Protein AF-0000000068952836 (afdb_homodimer)

pLDDT: mean 89.37, std 21.43, range [21.45, 98.94]

InterPro domains:
  IPR002220 DapA-like [PF00701] (30-304)
  IPR002220 DapA-like [PIRSF001365] (30-307)
  IPR002220 DapA-like [PR00146] (60-81)
  IPR002220 DapA-like [PR00146] (96-114)
  IPR002220 DapA-like [PR00146] (128-144)
  IPR002220 DapA-like [PR00146] (153-170)
  IPR002220 DapA-like [PTHR12128] (29-306)
  IPR002220 DapA-like [SM01130] (27-310)
  IPR005263 4-hydroxy-tetrahydrodipicolinate synthase, DapA [MF_00418] (30-308)
  IPR005263 4-hydroxy-tetrahydrodipicolinate synthase, DapA [TIGR00674] (33-306)
  IPR005263 4-hydroxy-tetrahydrodipicolinate synthase, DapA [cd00950] (30-306)
  IPR013785 Aldolase-type TIM barrel [G3DSA:3.20.20.70] (18-309)
  IPR020624 Schiff base-forming aldolase, conserved site [PS00665] (63-80)
  IPR020625 Schiff base-forming aldolase, active site [PS00666] (158-188)

Sequence (644 aa):
MWRTEEESFSGAAVHACTGIAAASRQTPWGIWVPMVTPMRAGSLDLPGAARLAESYLEAGVNGLIILGTTGEGSLLSTHERQVFTAAVLEAVHGELPVMAGVGAIDTRAVCAQVAELDGFDLAGYLVPPPCYLRPSDAGIVWHFNEVARATERPLMLYNVPKRTGCAMSPALIRSLLAQPQISAVKECGAGNLGVLVNDPHVTVLCGEDAALLDHLLAGGAGVIAASSHIRPDLFVRLLHLAQTGRFRAARALFAKLAPLISLMFAEPNPAPVKAALALSGVISPETRLPLQPASPALVQRLEEAMALLPPHTVARDEHLAAMWRTEEESFSGAAVHACTGIAAASRQTPWGIWVPMVTPMRAGSLDLPGAARLAESYLEAGVNGLIILGTTGEGSLLSTHERQVFTAAVLEAVHGELPVMAGVGAIDTRAVCAQVAELDGFDLAGYLVPPPCYLRPSDAGIVWHFNEVARATERPLMLYNVPKRTGCAMSPALIRSLLAQPQISAVKECGAGNLGVLVNDPHVTVLCGEDAALLDHLLAGGAGVIAASSHIRPDLFVRLLHLAQTGRFRAARALFAKLAPLISLMFAEPNPAPVKAALALSGVISPETRLPLQPASPALVQRLEEAMALLPPHTVARDEHLAA

Solvent-accessible surface area (backbone atoms only — not comparable to full-atom values): 34424 Å² total; per-residue (Å²): 138,80,80,75,78,75,77,76,80,75,74,67,77,68,55,66,79,62,58,76,59,88,59,69,95,71,78,56,63,36,46,25,32,43,38,62,58,37,24,50,96,90,34,77,26,57,70,42,35,22,52,50,40,35,50,43,56,73,42,57,50,53,29,37,32,31,35,28,72,46,17,46,30,72,69,46,50,73,66,53,51,48,54,50,50,50,40,36,52,59,44,35,69,78,74,48,53,35,28,35,32,41,62,42,62,29,61,68,57,28,38,49,49,44,59,69,50,63,84,50,94,56,61,24,33,39,34,48,64,47,28,50,60,32,52,47,72,70,16,46,52,50,40,53,52,53,46,52,71,60,45,90,55,37,33,25,39,36,42,45,33,70,27,19,37,40,76,74,50,67,69,56,49,52,59,52,48,68,37,85,52,30,63,34,31,38,36,49,42,71,74,49,47,67,60,41,44,74,33,92,88,49,48,40,24,34,43,34,64,93,47,37,63,62,40,43,66,64,61,30,35,24,34,40,24,66,54,40,71,62,63,37,46,58,50,44,49,39,50,50,27,36,76,69,66,38,50,70,61,27,52,53,53,44,61,53,45,44,62,46,49,57,50,38,64,70,49,47,58,40,15,34,50,30,36,50,40,27,76,70,69,64,40,52,36,54,55,69,78,50,41,51,53,54,50,73,70,54,48,52,51,45,54,56,36,59,69,61,42,82,74,82,77,71,83,69,74,69,69,59,91,112,134,81,81,80,78,76,76,76,79,76,74,64,77,70,55,62,80,60,61,73,62,85,62,71,100,66,84,57,58,37,44,24,30,43,38,65,58,38,24,51,96,92,35,77,26,58,68,44,34,23,52,51,40,35,50,41,59,73,42,57,50,51,28,36,32,33,35,28,74,45,17,45,30,72,69,47,52,73,66,53,51,48,55,51,49,50,38,37,52,58,45,35,68,77,75,47,50,34,28,35,32,41,62,43,61,30,61,69,55,27,37,48,49,44,60,69,50,63,85,49,94,56,62,24,34,40,33,48,64,47,27,50,60,33,52,46,72,70,17,46,52,50,43,53,51,54,47,53,70,59,47,90,56,38,32,26,40,35,43,45,34,69,28,19,37,40,77,72,50,67,68,55,49,54,59,54,47,68,38,84,51,31,64,35,31,37,36,49,44,70,73,49,46,66,60,42,46,73,34,91,88,50,48,41,24,35,45,33,64,92,46,36,63,64,39,42,66,64,60,31,36,26,33,40,24,67,53,41,71,62,63,38,45,59,51,43,49,39,52,50,27,36,75,70,65,37,52,69,60,26,52,54,53,45,61,53,43,44,62,46,47,55,49,38,64,70,48,46,58,41,14,34,50,31,36,50,39,27,76,70,68,64,41,52,37,54,54,68,77,50,42,51,55,53,50,72,71,54,48,52,52,45,54,57,36,59,68,63,42,80,74,81,78,70,81,67,76,71,69,63,92,113

Foldseek 3Di:
DPCPCPPPPDPPPVPPVVPVDPPDVPAFLAEEEADAFFDDPQGGPLVLLLVLLLVLLVLPGQAYEALPQLNVVVLDDLVRVAVNLVSNCVSNVPVHAYEYEFAEQDLVRSLVSCVSHQPDPHQYYEYEFRAPPQDDLVNRLVSVVSNCVSHVHAYEYEADCVGRVYGDALVSLLVSCVDVRHPAYADADPVNLVVQLPPPSHQYEYAQLLCRLVSLLSVHRYYHANLCSQSVNLSSVLNVCSVVVVSVVSVVSVVLSVQLRVLCVVDDHPQLSLLLCVVVVSGHSDDRPPDDHDDPVSSVSNVVSSVSHDDDPDPPCVVPPD/DPCPPPPPPDPPVVPPVVPPPPDDPDAQLAEEEADAFFDDPQGGPLVLLLVLLLVLLVLPHQAYEALPQLNVVVLDDLVRVAVSLVSNCVSNVPVHAYEYEFAEQDLVRSLVSCVSHQPDPHQYYEYEFRAPPQDDLVNRLVSVVSNCVSHVHAYEYEADCVGRVYGDALVSQLVSCVDVRHPAYADADPVNLVVQLPPPSHQYEYAQLLCRLVSLLSVHRYYHANLCSQSVNLSSVLSVCSVVVVSVVSVVSVVLSVQLRVLCVVDDHPQLSLLLCVVVVSGHSDDRPPDDHDDPVSSVSSVVSSVSHDDDPDPPCVVPPD

Radius of gyration: 28.43 Å; Cα contacts (8 Å, |Δi|>4): 1166; chains: 2; bounding box: 90×107×75 Å

Nearest PDB structures (foldseek):
  3daq-assembly2_D  TM=9.416E-01  e=9.509E-23  Staphylococcus aureus subsp. aureus MRSA252
  3di1-assembly1_A  TM=9.416E-01  e=1.245E-21  Staphylococcus aureus subsp. aureus COL
  3n2x-assembly1_C  TM=9.409E-01  e=1.053E-21  Escherichia coli K-12
  5lky-assembly1_B  TM=9.197E-01  e=7.725E-19  Staphylococcus aureus subsp. aureus NCTC 8325
  4xky-assembly1_B  TM=9.039E-01  e=2.475E-17  Bacteroides thetaiotaomicron VPI-5482

Secondary structure (DSSP, 8-state):
----------SGGGSSTT-----TT----EEEEE----EETTEE-HHHHHHHHHHHHHHT-SEEEESSTTTTGGGS-HHHHHHHHHHHHHHHTTSS-EEEE---SSHHHHHHHHHHHTTS--SEEEEPPPTTT---HHHHHHHHHHHHHT-SS-EEEEE-HHHHS-PPPHHHHHHHHTSTTEEEEEE--HHHHHHHHT-TT--EEE--GGGHHHHHHTT-SEEE-GGGGSSHHHHHHHHHHHHTT-HHHHHHHHHHHHHHHHHTTSSSTTHHHHHHHHHTTSS-----TTSPPPPHHHHHHHHHHHHTSPP------TTTT-/----------SGGGSSTT-----SS----EEEEE----EETTEE-HHHHHHHHHHHHHHT-SEEEESSTTTTGGGS-HHHHHHHHHHHHHHHTTSS-EEEE---SSHHHHHHHHHHHTTS--SEEEEPPPTTT---HHHHHHHHHHHHHT-SS-EEEEE-HHHHS-PPPHHHHHHHHTSTTEEEEEE--HHHHHHHHT-TT--EEE--GGGHHHHHHTT-SEEE-GGGGSSHHHHHHHHHHHHTT-HHHHHHHHHHHHHHHHHTTSSSTTHHHHHHHHHTTSS-----TTS-PPPHHHHHHHHHHHHTSPP------TTS--

Organism: Cupriavidus necator (strain ATCC 17699 / DSM 428 / KCTC 22496 / NCIMB 10442 / H16 / Stanier 337) (NCBI:txid381666)

Structure (mmCIF, N/CA/C/O backbone):
data_AF-0000000068952836-model_v1
#
loop_
_entity.id
_entity.type
_entity.pdbx_description
1 polymer '4-hydroxy-tetrahydrodipicolinate synthase'
#
loop_
_atom_site.group_PDB
_atom_site.id
_atom_site.type_symbol
_atom_site.label_atom_id
_atom_site.label_alt_id
_atom_site.label_comp_id
_atom_site.label_asym_id
_atom_site.label_entity_id
_atom_site.label_seq_id
_atom_site.pdbx_PDB_ins_code
_atom_site.Cartn_x
_atom_site.Cartn_y
_atom_site.Cartn_z
_atom_site.occupancy
_atom_site.B_iso_or_equiv
_atom_site.auth_seq_id
_atom_site.auth_comp_id
_atom_site.auth_asym_id
_atom_site.auth_atom_id
_atom_site.pdbx_PDB_model_num
ATOM 1 N N . MET A 1 1 ? 30.672 40.281 -44.312 1 22.52 1 MET A N 1
ATOM 2 C CA . MET A 1 1 ? 31.094 40.688 -42.969 1 22.52 1 MET A CA 1
ATOM 3 C C . MET A 1 1 ? 29.938 40.625 -41.969 1 22.52 1 MET A C 1
ATOM 5 O O . MET A 1 1 ? 29.141 41.531 -41.875 1 22.52 1 MET A O 1
ATOM 9 N N . TRP A 1 2 ? 29.219 39.531 -41.938 1 22.95 2 TRP A N 1
ATOM 10 C CA . TRP A 1 2 ? 27.969 39.094 -41.312 1 22.95 2 TRP A CA 1
ATOM 11 C C . TRP A 1 2 ? 28.062 39.219 -39.812 1 22.95 2 TRP A C 1
ATOM 13 O O . TRP A 1 2 ? 28.984 38.688 -39.188 1 22.95 2 TRP A O 1
ATOM 23 N N . ARG A 1 3 ? 27.641 40.344 -39.219 1 21.45 3 ARG A N 1
ATOM 24 C CA . ARG A 1 3 ? 27.688 40.812 -37.844 1 21.45 3 ARG A CA 1
ATOM 25 C C . ARG A 1 3 ? 26.906 39.875 -36.938 1 21.45 3 ARG A C 1
ATOM 27 O O . ARG A 1 3 ? 25.688 39.781 -37.062 1 21.45 3 ARG A O 1
ATOM 34 N N . THR A 1 4 ? 27.391 38.688 -36.594 1 24.25 4 THR A N 1
ATOM 35 C CA . THR A 1 4 ? 26.797 37.625 -35.781 1 24.25 4 THR A CA 1
ATOM 36 C C . THR A 1 4 ? 26.547 38.094 -34.375 1 24.25 4 THR A C 1
ATOM 38 O O . THR A 1 4 ? 27.5 38.375 -33.625 1 24.25 4 THR A O 1
ATOM 41 N N . GLU A 1 5 ? 25.594 39.062 -34.219 1 24.97 5 GLU A N 1
ATOM 42 C CA . GLU A 1 5 ? 25.344 39.656 -32.875 1 24.97 5 GLU A CA 1
ATOM 43 C C . GLU A 1 5 ? 25 38.562 -31.875 1 24.97 5 GLU A C 1
ATOM 45 O O . GLU A 1 5 ? 24 37.844 -32.031 1 24.97 5 GLU A O 1
ATOM 50 N N . GLU A 1 6 ? 25.984 37.875 -31.281 1 25.86 6 GLU A N 1
ATOM 51 C CA . GLU A 1 6 ? 25.953 36.906 -30.172 1 25.86 6 GLU A CA 1
ATOM 52 C C . GLU A 1 6 ? 25.328 37.531 -28.938 1 25.86 6 GLU A C 1
ATOM 54 O O . GLU A 1 6 ? 25.938 38.375 -28.266 1 25.86 6 GLU A O 1
ATOM 59 N N . GLU A 1 7 ? 24.062 38.031 -29.047 1 26.3 7 GLU A N 1
ATOM 60 C CA . GLU A 1 7 ? 23.516 38.625 -27.828 1 26.3 7 GLU A CA 1
ATOM 61 C C . GLU A 1 7 ? 23.641 37.688 -26.641 1 26.3 7 GLU A C 1
ATOM 63 O O . GLU A 1 7 ? 23.297 36.5 -26.734 1 26.3 7 GLU A O 1
ATOM 68 N N . SER A 1 8 ? 24.578 37.969 -25.703 1 25.03 8 SER A N 1
ATOM 69 C CA . SER A 1 8 ? 25 37.469 -24.406 1 25.03 8 SER A CA 1
ATOM 70 C C . SER A 1 8 ? 23.797 37.281 -23.469 1 25.03 8 SER A C 1
ATOM 72 O O . SER A 1 8 ? 23.109 38.25 -23.156 1 25.03 8 SER A O 1
ATOM 74 N N . PHE A 1 9 ? 22.938 36.312 -23.75 1 26.08 9 PHE A N 1
ATOM 75 C CA . PHE A 1 9 ? 21.828 36 -22.859 1 26.08 9 PHE A CA 1
ATOM 76 C C . PHE A 1 9 ? 22.297 35.969 -21.406 1 26.08 9 PHE A C 1
ATOM 78 O O . PHE A 1 9 ? 23.203 35.219 -21.047 1 26.08 9 PHE A O 1
ATOM 85 N N . SER A 1 10 ? 22.281 37.125 -20.734 1 23.59 10 SER A N 1
ATOM 86 C CA . SER A 1 10 ? 22.656 37.5 -19.375 1 23.59 10 SER A CA 1
ATOM 87 C C . SER A 1 10 ? 22.109 36.5 -18.359 1 23.59 10 SER A C 1
ATOM 89 O O . SER A 1 10 ? 21.047 35.906 -18.578 1 23.59 10 SER A O 1
ATOM 91 N N . GLY A 1 11 ? 22.938 36 -17.422 1 21.81 11 GLY A N 1
ATOM 92 C CA . GLY A 1 11 ? 23.141 35.094 -16.312 1 21.81 11 GLY A CA 1
ATOM 93 C C . GLY A 1 11 ? 22.156 35.312 -15.172 1 21.81 11 GLY A C 1
ATOM 94 O O . GLY A 1 11 ? 22.375 34.812 -14.062 1 21.81 11 GLY A O 1
ATOM 95 N N . ALA A 1 12 ? 21.172 36.156 -15.234 1 23.58 12 ALA A N 1
ATOM 96 C CA . ALA A 1 12 ? 20.438 36.531 -14.039 1 23.58 12 ALA A CA 1
ATOM 97 C C . ALA A 1 12 ? 19.531 35.375 -13.57 1 23.58 12 ALA A C 1
ATOM 99 O O . ALA A 1 12 ? 18.922 35.469 -12.5 1 23.58 12 ALA A O 1
ATOM 100 N N . ALA A 1 13 ? 19.172 34.594 -14.508 1 26.12 13 ALA A N 1
ATOM 101 C CA . ALA A 1 13 ? 18.062 33.719 -14.07 1 26.12 13 ALA A CA 1
ATOM 102 C C . ALA A 1 13 ? 18.516 32.75 -13.008 1 26.12 13 ALA A C 1
ATOM 104 O O . ALA A 1 13 ? 17.688 32.062 -12.375 1 26.12 13 ALA A O 1
ATOM 105 N N . VAL A 1 14 ? 19.828 32.406 -13.109 1 26.36 14 VAL A N 1
ATOM 106 C CA . VAL A 1 14 ? 20.203 31.297 -12.25 1 26.36 14 VAL A CA 1
ATOM 107 C C . VAL A 1 14 ? 20.188 31.75 -10.789 1 26.36 14 VAL A C 1
ATOM 109 O O . VAL A 1 14 ? 20.328 30.922 -9.875 1 26.36 14 VAL A O 1
ATOM 112 N N . HIS A 1 15 ? 20.312 33.031 -10.57 1 23.16 15 HIS A N 1
ATOM 113 C CA . HIS A 1 15 ? 20.703 33.438 -9.227 1 23.16 15 HIS A CA 1
ATOM 114 C C . HIS A 1 15 ? 19.562 33.25 -8.242 1 23.16 15 HIS A C 1
ATOM 116 O O . HIS A 1 15 ? 19.734 33.438 -7.031 1 23.16 15 HIS A O 1
ATOM 122 N N . ALA A 1 16 ? 18.297 33.344 -8.688 1 25.69 16 ALA A N 1
ATOM 123 C CA . ALA A 1 16 ? 17.312 33.531 -7.625 1 25.69 16 ALA A CA 1
ATOM 124 C C . ALA A 1 16 ? 17.203 32.281 -6.75 1 25.69 16 ALA A C 1
ATOM 126 O O . ALA A 1 16 ? 16.844 32.375 -5.574 1 25.69 16 ALA A O 1
ATOM 127 N N . CYS A 1 17 ? 17.25 31.094 -7.324 1 28.23 17 CYS A N 1
ATOM 128 C CA . CYS A 1 17 ? 16.938 29.922 -6.504 1 28.23 17 CYS A CA 1
ATOM 129 C C . CYS A 1 17 ? 18.078 29.609 -5.547 1 28.23 17 CYS A C 1
ATOM 131 O O . CYS A 1 17 ? 18 28.656 -4.77 1 28.23 17 CYS A O 1
ATOM 133 N N . THR A 1 18 ? 19.297 30.031 -5.93 1 29.86 18 THR A N 1
ATOM 134 C CA . THR A 1 18 ? 20.406 29.781 -5.016 1 29.86 18 THR A CA 1
ATOM 135 C C . THR A 1 18 ? 20.219 30.547 -3.711 1 29.86 18 THR A C 1
ATOM 137 O O . THR A 1 18 ? 21.078 30.484 -2.822 1 29.86 18 THR A O 1
ATOM 140 N N . GLY A 1 19 ? 19.453 31.594 -3.773 1 27.98 19 GLY A N 1
ATOM 141 C CA . GLY A 1 19 ? 19.422 32.438 -2.596 1 27.98 19 GLY A CA 1
ATOM 142 C C . GLY A 1 19 ? 18.922 31.734 -1.355 1 27.98 19 GLY A C 1
ATOM 143 O O . GLY A 1 19 ? 18.391 32.375 -0.442 1 27.98 19 GLY A O 1
ATOM 144 N N . ILE A 1 20 ? 18.609 30.438 -1.412 1 31.16 20 ILE A N 1
ATOM 145 C CA . ILE A 1 20 ? 18.531 29.859 -0.072 1 31.16 20 ILE A CA 1
ATOM 146 C C . ILE A 1 20 ? 19.844 30.109 0.67 1 31.16 20 ILE A C 1
ATOM 148 O O . ILE A 1 20 ? 20.844 29.438 0.413 1 31.16 20 ILE A O 1
ATOM 152 N N . ALA A 1 21 ? 20.422 31.281 0.742 1 29.17 21 ALA A N 1
ATOM 153 C CA . ALA A 1 21 ? 21.578 31.828 1.449 1 29.17 21 ALA A CA 1
ATOM 154 C C . ALA A 1 21 ? 21.797 31.109 2.777 1 29.17 21 ALA A C 1
ATOM 156 O O . ALA A 1 21 ? 20.844 30.562 3.357 1 29.17 21 ALA A O 1
ATOM 157 N N . ALA A 1 22 ? 23.078 30.891 3.195 1 30.38 22 ALA A N 1
ATOM 158 C CA . ALA A 1 22 ? 23.656 30.578 4.496 1 30.38 22 ALA A CA 1
ATOM 159 C C . ALA A 1 22 ? 23.047 31.453 5.594 1 30.38 22 ALA A C 1
ATOM 161 O O . ALA A 1 22 ? 23.719 32.281 6.188 1 30.38 22 ALA A O 1
ATOM 162 N N . ALA A 1 23 ? 22.031 32.312 5.344 1 30.53 23 ALA A N 1
ATOM 163 C CA . ALA A 1 23 ? 21.688 33.156 6.484 1 30.53 23 ALA A CA 1
ATOM 164 C C . ALA A 1 23 ? 21.859 32.406 7.801 1 30.53 23 ALA A C 1
ATOM 166 O O . ALA A 1 23 ? 21.906 31.172 7.812 1 30.53 23 ALA A O 1
ATOM 167 N N . SER A 1 24 ? 21.875 33.125 8.977 1 31.28 24 SER A N 1
ATOM 168 C CA . SER A 1 24 ? 21.734 32.625 10.344 1 31.28 24 SER A CA 1
ATOM 169 C C . SER A 1 24 ? 20.891 31.344 10.383 1 31.28 24 SER A C 1
ATOM 171 O O . SER A 1 24 ? 20.172 31.047 9.438 1 31.28 24 SER A O 1
ATOM 173 N N . ARG A 1 25 ? 21.141 30.281 11.297 1 35.94 25 ARG A N 1
ATOM 174 C CA . ARG A 1 25 ? 20.328 29.094 11.539 1 35.94 25 ARG A CA 1
ATOM 175 C C . ARG A 1 25 ? 18.875 29.344 11.148 1 35.94 25 ARG A C 1
ATOM 177 O O . ARG A 1 25 ? 18.109 29.922 11.922 1 35.94 25 ARG A O 1
ATOM 184 N N . GLN A 1 26 ? 18.453 29.875 10.047 1 37.53 26 GLN A N 1
ATOM 185 C CA . GLN A 1 26 ? 17.125 29.922 9.445 1 37.53 26 GLN A CA 1
ATOM 186 C C . GLN A 1 26 ? 16.281 28.719 9.898 1 37.53 26 GLN A C 1
ATOM 188 O O . GLN A 1 26 ? 16.812 27.656 10.188 1 37.53 26 GLN A O 1
ATOM 193 N N . THR A 1 27 ? 14.93 29.031 10.328 1 47.78 27 THR A N 1
ATOM 194 C CA . THR A 1 27 ? 13.891 28.453 11.172 1 47.78 27 THR A CA 1
ATOM 195 C C . THR A 1 27 ? 13.648 26.984 10.805 1 47.78 27 THR A C 1
ATOM 197 O O . THR A 1 27 ? 13.547 26.641 9.625 1 47.78 27 THR A O 1
ATOM 200 N N . PRO A 1 28 ? 13.734 26.062 11.852 1 63.88 28 PRO A N 1
ATOM 201 C CA . PRO A 1 28 ? 13.195 24.703 11.977 1 63.88 28 PRO A CA 1
ATOM 202 C C . PRO A 1 28 ? 11.922 24.5 11.164 1 63.88 28 PRO A C 1
ATOM 204 O O . PRO A 1 28 ? 11.242 25.469 10.82 1 63.88 28 PRO A O 1
ATOM 207 N N . TRP A 1 29 ? 11.922 23.656 10.227 1 88.81 29 TRP A N 1
ATOM 208 C CA . TRP A 1 29 ? 10.711 23.203 9.547 1 88.81 29 TRP A CA 1
ATOM 209 C C . TRP A 1 29 ? 9.477 23.438 10.422 1 88.81 29 TRP A C 1
ATOM 211 O O . TRP A 1 29 ? 8.406 23.781 9.914 1 88.81 29 TRP A O 1
ATOM 221 N N . GLY A 1 30 ? 9.656 23.531 11.695 1 96.5 30 GLY A N 1
ATOM 222 C CA . GLY A 1 30 ? 8.594 23.844 12.648 1 96.5 30 GLY A CA 1
ATOM 223 C C . GLY A 1 30 ? 7.395 22.938 12.508 1 96.5 30 GLY A C 1
ATOM 224 O O . GLY A 1 30 ? 7.535 21.703 12.492 1 96.5 30 GLY A O 1
ATOM 225 N N . ILE A 1 31 ? 6.152 23.594 12.516 1 98.12 31 ILE A N 1
ATOM 226 C CA . ILE A 1 31 ? 4.906 22.828 12.484 1 98.12 31 ILE A CA 1
ATOM 227 C C . ILE A 1 31 ? 4.332 22.828 11.07 1 98.12 31 ILE A C 1
ATOM 229 O O . ILE A 1 31 ? 3.969 23.875 10.547 1 98.12 31 ILE A O 1
ATOM 233 N N . TRP A 1 32 ? 4.246 21.703 10.492 1 98.5 32 TRP A N 1
ATOM 234 C CA . TRP A 1 32 ? 3.557 21.5 9.219 1 98.5 32 TRP A CA 1
ATOM 235 C C . TRP A 1 32 ? 2.26 20.719 9.422 1 98.5 32 TRP A C 1
ATOM 237 O O . TRP A 1 32 ? 2.24 19.703 10.117 1 98.5 32 TRP A O 1
ATOM 247 N N . VAL A 1 33 ? 1.168 21.188 8.836 1 98.81 33 VAL A N 1
ATOM 248 C CA . VAL A 1 33 ? -0.126 20.531 8.961 1 98.81 33 VAL A CA 1
ATOM 249 C C . VAL A 1 33 ? -0.405 19.703 7.711 1 98.81 33 VAL A C 1
ATOM 251 O O . VAL A 1 33 ? -0.436 20.234 6.598 1 98.81 33 VAL A O 1
ATOM 254 N N . PRO A 1 34 ? -0.509 18.375 7.859 1 98.81 34 PRO A N 1
ATOM 255 C CA . PRO A 1 34 ? -0.992 17.578 6.73 1 98.81 34 PRO A CA 1
ATOM 256 C C . PRO A 1 34 ? -2.492 17.75 6.492 1 98.81 34 PRO A C 1
ATOM 258 O O . PRO A 1 34 ? -3.285 16.922 6.945 1 98.81 34 PRO A O 1
ATOM 261 N N . MET A 1 35 ? -2.824 18.688 5.77 1 98.88 35 MET A N 1
ATOM 262 C CA . MET A 1 35 ? -4.176 19.234 5.68 1 98.88 35 MET A CA 1
ATOM 263 C C . MET A 1 35 ? -5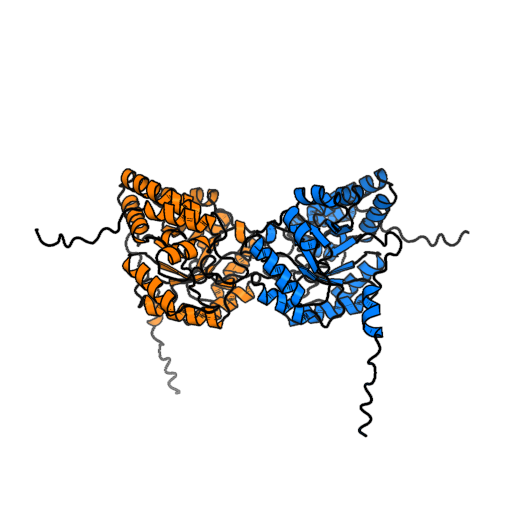.133 18.219 5.066 1 98.88 35 MET A C 1
ATOM 265 O O . MET A 1 35 ? -4.828 17.609 4.039 1 98.88 35 MET A O 1
ATOM 269 N N . VAL A 1 36 ? -6.262 18.062 5.719 1 98.88 36 VAL A N 1
ATOM 270 C CA . VAL A 1 36 ? -7.336 17.219 5.191 1 98.88 36 VAL A CA 1
ATOM 271 C C . VAL A 1 36 ? -7.934 17.875 3.947 1 98.88 36 VAL A C 1
ATOM 273 O O . VAL A 1 36 ? -7.707 19.047 3.684 1 98.88 36 VAL A O 1
ATOM 276 N N . THR A 1 37 ? -8.68 17.125 3.199 1 98.88 37 THR A N 1
ATOM 277 C CA . THR A 1 37 ? -9.453 17.609 2.061 1 98.88 37 THR A CA 1
ATOM 278 C C . THR A 1 37 ? -10.938 17.672 2.406 1 98.88 37 THR A C 1
ATOM 280 O O . THR A 1 37 ? -11.633 16.641 2.377 1 98.88 37 THR A O 1
ATOM 283 N N . PRO A 1 38 ? -11.398 18.812 2.66 1 98.81 38 PRO A N 1
ATOM 284 C CA . PRO A 1 38 ? -12.82 18.938 2.98 1 98.81 38 PRO A CA 1
ATOM 285 C C . PRO A 1 38 ? -13.719 18.484 1.839 1 98.81 38 PRO A C 1
ATOM 287 O O . PRO A 1 38 ? -13.469 18.797 0.676 1 98.81 38 PRO A O 1
ATOM 290 N N . MET A 1 39 ? -14.703 17.703 2.234 1 98.19 39 MET A N 1
ATOM 291 C CA . MET A 1 39 ? -15.68 17.188 1.289 1 98.19 39 MET A CA 1
ATOM 292 C C . MET A 1 39 ? -17.109 17.438 1.781 1 98.19 39 MET A C 1
ATOM 294 O O . MET A 1 39 ? -17.344 17.531 2.986 1 98.19 39 MET A O 1
ATOM 298 N N . ARG A 1 40 ? -17.969 17.547 0.821 1 96.5 40 ARG A N 1
ATOM 299 C CA . ARG A 1 40 ? -19.391 17.703 1.096 1 96.5 40 ARG A CA 1
ATOM 300 C C . ARG A 1 40 ? -20.25 17.109 -0.021 1 96.5 40 ARG A C 1
ATOM 302 O O . ARG A 1 40 ? -20.062 17.438 -1.192 1 96.5 40 ARG A O 1
ATOM 309 N N . ALA A 1 41 ? -21.141 16.219 0.369 1 95.62 41 ALA A N 1
ATOM 310 C CA . ALA A 1 41 ? -22.062 15.578 -0.556 1 95.62 41 ALA A CA 1
ATOM 311 C C . ALA A 1 41 ? -21.312 14.914 -1.709 1 95.62 41 ALA A C 1
ATOM 313 O O . ALA A 1 41 ? -21.703 15.062 -2.871 1 95.62 41 ALA A O 1
ATOM 314 N N . GLY A 1 42 ? -20.172 14.367 -1.396 1 93.88 42 GLY A N 1
ATOM 315 C CA . GLY A 1 42 ? -19.438 13.562 -2.357 1 93.88 42 GLY A CA 1
ATOM 316 C C . GLY A 1 42 ? -18.484 14.383 -3.201 1 93.88 42 GLY A C 1
ATOM 317 O O . GLY A 1 42 ? -17.75 13.836 -4.027 1 93.88 42 GLY A O 1
ATOM 318 N N . SER A 1 43 ? -18.469 15.664 -2.932 1 97.12 43 SER A N 1
ATOM 319 C CA . SER A 1 43 ? -17.609 16.547 -3.721 1 97.12 43 SER A CA 1
ATOM 320 C C . SER A 1 43 ? -16.656 17.328 -2.83 1 97.12 43 SER A C 1
ATOM 322 O O . SER A 1 43 ? -16.812 17.359 -1.609 1 97.12 43 SER A O 1
ATOM 324 N N . LEU A 1 44 ? -15.711 17.938 -3.514 1 98.44 44 LEU A N 1
ATOM 325 C CA . LEU A 1 44 ? -14.789 18.797 -2.768 1 98.44 44 LEU A CA 1
ATOM 326 C C . LEU A 1 44 ? -15.516 20 -2.182 1 98.44 44 LEU A C 1
ATOM 328 O O . LEU A 1 44 ? -16.375 20.594 -2.842 1 98.44 44 LEU A O 1
ATOM 332 N N . ASP A 1 45 ? -15.266 20.312 -0.981 1 98.69 45 ASP A N 1
ATOM 333 C CA . ASP A 1 45 ? -15.688 21.562 -0.348 1 98.69 45 ASP A CA 1
ATOM 334 C C . ASP A 1 45 ? -14.586 22.609 -0.417 1 98.69 45 ASP A C 1
ATOM 336 O O . ASP A 1 45 ? -13.883 22.859 0.57 1 98.69 45 ASP A O 1
ATOM 340 N N . LEU A 1 46 ? -14.516 23.312 -1.55 1 98.56 46 LEU A N 1
ATOM 341 C CA . LEU A 1 46 ? -13.406 24.219 -1.821 1 98.56 46 LEU A CA 1
ATOM 342 C C . LEU A 1 46 ? -13.453 25.422 -0.893 1 98.56 46 LEU A C 1
ATOM 344 O O . LEU A 1 46 ? -12.422 25.859 -0.381 1 98.56 46 LEU A O 1
ATOM 348 N N . PRO A 1 47 ? -14.625 25.969 -0.613 1 98 47 PRO A N 1
ATOM 349 C CA . PRO A 1 47 ? -14.664 27.047 0.38 1 98 47 PRO A CA 1
ATOM 350 C C . PRO A 1 47 ? -14.172 26.594 1.753 1 98 47 PRO A C 1
ATOM 352 O O . PRO A 1 47 ? -13.461 27.344 2.43 1 98 47 PRO A O 1
ATOM 355 N N . GLY A 1 48 ? -14.578 25.391 2.131 1 98.06 48 GLY A N 1
ATOM 356 C CA . GLY A 1 48 ? -14.07 24.828 3.377 1 98.06 48 GLY A CA 1
ATOM 357 C C . GLY A 1 48 ? -12.562 24.672 3.387 1 98.06 48 GLY A C 1
ATOM 358 O O . GLY A 1 48 ? -11.914 24.938 4.398 1 98.06 48 GLY A O 1
ATOM 359 N N . ALA A 1 49 ? -12.047 24.266 2.289 1 98.62 49 ALA A N 1
ATOM 360 C CA . ALA A 1 49 ? -10.602 24.109 2.158 1 98.62 49 ALA A CA 1
ATOM 361 C C . ALA A 1 49 ? -9.898 25.469 2.314 1 98.62 49 ALA A C 1
ATOM 363 O O . ALA A 1 49 ? -8.875 25.562 3.004 1 98.62 49 ALA A O 1
ATOM 364 N N . ALA A 1 50 ? -10.43 26.453 1.682 1 98.44 50 ALA A N 1
ATOM 365 C CA . ALA A 1 50 ? -9.852 27.797 1.76 1 98.44 50 ALA A CA 1
ATOM 366 C C . ALA A 1 50 ? -9.875 28.312 3.191 1 98.44 50 ALA A C 1
ATOM 368 O O . ALA A 1 50 ? -8.875 28.859 3.68 1 98.44 50 ALA A O 1
ATOM 369 N N . ARG A 1 51 ? -10.961 28.156 3.846 1 97.75 51 ARG A N 1
ATOM 370 C CA . ARG A 1 51 ? -11.094 28.609 5.223 1 97.75 51 ARG A CA 1
ATOM 371 C C . ARG A 1 51 ? -10.102 27.906 6.141 1 97.75 51 ARG A C 1
ATOM 373 O O . ARG A 1 51 ? -9.492 28.531 7.012 1 97.75 51 ARG A O 1
ATOM 380 N N . LEU A 1 52 ? -10 26.641 5.934 1 98.25 52 LEU A N 1
ATOM 381 C CA . LEU A 1 52 ? -9.062 25.859 6.738 1 98.25 52 LEU A CA 1
ATOM 382 C C . LEU A 1 52 ? -7.633 26.328 6.523 1 98.25 52 LEU A C 1
ATOM 384 O O . LEU A 1 52 ? -6.891 26.531 7.488 1 98.25 52 LEU A O 1
ATOM 388 N N . ALA A 1 53 ? -7.238 26.484 5.285 1 98.69 53 ALA A N 1
ATOM 389 C CA . ALA A 1 53 ? -5.891 26.938 4.961 1 98.69 53 ALA A CA 1
ATOM 390 C C . ALA A 1 53 ? -5.605 28.297 5.586 1 98.69 53 ALA A C 1
ATOM 392 O O . ALA A 1 53 ? -4.539 28.516 6.168 1 98.69 53 ALA A O 1
ATOM 393 N N . GLU A 1 54 ? -6.547 29.188 5.508 1 98.25 54 GLU A N 1
ATOM 394 C CA . GLU A 1 54 ? -6.406 30.516 6.09 1 98.25 54 GLU A CA 1
ATOM 395 C C . GLU A 1 54 ? -6.25 30.438 7.605 1 98.25 54 GLU A C 1
ATOM 397 O O . GLU A 1 54 ? -5.457 31.188 8.188 1 98.25 54 GLU A O 1
ATOM 402 N N . SER A 1 55 ? -7.023 29.609 8.141 1 97.88 55 SER A N 1
ATOM 403 C CA . SER A 1 55 ? -6.961 29.469 9.594 1 97.88 55 SER A CA 1
ATOM 404 C C . SER A 1 55 ? -5.594 28.984 10.047 1 97.88 55 SER A C 1
ATOM 406 O O . SER A 1 55 ? -5.102 29.375 11.102 1 97.88 55 SER A O 1
ATOM 408 N N . TYR A 1 56 ? -4.992 28.078 9.312 1 98.44 56 TYR A N 1
ATOM 409 C CA . TYR A 1 56 ? -3.67 27.562 9.656 1 98.44 56 TYR A CA 1
ATOM 410 C C . TYR A 1 56 ? -2.605 28.641 9.469 1 98.44 56 TYR A C 1
ATOM 412 O O . TYR A 1 56 ? -1.682 28.766 10.281 1 98.44 56 TYR A O 1
ATOM 420 N N . LEU A 1 57 ? -2.764 29.391 8.422 1 97.75 57 LEU A N 1
ATOM 421 C CA . LEU A 1 57 ? -1.891 30.547 8.219 1 97.75 57 LEU A CA 1
ATOM 422 C C . LEU A 1 57 ? -1.963 31.5 9.398 1 97.75 57 LEU A C 1
ATOM 424 O O . LEU A 1 57 ? -0.93 31.922 9.93 1 97.75 57 LEU A O 1
ATOM 428 N N . GLU A 1 58 ? -3.158 31.797 9.852 1 97 58 GLU A N 1
ATOM 429 C CA . GLU A 1 58 ? -3.385 32.75 10.945 1 97 58 GLU A CA 1
ATOM 430 C C . GLU A 1 58 ? -2.822 32.188 12.258 1 97 58 GLU A C 1
ATOM 432 O O . GLU A 1 58 ? -2.355 32.969 13.102 1 97 58 GLU A O 1
ATOM 437 N N . ALA A 1 59 ? -2.838 30.906 12.398 1 97.19 59 ALA A N 1
ATOM 438 C CA . ALA A 1 59 ? -2.371 30.266 13.625 1 97.19 59 ALA A CA 1
ATOM 439 C C . ALA A 1 59 ? -0.847 30.281 13.703 1 97.19 59 ALA A C 1
ATOM 441 O O . ALA A 1 59 ? -0.272 30.031 14.766 1 97.19 59 ALA A O 1
ATOM 442 N N . GLY A 1 60 ? -0.17 30.5 12.555 1 97 60 GLY A N 1
ATOM 443 C CA . GLY A 1 60 ? 1.276 30.656 12.555 1 97 60 GLY A CA 1
ATOM 444 C C . GLY A 1 60 ? 2.01 29.344 12.297 1 97 60 GLY A C 1
ATOM 445 O O . GLY A 1 60 ? 3.16 29.188 12.711 1 97 60 GLY A O 1
ATOM 446 N N . VAL A 1 61 ? 1.329 28.406 11.664 1 97.75 61 VAL A N 1
ATOM 447 C CA . VAL A 1 61 ? 2.045 27.188 11.305 1 97.75 61 VAL A CA 1
ATOM 448 C C . VAL A 1 61 ? 3.08 27.484 10.227 1 97.75 61 VAL A C 1
ATOM 450 O O . VAL A 1 61 ? 3.064 28.562 9.633 1 97.75 61 VAL A O 1
ATOM 453 N N . ASN A 1 62 ? 4.008 26.578 10.008 1 97.75 62 ASN A N 1
ATOM 454 C CA . ASN A 1 62 ? 5.16 26.859 9.156 1 97.75 62 ASN A CA 1
ATOM 455 C C . ASN A 1 62 ? 4.941 26.344 7.738 1 97.75 62 ASN A C 1
ATOM 457 O O . ASN A 1 62 ? 5.668 26.719 6.816 1 97.75 62 ASN A O 1
ATOM 461 N N . GLY A 1 63 ? 3.951 25.484 7.523 1 98.06 63 GLY A N 1
ATOM 462 C CA . GLY A 1 63 ? 3.666 24.969 6.195 1 98.06 63 GLY A CA 1
ATOM 463 C C . GLY A 1 63 ? 2.482 24.016 6.168 1 98.06 63 GLY A C 1
ATOM 464 O O . GLY A 1 63 ? 1.954 23.641 7.219 1 98.06 63 GLY A O 1
ATOM 465 N N . LEU A 1 64 ? 2.061 23.672 4.98 1 98.69 64 LEU A N 1
ATOM 466 C CA . LEU A 1 64 ? 1 22.703 4.758 1 98.69 64 LEU A CA 1
ATOM 467 C C . LEU A 1 64 ? 1.484 21.562 3.863 1 98.69 64 LEU A C 1
ATOM 469 O O . LEU A 1 64 ? 2.299 21.781 2.965 1 98.69 64 LEU A O 1
ATOM 473 N N . ILE A 1 65 ? 1.068 20.406 4.148 1 98.75 65 ILE A N 1
ATOM 474 C CA . ILE A 1 65 ? 1.149 19.281 3.217 1 98.75 65 ILE A CA 1
ATOM 475 C C . ILE A 1 65 ? -0.253 18.891 2.76 1 98.75 65 ILE A C 1
ATOM 477 O O . ILE A 1 65 ? -1.073 18.453 3.566 1 98.75 65 ILE A O 1
ATOM 481 N N . ILE A 1 66 ? -0.489 19.031 1.513 1 98.88 66 ILE A N 1
ATOM 482 C CA . ILE A 1 66 ? -1.787 18.641 0.972 1 98.88 66 ILE A CA 1
ATOM 483 C C . ILE A 1 66 ? -1.647 17.359 0.169 1 98.88 66 ILE A C 1
ATOM 485 O O . ILE A 1 66 ? -0.535 16.953 -0.179 1 98.88 66 ILE A O 1
ATOM 489 N N . LEU A 1 67 ? -2.746 16.672 -0.05 1 98.75 67 LEU A N 1
ATOM 490 C CA . LEU A 1 67 ? -2.846 15.508 -0.921 1 98.75 67 LEU A CA 1
ATOM 491 C C . LEU A 1 67 ? -1.994 14.359 -0.393 1 98.75 67 LEU A C 1
ATOM 493 O O . LEU A 1 67 ? -1.662 13.438 -1.137 1 98.75 67 LEU A O 1
ATOM 497 N N . GLY A 1 68 ? -1.578 14.43 0.848 1 97.75 68 GLY A N 1
ATOM 498 C CA . GLY A 1 68 ? -0.947 13.281 1.485 1 97.75 68 GLY A CA 1
ATOM 499 C C . GLY A 1 68 ? -1.939 12.227 1.936 1 97.75 68 GLY A C 1
ATOM 500 O O . GLY A 1 68 ? -3.068 12.18 1.441 1 97.75 68 GLY A O 1
ATOM 501 N N . THR A 1 69 ? -1.503 11.391 2.816 1 94.12 69 THR A N 1
ATOM 502 C CA . THR A 1 69 ? -2.359 10.352 3.373 1 94.12 69 THR A CA 1
ATOM 503 C C . THR A 1 69 ? -3.564 10.969 4.082 1 94.12 69 THR A C 1
ATOM 505 O O . THR A 1 69 ? -4.711 10.625 3.781 1 94.12 69 THR A O 1
ATOM 508 N N . THR A 1 70 ? -3.297 11.891 4.965 1 96.75 70 THR A N 1
ATOM 509 C CA . THR A 1 70 ? -4.348 12.586 5.703 1 96.75 70 THR A CA 1
ATOM 510 C C . THR A 1 70 ? -5.211 13.422 4.754 1 96.75 70 THR A C 1
ATOM 512 O O . THR A 1 70 ? -6.395 13.641 5.02 1 96.75 70 THR A O 1
ATOM 515 N N . GLY A 1 71 ? -4.672 13.859 3.688 1 98.5 71 GLY A N 1
ATOM 516 C CA . GLY A 1 71 ? -5.371 14.656 2.689 1 98.5 71 GLY A CA 1
ATOM 517 C C . GLY A 1 71 ? -6.145 13.812 1.69 1 98.5 71 GLY A C 1
ATOM 518 O O . GLY A 1 71 ? -6.77 14.352 0.774 1 98.5 71 GLY A O 1
ATOM 519 N N . GLU A 1 72 ? -6.055 12.516 1.776 1 98.25 72 GLU A N 1
ATOM 520 C CA . GLU A 1 72 ? -6.809 11.578 0.947 1 98.25 72 GLU A CA 1
ATOM 521 C C . GLU A 1 72 ? -6.441 11.734 -0.527 1 98.25 72 GLU A C 1
ATOM 523 O O . GLU A 1 72 ? -7.277 11.508 -1.404 1 98.25 72 GLU A O 1
ATOM 528 N N . GLY A 1 73 ? -5.23 12.156 -0.818 1 98.25 73 GLY A N 1
ATOM 529 C CA . GLY A 1 73 ? -4.801 12.453 -2.174 1 98.25 73 GLY A CA 1
ATOM 530 C C . GLY A 1 73 ? -4.945 11.273 -3.117 1 98.25 73 GLY A C 1
ATOM 531 O O . GLY A 1 73 ? -5.285 11.445 -4.289 1 98.25 73 GLY A O 1
ATOM 532 N N . SER A 1 74 ? -4.73 10.086 -2.676 1 97.5 74 SER A N 1
ATOM 533 C CA . SER A 1 74 ? -4.738 8.875 -3.498 1 97.5 74 SER A CA 1
ATOM 534 C C . SER A 1 74 ? -6.152 8.508 -3.93 1 97.5 74 SER A C 1
ATOM 536 O O . SER A 1 74 ? -6.344 7.652 -4.793 1 97.5 74 SER A O 1
ATOM 538 N N . LEU A 1 75 ? -7.129 9.195 -3.367 1 98.12 75 LEU A N 1
ATOM 539 C CA . LEU A 1 75 ? -8.523 8.883 -3.664 1 98.12 75 LEU A CA 1
ATOM 540 C C . LEU A 1 75 ? -9.156 9.977 -4.516 1 98.12 75 LEU A C 1
ATOM 542 O O . LEU A 1 75 ? -10.359 9.93 -4.797 1 98.12 75 LEU A O 1
ATOM 546 N N . LEU A 1 76 ? -8.367 10.922 -4.867 1 98.12 76 LEU A N 1
ATOM 547 C CA . LEU A 1 76 ? -8.875 12.039 -5.66 1 98.12 76 LEU A CA 1
ATOM 548 C C . LEU A 1 76 ? -8.508 11.867 -7.129 1 98.12 76 LEU A C 1
ATOM 550 O O . LEU A 1 76 ? -7.438 11.352 -7.453 1 98.12 76 LEU A O 1
ATOM 554 N N . SER A 1 77 ? -9.367 12.328 -7.988 1 96.94 77 SER A N 1
ATOM 555 C CA . SER A 1 77 ? -9.07 12.375 -9.414 1 96.94 77 SER A CA 1
ATOM 556 C C . SER A 1 77 ? -8.047 13.469 -9.727 1 96.94 77 SER A C 1
ATOM 558 O O . SER A 1 77 ? -7.773 14.328 -8.891 1 96.94 77 SER A O 1
ATOM 560 N N . THR A 1 78 ? -7.512 13.359 -10.938 1 97.44 78 THR A N 1
ATOM 561 C CA . THR A 1 78 ? -6.586 14.383 -11.406 1 97.44 78 THR A CA 1
ATOM 562 C C . THR A 1 78 ? -7.207 15.773 -11.289 1 97.44 78 THR A C 1
ATOM 564 O O . THR A 1 78 ? -6.594 16.688 -10.742 1 97.44 78 THR A O 1
ATOM 567 N N . HIS A 1 79 ? -8.414 15.891 -11.727 1 98 79 HIS A N 1
ATOM 568 C CA . HIS A 1 79 ? -9.109 17.172 -11.68 1 98 79 HIS A CA 1
ATOM 569 C C . HIS A 1 79 ? -9.289 17.656 -10.242 1 98 79 HIS A C 1
ATOM 571 O O . HIS A 1 79 ? -9.039 18.812 -9.945 1 98 79 HIS A O 1
ATOM 577 N N . GLU A 1 80 ? -9.688 16.797 -9.406 1 98.5 80 GLU A N 1
ATOM 578 C CA . GLU A 1 80 ? -9.891 17.156 -8.008 1 98.5 80 GLU A CA 1
ATOM 579 C C . GLU A 1 80 ? -8.586 17.609 -7.359 1 98.5 80 GLU A C 1
ATOM 581 O O . GLU A 1 80 ? -8.57 18.594 -6.609 1 98.5 80 GLU A O 1
ATOM 586 N N . ARG A 1 81 ? -7.5 16.891 -7.633 1 98.75 81 ARG A N 1
ATOM 587 C CA . ARG A 1 81 ? -6.203 17.281 -7.086 1 98.75 81 ARG A CA 1
ATOM 588 C C . ARG A 1 81 ? -5.809 18.688 -7.535 1 98.75 81 ARG A C 1
ATOM 590 O O . ARG A 1 81 ? -5.32 19.484 -6.734 1 98.75 81 ARG A O 1
ATOM 597 N N . GLN A 1 82 ? -6.082 18.984 -8.758 1 98.75 82 GLN A N 1
ATOM 598 C CA . GLN A 1 82 ? -5.688 20.266 -9.328 1 98.75 82 GLN A CA 1
ATOM 599 C C . GLN A 1 82 ? -6.516 21.406 -8.742 1 98.75 82 GLN A C 1
ATOM 601 O O . GLN A 1 82 ? -5.965 22.422 -8.32 1 98.75 82 GLN A O 1
ATOM 606 N N . VAL A 1 83 ? -7.812 21.234 -8.703 1 98.69 83 VAL A N 1
ATOM 607 C CA . VAL A 1 83 ? -8.672 22.312 -8.25 1 98.69 83 VAL A CA 1
ATOM 608 C C . VAL A 1 83 ? -8.484 22.531 -6.746 1 98.69 83 VAL A C 1
ATOM 610 O O . VAL A 1 83 ? -8.539 23.656 -6.262 1 98.69 83 VAL A O 1
ATOM 613 N N . PHE A 1 84 ? -8.297 21.438 -6.023 1 98.88 84 PHE A N 1
ATOM 614 C CA . PHE A 1 84 ? -8.016 21.547 -4.598 1 98.88 84 PHE A CA 1
ATOM 615 C C . PHE A 1 84 ? -6.715 22.312 -4.363 1 98.88 84 PHE A C 1
ATOM 617 O O . PHE A 1 84 ? -6.664 23.203 -3.518 1 98.88 84 PHE A O 1
ATOM 624 N N . THR A 1 85 ? -5.652 21.938 -5.059 1 98.88 85 THR A N 1
ATOM 625 C CA . THR A 1 85 ? -4.352 22.594 -4.945 1 98.88 85 THR A CA 1
ATOM 626 C C . THR A 1 85 ? -4.469 24.094 -5.23 1 98.88 85 THR A C 1
ATOM 628 O O . THR A 1 85 ? -3.955 24.906 -4.469 1 98.88 85 THR A O 1
ATOM 631 N N . ALA A 1 86 ? -5.156 24.406 -6.262 1 98.81 86 ALA A N 1
ATOM 632 C CA . ALA A 1 86 ? -5.355 25.797 -6.625 1 98.81 86 ALA A CA 1
ATOM 633 C C . ALA A 1 86 ? -6.043 26.562 -5.496 1 98.81 86 ALA A C 1
ATOM 635 O O . ALA A 1 86 ? -5.629 27.672 -5.148 1 98.81 86 ALA A O 1
ATOM 636 N N . ALA A 1 87 ? -7.062 26 -4.934 1 98.75 87 ALA A N 1
ATOM 637 C CA . ALA A 1 87 ? -7.844 26.641 -3.883 1 98.75 87 ALA A CA 1
ATOM 638 C C . ALA A 1 87 ? -6.988 26.906 -2.648 1 98.75 87 ALA A C 1
ATOM 640 O O . ALA A 1 87 ? -7.07 27.984 -2.045 1 98.75 87 ALA A O 1
ATOM 641 N N . VAL A 1 88 ? -6.188 25.969 -2.271 1 98.88 88 VAL A N 1
ATOM 642 C CA . VAL A 1 88 ? -5.363 26.094 -1.075 1 98.88 88 VAL A CA 1
ATOM 643 C C . VAL A 1 88 ? -4.281 27.156 -1.304 1 98.88 88 VAL A C 1
ATOM 645 O O . VAL A 1 88 ? -4.062 28.016 -0.453 1 98.88 88 VAL A O 1
ATOM 648 N N . LEU A 1 89 ? -3.598 27.078 -2.438 1 98.75 89 LEU A N 1
ATOM 649 C CA . LEU A 1 89 ? -2.531 28.031 -2.738 1 98.75 89 LEU A CA 1
ATOM 650 C C . LEU A 1 89 ? -3.07 29.453 -2.789 1 98.75 89 LEU A C 1
ATOM 652 O O . LEU A 1 89 ? -2.412 30.391 -2.322 1 98.75 89 LEU A O 1
ATOM 656 N N . GLU A 1 90 ? -4.246 29.578 -3.373 1 98.62 90 GLU A N 1
ATOM 657 C CA . GLU A 1 90 ? -4.875 30.906 -3.4 1 98.62 90 GLU A CA 1
ATOM 658 C C . GLU A 1 90 ? -5.16 31.406 -1.988 1 98.62 90 GLU A C 1
ATOM 660 O O . GLU A 1 90 ? -4.922 32.562 -1.682 1 98.62 90 GLU A O 1
ATOM 665 N N . ALA A 1 91 ? -5.602 30.578 -1.137 1 98.69 91 ALA A N 1
ATOM 666 C CA . ALA A 1 91 ? -6.043 30.938 0.209 1 98.69 91 ALA A CA 1
ATOM 667 C C . ALA A 1 91 ? -4.867 31.375 1.071 1 98.69 91 ALA A C 1
ATOM 669 O O . ALA A 1 91 ? -5.02 32.25 1.946 1 98.69 91 ALA A O 1
ATOM 670 N N . VAL A 1 92 ? -3.668 30.812 0.83 1 97.88 92 VAL A N 1
ATOM 671 C CA . VAL A 1 92 ? -2.541 31.125 1.699 1 97.88 92 VAL A CA 1
ATOM 672 C C . VAL A 1 92 ? -1.75 32.312 1.113 1 97.88 92 VAL A C 1
ATOM 674 O O . VAL A 1 92 ? -0.773 32.75 1.711 1 97.88 92 VAL A O 1
ATOM 677 N N . HIS A 1 93 ? -2.027 32.812 -0.069 1 94.06 93 HIS A N 1
ATOM 678 C CA . HIS A 1 93 ? -1.526 34.031 -0.689 1 94.06 93 HIS A CA 1
ATOM 679 C C . HIS A 1 93 ? -0.003 34.031 -0.754 1 94.06 93 HIS A C 1
ATOM 681 O O . HIS A 1 93 ? 0.633 35.062 -0.51 1 94.06 93 HIS A O 1
ATOM 687 N N . GLY A 1 94 ? 0.542 32.844 -0.92 1 94.81 94 GLY A N 1
ATOM 688 C CA . GLY A 1 94 ? 1.99 32.75 -1.018 1 94.81 94 GLY A CA 1
ATOM 689 C C . GLY A 1 94 ? 2.691 32.969 0.311 1 94.81 94 GLY A C 1
ATOM 690 O O . GLY A 1 94 ? 3.922 33.031 0.369 1 94.81 94 GLY A O 1
ATOM 691 N N . GLU A 1 95 ? 2.021 33.031 1.384 1 96.44 95 GLU A N 1
ATOM 692 C CA . GLU A 1 95 ? 2.584 33.375 2.691 1 96.44 95 GLU A CA 1
ATOM 693 C C . GLU A 1 95 ? 2.967 32.094 3.457 1 96.44 95 GLU A C 1
ATOM 695 O O . GLU A 1 95 ? 3.668 32.188 4.469 1 96.44 95 GLU A O 1
ATOM 700 N N . LEU A 1 96 ? 2.506 31.016 3.035 1 96.5 96 LEU A N 1
ATOM 701 C CA . LEU A 1 96 ? 2.752 29.719 3.658 1 96.5 96 LEU A CA 1
ATOM 702 C C . LEU A 1 96 ? 3.182 28.688 2.621 1 96.5 96 LEU A C 1
ATOM 704 O O . LEU A 1 96 ? 2.477 28.469 1.636 1 96.5 96 LEU A O 1
ATOM 708 N N . PRO A 1 97 ? 4.406 28.141 2.758 1 97.81 97 PRO A N 1
ATOM 709 C CA . PRO A 1 97 ? 4.766 27.078 1.812 1 97.81 97 PRO A CA 1
ATOM 710 C C . PRO A 1 97 ? 3.807 25.891 1.858 1 97.81 97 PRO A C 1
ATOM 712 O O . PRO A 1 97 ? 3.35 25.5 2.936 1 97.81 97 PRO A O 1
ATOM 715 N N . VAL A 1 98 ? 3.484 25.359 0.674 1 98.69 98 VAL A N 1
ATOM 716 C CA . VAL A 1 98 ? 2.594 24.219 0.523 1 98.69 98 VAL A CA 1
ATOM 717 C C . VAL A 1 98 ? 3.297 23.109 -0.268 1 98.69 98 VAL A C 1
ATOM 719 O O . VAL A 1 98 ? 3.797 23.359 -1.37 1 98.69 98 VAL A O 1
ATOM 722 N N . MET A 1 99 ? 3.428 21.953 0.301 1 98.69 99 MET A N 1
ATOM 723 C CA . MET A 1 99 ? 3.881 20.766 -0.417 1 98.69 99 MET A CA 1
ATOM 724 C C . MET A 1 99 ? 2.707 19.844 -0.739 1 98.69 99 MET A C 1
ATOM 726 O O . MET A 1 99 ? 1.655 19.938 -0.104 1 98.69 99 MET A O 1
ATOM 730 N N . ALA A 1 100 ? 2.893 19.016 -1.698 1 98.94 100 ALA A N 1
ATOM 731 C CA . ALA A 1 100 ? 1.849 18.078 -2.07 1 98.94 100 ALA A CA 1
ATOM 732 C C . ALA A 1 100 ? 2.352 16.641 -1.962 1 98.94 100 ALA A C 1
ATOM 734 O O . ALA A 1 100 ? 3.492 16.344 -2.33 1 98.94 100 ALA A O 1
ATOM 735 N N . GLY A 1 101 ? 1.487 15.812 -1.45 1 98.81 101 GLY A N 1
ATOM 736 C CA . GLY A 1 101 ? 1.783 14.391 -1.485 1 98.81 101 GLY A CA 1
ATOM 737 C C . GLY A 1 101 ? 1.561 13.766 -2.85 1 98.81 101 GLY A C 1
ATOM 738 O O . GLY A 1 101 ? 0.574 14.07 -3.523 1 98.81 101 GLY A O 1
ATOM 739 N N . VAL A 1 102 ? 2.488 12.953 -3.244 1 98.75 102 VAL A N 1
ATOM 740 C CA . VAL A 1 102 ? 2.357 12.133 -4.441 1 98.75 102 VAL A CA 1
ATOM 741 C C . VAL A 1 102 ? 2.807 10.703 -4.137 1 98.75 102 VAL A C 1
ATOM 743 O O . VAL A 1 102 ? 3.871 10.492 -3.547 1 98.75 102 VAL A O 1
ATOM 746 N N . GLY A 1 103 ? 1.964 9.773 -4.438 1 98.06 103 GLY A N 1
ATOM 747 C CA . GLY A 1 103 ? 2.258 8.383 -4.137 1 98.06 103 GLY A CA 1
ATOM 748 C C . GLY A 1 103 ? 1.412 7.406 -4.938 1 98.06 103 GLY A C 1
ATOM 749 O O . GLY A 1 103 ? 0.253 7.691 -5.246 1 98.06 103 GLY A O 1
ATOM 750 N N . ALA A 1 104 ? 1.96 6.316 -5.234 1 97.69 104 ALA A N 1
ATOM 751 C CA . ALA A 1 104 ? 1.313 5.234 -5.977 1 97.69 104 ALA A CA 1
ATOM 752 C C . ALA A 1 104 ? 2.141 3.953 -5.91 1 97.69 104 ALA A C 1
ATOM 754 O O . ALA A 1 104 ? 3.252 3.951 -5.371 1 97.69 104 ALA A O 1
ATOM 755 N N . ILE A 1 105 ? 1.512 2.877 -6.449 1 97.88 105 ILE A N 1
ATOM 756 C CA . ILE A 1 105 ? 2.232 1.613 -6.555 1 97.88 105 ILE A CA 1
ATOM 757 C C . ILE A 1 105 ? 3.305 1.721 -7.637 1 97.88 105 ILE A C 1
ATOM 759 O O . ILE A 1 105 ? 4.453 1.325 -7.422 1 97.88 105 ILE A O 1
ATOM 763 N N . ASP A 1 106 ? 2.963 2.244 -8.727 1 98 106 ASP A N 1
ATOM 764 C CA . ASP A 1 106 ? 3.811 2.398 -9.906 1 98 106 ASP A CA 1
ATOM 765 C C . ASP A 1 106 ? 4.492 3.764 -9.922 1 98 106 ASP A C 1
ATOM 767 O O . ASP A 1 106 ? 3.824 4.797 -9.883 1 98 106 ASP A O 1
ATOM 771 N N . THR A 1 107 ? 5.832 3.773 -10.031 1 98.62 107 THR A N 1
ATOM 772 C CA . THR A 1 107 ? 6.609 5.008 -10.062 1 98.62 107 THR A CA 1
ATOM 773 C C . THR A 1 107 ? 6.148 5.902 -11.211 1 98.62 107 THR A C 1
ATOM 775 O O . THR A 1 107 ? 6.133 7.129 -11.086 1 98.62 107 THR A O 1
ATOM 778 N N . ARG A 1 108 ? 5.777 5.332 -12.344 1 97.69 108 ARG A N 1
ATOM 779 C CA . ARG A 1 108 ? 5.293 6.109 -13.484 1 97.69 108 ARG A CA 1
ATOM 780 C C . ARG A 1 108 ? 4.066 6.93 -13.102 1 97.69 108 ARG A C 1
ATOM 782 O O . ARG A 1 108 ? 3.9 8.062 -13.57 1 97.69 108 ARG A O 1
ATOM 789 N N . ALA A 1 109 ? 3.217 6.375 -12.297 1 97.88 109 ALA A N 1
ATOM 790 C CA . ALA A 1 109 ? 2.025 7.082 -11.836 1 97.88 109 ALA A CA 1
ATOM 791 C C . ALA A 1 109 ? 2.398 8.227 -10.898 1 97.88 109 ALA A C 1
ATOM 793 O O . ALA A 1 109 ? 1.763 9.289 -10.922 1 97.88 109 ALA A O 1
ATOM 794 N N . VAL A 1 110 ? 3.398 8.016 -10.055 1 98.69 110 VAL A N 1
ATOM 795 C CA . VAL A 1 110 ? 3.889 9.07 -9.172 1 98.69 110 VAL A CA 1
ATOM 796 C C . VAL A 1 110 ? 4.402 10.242 -10.008 1 98.69 110 VAL A C 1
ATOM 798 O O . VAL A 1 110 ? 4.059 11.398 -9.75 1 98.69 110 VAL A O 1
ATOM 801 N N . CYS A 1 111 ? 5.176 9.914 -11 1 98.75 111 CYS A N 1
ATOM 802 C CA . CYS A 1 111 ? 5.719 10.938 -11.883 1 98.75 111 CYS A CA 1
ATOM 803 C C . CYS A 1 111 ? 4.602 11.664 -12.625 1 98.75 111 CYS A C 1
ATOM 805 O O . CYS A 1 111 ? 4.684 12.867 -12.852 1 98.75 111 CYS A O 1
ATOM 807 N N . ALA A 1 112 ? 3.588 10.914 -13.008 1 98.31 112 ALA A N 1
ATOM 808 C CA . ALA A 1 112 ? 2.439 11.539 -13.664 1 98.31 112 ALA A CA 1
ATOM 809 C C . ALA A 1 112 ? 1.747 12.531 -12.734 1 98.31 112 ALA A C 1
ATOM 811 O O . ALA A 1 112 ? 1.314 13.602 -13.172 1 98.31 112 ALA A O 1
ATOM 812 N N . GLN A 1 113 ? 1.612 12.195 -11.484 1 98.62 113 GLN A N 1
ATOM 813 C CA . GLN A 1 113 ? 1.041 13.102 -10.492 1 98.62 113 GLN A CA 1
ATOM 814 C C . GLN A 1 113 ? 1.884 14.367 -10.359 1 98.62 113 GLN A C 1
ATOM 816 O O . GLN A 1 113 ? 1.344 15.477 -10.258 1 98.62 113 GLN A O 1
ATOM 821 N N . VAL A 1 114 ? 3.164 14.18 -10.32 1 98.81 114 VAL A N 1
ATOM 822 C CA . VAL A 1 114 ? 4.074 15.32 -10.266 1 98.81 114 VAL A CA 1
ATOM 823 C C . VAL A 1 114 ? 3.846 16.219 -11.469 1 98.81 114 VAL A C 1
ATOM 825 O O . VAL A 1 114 ? 3.695 17.438 -11.32 1 98.81 114 VAL A O 1
ATOM 828 N N . ALA A 1 115 ? 3.795 15.625 -12.625 1 98.44 115 ALA A N 1
ATOM 829 C CA . ALA A 1 115 ? 3.609 16.391 -13.859 1 98.44 115 ALA A CA 1
ATOM 830 C C . ALA A 1 115 ? 2.311 17.188 -13.82 1 98.44 115 ALA A C 1
ATOM 832 O O . ALA A 1 115 ? 2.258 18.328 -14.305 1 98.44 115 ALA A O 1
ATOM 833 N N . GLU A 1 116 ? 1.331 16.609 -13.273 1 97.88 116 GLU A N 1
ATOM 834 C CA . GLU A 1 116 ? 0.015 17.234 -13.164 1 97.88 116 GLU A CA 1
ATOM 835 C C . GLU A 1 116 ? 0.062 18.469 -12.266 1 97.88 116 GLU A C 1
ATOM 837 O O . GLU A 1 116 ? -0.692 19.422 -12.477 1 97.88 116 GLU A O 1
ATOM 842 N N . LEU A 1 117 ? 0.89 18.453 -11.281 1 98.69 117 LEU A N 1
ATOM 843 C CA . LEU A 1 117 ? 0.834 19.453 -10.211 1 98.69 117 LEU A CA 1
ATOM 844 C C . LEU A 1 117 ? 1.968 20.453 -10.352 1 98.69 117 LEU A C 1
ATOM 846 O O . LEU A 1 117 ? 1.935 21.531 -9.734 1 98.69 117 LEU A O 1
ATOM 850 N N . ASP A 1 118 ? 2.908 20.203 -11.188 1 98.44 118 ASP A N 1
ATOM 851 C CA . ASP A 1 118 ? 4.16 20.953 -11.211 1 98.44 118 ASP A CA 1
ATOM 852 C C . ASP A 1 118 ? 3.945 22.359 -11.742 1 98.44 118 ASP A C 1
ATOM 854 O O . ASP A 1 118 ? 4.82 23.219 -11.609 1 98.44 118 ASP A O 1
ATOM 858 N N . GLY A 1 119 ? 2.816 22.641 -12.352 1 98.12 119 GLY A N 1
ATOM 859 C CA . GLY A 1 119 ? 2.486 24 -12.797 1 98.12 119 GLY A CA 1
ATOM 860 C C . GLY A 1 119 ? 2.068 24.906 -11.664 1 98.12 119 GLY A C 1
ATOM 861 O O . GLY A 1 119 ? 2.027 26.125 -11.828 1 98.12 119 GLY A O 1
ATOM 862 N N . PHE A 1 120 ? 1.733 24.406 -10.555 1 98.5 120 PHE A N 1
ATOM 863 C CA . PHE A 1 120 ? 1.338 25.188 -9.391 1 98.5 120 PHE A CA 1
ATOM 864 C C . PHE A 1 120 ? 2.559 25.625 -8.586 1 98.5 120 PHE A C 1
ATOM 866 O O . PHE A 1 120 ? 3.621 25 -8.68 1 98.5 120 PHE A O 1
ATOM 873 N N . ASP A 1 121 ? 2.408 26.609 -7.82 1 97.94 121 ASP A N 1
ATOM 874 C CA . ASP A 1 121 ? 3.508 27.141 -7.012 1 97.94 121 ASP A CA 1
ATOM 875 C C . ASP A 1 121 ? 3.648 26.344 -5.711 1 97.94 121 ASP A C 1
ATOM 877 O O . ASP A 1 121 ? 3.523 26.906 -4.621 1 97.94 121 ASP A O 1
ATOM 881 N N . LEU A 1 122 ? 4 25.156 -5.816 1 98.5 122 LEU A N 1
ATOM 882 C CA . LEU A 1 122 ? 4.234 24.266 -4.684 1 98.5 122 LEU A CA 1
ATOM 883 C C . LEU A 1 122 ? 5.676 24.359 -4.203 1 98.5 122 LEU A C 1
ATOM 885 O O . LEU A 1 122 ? 6.594 24.547 -5.008 1 98.5 122 LEU A O 1
ATOM 889 N N . ALA A 1 123 ? 5.84 24.172 -2.934 1 98.19 123 ALA A N 1
ATOM 890 C CA . ALA A 1 123 ? 7.164 24.203 -2.322 1 98.19 123 ALA A CA 1
ATOM 891 C C . ALA A 1 123 ? 7.902 22.875 -2.531 1 98.19 123 ALA A C 1
ATOM 893 O O . ALA A 1 123 ? 9.102 22.781 -2.275 1 98.19 123 ALA A O 1
ATOM 894 N N . GLY A 1 124 ? 7.23 21.844 -2.947 1 98.56 124 GLY A N 1
ATOM 895 C CA . GLY A 1 124 ? 7.812 20.547 -3.203 1 98.56 124 GLY A CA 1
ATOM 896 C C . GLY A 1 124 ? 6.82 19.406 -3.057 1 98.56 124 GLY A C 1
ATOM 897 O O . GLY A 1 124 ? 5.609 19.625 -3.086 1 98.56 124 GLY A O 1
ATOM 898 N N . TYR A 1 125 ? 7.422 18.219 -2.947 1 98.88 125 TYR A N 1
ATOM 899 C CA . TYR A 1 125 ? 6.574 17.031 -2.912 1 98.88 125 TYR A CA 1
ATOM 900 C C . TYR A 1 125 ? 6.977 16.109 -1.768 1 98.88 125 TYR A C 1
ATOM 902 O O . TYR A 1 125 ? 8.164 15.906 -1.51 1 98.88 125 TYR A O 1
ATOM 910 N N . LEU A 1 126 ? 6.004 15.625 -1.034 1 98.88 126 LEU A N 1
ATOM 911 C CA . LEU A 1 126 ? 6.164 14.516 -0.096 1 98.88 126 LEU A CA 1
ATOM 912 C C . LEU A 1 126 ? 5.984 13.172 -0.801 1 98.88 126 LEU A C 1
ATOM 914 O O . LEU A 1 126 ? 4.914 12.891 -1.345 1 98.88 126 LEU A O 1
ATOM 918 N N . VAL A 1 127 ? 6.988 12.312 -0.735 1 98.88 127 VAL A N 1
ATOM 919 C CA . VAL A 1 127 ? 6.984 11.117 -1.58 1 98.88 127 VAL A CA 1
ATOM 920 C C . VAL A 1 127 ? 7.316 9.891 -0.74 1 98.88 127 VAL A C 1
ATOM 922 O O . VAL A 1 127 ? 8.398 9.805 -0.153 1 98.88 127 VAL A O 1
ATOM 925 N N . PRO A 1 128 ? 6.41 8.953 -0.661 1 98.62 128 PRO A N 1
ATOM 926 C CA . PRO A 1 128 ? 6.742 7.656 -0.061 1 98.62 128 PRO A CA 1
ATOM 927 C C . PRO A 1 128 ? 7.402 6.699 -1.05 1 98.62 128 PRO A C 1
ATOM 929 O O . PRO A 1 128 ? 7.391 6.949 -2.258 1 98.62 128 PRO A O 1
ATOM 932 N N . PRO A 1 129 ? 8.047 5.641 -0.519 1 98.19 129 PRO A N 1
ATOM 933 C CA . PRO A 1 129 ? 8.422 4.57 -1.446 1 98.19 129 PRO A CA 1
ATOM 934 C C . PRO A 1 129 ? 7.207 3.883 -2.07 1 98.19 129 PRO A C 1
ATOM 936 O O . PRO A 1 129 ? 6.082 4.062 -1.599 1 98.19 129 PRO A O 1
ATOM 939 N N . PRO A 1 130 ? 7.445 3.148 -3.174 1 97.62 130 PRO A N 1
ATOM 940 C CA . PRO A 1 130 ? 6.316 2.441 -3.779 1 97.62 130 PRO A CA 1
ATOM 941 C C . PRO A 1 130 ? 5.609 1.507 -2.799 1 97.62 130 PRO A C 1
ATOM 943 O O . PRO A 1 130 ? 6.238 0.615 -2.227 1 97.62 130 PRO A O 1
ATOM 946 N N . CYS A 1 131 ? 4.332 1.732 -2.65 1 97.12 131 CYS A N 1
ATOM 947 C CA . CYS A 1 131 ? 3.59 0.893 -1.717 1 97.12 131 CYS A CA 1
ATOM 948 C C . CYS A 1 131 ? 3.264 -0.46 -2.34 1 97.12 131 CYS A C 1
ATOM 950 O O . CYS A 1 131 ? 3.357 -0.626 -3.557 1 97.12 131 CYS A O 1
ATOM 952 N N . TYR A 1 132 ? 2.998 -1.458 -1.562 1 97.44 132 TYR A N 1
ATOM 953 C CA . TYR A 1 132 ? 2.51 -2.773 -1.959 1 97.44 132 TYR A CA 1
ATOM 954 C C . TYR A 1 132 ? 3.645 -3.637 -2.496 1 97.44 132 TYR A C 1
ATOM 956 O O . TYR A 1 132 ? 3.723 -4.832 -2.193 1 97.44 132 TYR A O 1
ATOM 964 N N . LEU A 1 133 ? 4.57 -3.1 -3.242 1 97.44 133 LEU A N 1
ATOM 965 C CA . LEU A 1 133 ? 5.539 -3.846 -4.035 1 97.44 133 LEU A CA 1
ATOM 966 C C . LEU A 1 133 ? 6.648 -4.406 -3.15 1 97.44 133 LEU A C 1
ATOM 968 O O . LEU A 1 133 ? 7.266 -5.418 -3.49 1 97.44 133 LEU A O 1
ATOM 972 N N . ARG A 1 134 ? 7 -3.639 -2.146 1 97 134 ARG A N 1
ATOM 973 C CA . ARG A 1 134 ? 8.102 -3.965 -1.24 1 97 134 ARG A CA 1
ATOM 974 C C . ARG A 1 134 ? 9.406 -4.121 -2.002 1 97 134 ARG A C 1
ATOM 976 O O . ARG A 1 134 ? 10.094 -5.137 -1.87 1 97 134 ARG A O 1
ATOM 983 N N . PRO A 1 135 ? 9.805 -3.141 -2.764 1 97.44 135 PRO A N 1
ATOM 984 C CA . PRO A 1 135 ? 11.047 -3.23 -3.537 1 97.44 135 PRO A CA 1
ATOM 985 C C . PRO A 1 135 ? 12.289 -3.277 -2.652 1 97.44 135 PRO A C 1
ATOM 987 O O . PRO A 1 135 ? 12.219 -2.959 -1.463 1 97.44 135 PRO A O 1
ATOM 990 N N . SER A 1 136 ? 13.422 -3.686 -3.209 1 96.88 136 SER A N 1
ATOM 991 C CA . SER A 1 136 ? 14.719 -3.621 -2.545 1 96.88 136 SER A CA 1
ATOM 992 C C . SER A 1 136 ? 15.188 -2.178 -2.381 1 96.88 136 SER A C 1
ATOM 994 O O . SER A 1 136 ? 14.594 -1.26 -2.951 1 96.88 136 SER A O 1
ATOM 996 N N . ASP A 1 137 ? 16.281 -1.986 -1.595 1 97.5 137 ASP A N 1
ATOM 997 C CA . ASP A 1 137 ? 16.875 -0.657 -1.461 1 97.5 137 ASP A CA 1
ATOM 998 C C . ASP A 1 137 ? 17.203 -0.068 -2.828 1 97.5 137 ASP A C 1
ATOM 1000 O O . ASP A 1 137 ? 16.969 1.117 -3.074 1 97.5 137 ASP A O 1
ATOM 1004 N N . ALA A 1 138 ? 17.766 -0.944 -3.709 1 97.62 138 ALA A N 1
ATOM 1005 C CA . ALA A 1 138 ? 18.094 -0.483 -5.055 1 97.62 138 ALA A CA 1
ATOM 1006 C C . ALA A 1 138 ? 16.859 -0.008 -5.797 1 97.62 138 ALA A C 1
ATOM 1008 O O . ALA A 1 138 ? 16.906 0.983 -6.527 1 97.62 138 ALA A O 1
ATOM 1009 N N . GLY A 1 139 ? 15.766 -0.734 -5.633 1 98.25 139 GLY A N 1
ATOM 1010 C CA . GLY A 1 139 ? 14.5 -0.329 -6.227 1 98.25 139 GLY A CA 1
ATOM 1011 C C . GLY A 1 139 ? 13.969 0.976 -5.664 1 98.25 139 GLY A C 1
ATOM 1012 O O . GLY A 1 139 ? 13.438 1.806 -6.402 1 98.25 139 GLY A O 1
ATOM 1013 N N . ILE A 1 140 ? 14.117 1.17 -4.414 1 98.69 140 ILE A N 1
ATOM 1014 C CA . ILE A 1 140 ? 13.68 2.395 -3.752 1 98.69 140 ILE A CA 1
ATOM 1015 C C . ILE A 1 140 ? 14.508 3.576 -4.258 1 98.69 140 ILE A C 1
ATOM 1017 O O . ILE A 1 140 ? 13.961 4.637 -4.562 1 98.69 140 ILE A O 1
ATOM 1021 N N . VAL A 1 141 ? 15.797 3.408 -4.328 1 98.56 141 VAL A N 1
ATOM 1022 C CA . VAL A 1 141 ? 16.672 4.457 -4.824 1 98.56 141 VAL A CA 1
ATOM 1023 C C . VAL A 1 141 ? 16.297 4.824 -6.258 1 98.56 141 VAL A C 1
ATOM 1025 O O . VAL A 1 141 ? 16.188 6.004 -6.598 1 98.56 141 VAL A O 1
ATOM 1028 N N . TRP A 1 142 ? 16.062 3.803 -7.094 1 98.56 142 TRP A N 1
ATOM 1029 C CA . TRP A 1 142 ? 15.633 4.055 -8.461 1 98.56 142 TRP A CA 1
ATOM 1030 C C . TRP A 1 142 ? 14.359 4.883 -8.492 1 98.56 142 TRP A C 1
ATOM 1032 O O . TRP A 1 142 ? 14.242 5.832 -9.266 1 98.56 142 TRP A O 1
ATOM 1042 N N . HIS A 1 143 ? 13.43 4.551 -7.66 1 98.81 143 HIS A N 1
ATOM 1043 C CA . HIS A 1 143 ? 12.156 5.254 -7.551 1 98.81 143 HIS A CA 1
ATOM 1044 C C . HIS A 1 143 ? 12.367 6.734 -7.258 1 98.81 143 HIS A C 1
ATOM 1046 O O . HIS A 1 143 ? 11.859 7.59 -7.988 1 98.81 143 HIS A O 1
ATOM 1052 N N . PHE A 1 144 ? 13.117 7.055 -6.277 1 98.88 144 PHE A N 1
ATOM 1053 C CA . PHE A 1 144 ? 13.312 8.445 -5.879 1 98.88 144 PHE A CA 1
ATOM 1054 C C . PHE A 1 144 ? 14.117 9.195 -6.926 1 98.88 144 PHE A C 1
ATOM 1056 O O . PHE A 1 144 ? 13.898 10.391 -7.148 1 98.88 144 PHE A O 1
ATOM 1063 N N . ASN A 1 145 ? 15.039 8.484 -7.539 1 98.62 145 ASN A N 1
ATOM 1064 C CA . ASN A 1 145 ? 15.766 9.102 -8.641 1 98.62 145 ASN A CA 1
ATOM 1065 C C . ASN A 1 145 ? 14.836 9.477 -9.781 1 98.62 145 ASN A C 1
ATOM 1067 O O . ASN A 1 145 ? 14.961 10.555 -10.367 1 98.62 145 ASN A O 1
ATOM 1071 N N . GLU A 1 146 ? 13.938 8.57 -10.109 1 98.69 146 GLU A N 1
ATOM 1072 C CA . GLU A 1 146 ? 12.984 8.836 -11.18 1 98.69 146 GLU A CA 1
ATOM 1073 C C . GLU A 1 146 ? 12.07 10.016 -10.836 1 98.69 146 GLU A C 1
ATOM 1075 O O . GLU A 1 146 ? 11.805 10.867 -11.688 1 98.69 146 GLU A O 1
ATOM 1080 N N . VAL A 1 147 ? 11.594 10.086 -9.617 1 98.81 147 VAL A N 1
ATOM 1081 C CA . VAL A 1 147 ? 10.727 11.172 -9.203 1 98.81 147 VAL A CA 1
ATOM 1082 C C . VAL A 1 147 ? 11.508 12.484 -9.203 1 98.81 147 VAL A C 1
ATOM 1084 O O . VAL A 1 147 ? 10.984 13.523 -9.617 1 98.81 147 VAL A O 1
ATOM 1087 N N . ALA A 1 148 ? 12.742 12.461 -8.75 1 98.56 148 ALA A N 1
ATOM 1088 C CA . ALA A 1 148 ? 13.586 13.648 -8.727 1 98.56 148 ALA A CA 1
ATOM 1089 C C . ALA A 1 148 ? 13.805 14.195 -10.141 1 98.56 148 ALA A C 1
ATOM 1091 O O . ALA A 1 148 ? 13.883 15.406 -10.336 1 98.56 148 ALA A O 1
ATOM 1092 N N . ARG A 1 149 ? 13.906 13.336 -11.086 1 98.12 149 ARG A N 1
ATOM 1093 C CA . ARG A 1 149 ? 14.109 13.742 -12.469 1 98.12 149 ARG A CA 1
ATOM 1094 C C . ARG A 1 149 ? 12.852 14.383 -13.047 1 98.12 149 ARG A C 1
ATOM 1096 O O . ARG A 1 149 ? 12.922 15.172 -13.984 1 98.12 149 ARG A O 1
ATOM 1103 N N . ALA A 1 150 ? 11.711 14.117 -12.477 1 98.31 150 ALA A N 1
ATOM 1104 C CA . ALA A 1 150 ? 10.43 14.539 -13.023 1 98.31 150 ALA A CA 1
ATOM 1105 C C . ALA A 1 150 ? 10.094 15.961 -12.594 1 98.31 150 ALA A C 1
ATOM 1107 O O . ALA A 1 150 ? 9.117 16.547 -13.07 1 98.31 150 ALA A O 1
ATOM 1108 N N . THR A 1 151 ? 10.844 16.594 -11.734 1 98.56 151 THR A N 1
ATOM 1109 C CA . THR A 1 151 ? 10.57 17.938 -11.234 1 98.56 151 THR A CA 1
ATOM 1110 C C . THR A 1 151 ? 11.859 18.625 -10.789 1 98.56 151 THR A C 1
ATOM 1112 O O . THR A 1 151 ? 12.859 17.953 -10.516 1 98.56 151 THR A O 1
ATOM 1115 N N . GLU A 1 152 ? 11.82 19.906 -10.758 1 97.75 152 GLU A N 1
ATOM 1116 C CA . GLU A 1 152 ? 12.93 20.688 -10.211 1 97.75 152 GLU A CA 1
ATOM 1117 C C . GLU A 1 152 ? 12.68 21.062 -8.758 1 97.75 152 GLU A C 1
ATOM 1119 O O . GLU A 1 152 ? 13.57 21.594 -8.086 1 97.75 152 GLU A O 1
ATOM 1124 N N . ARG A 1 153 ? 11.555 20.734 -8.289 1 98.06 153 ARG A N 1
ATOM 1125 C CA . ARG A 1 153 ? 11.18 21.109 -6.93 1 98.06 153 ARG A CA 1
ATOM 1126 C C . ARG A 1 153 ? 11.75 20.125 -5.914 1 98.06 153 ARG A C 1
ATOM 1128 O O . ARG A 1 153 ? 12 18.969 -6.242 1 98.06 153 ARG A O 1
ATOM 1135 N N . PRO A 1 154 ? 11.906 20.562 -4.711 1 97.94 154 PRO A N 1
ATOM 1136 C CA . PRO A 1 154 ? 12.43 19.672 -3.662 1 97.94 154 PRO A CA 1
ATOM 1137 C C . PRO A 1 154 ? 11.492 18.516 -3.348 1 97.94 154 PRO A C 1
ATOM 1139 O O . PRO A 1 154 ? 10.266 18.656 -3.471 1 97.94 154 PRO A O 1
ATOM 1142 N N . LEU A 1 155 ? 12.148 17.406 -2.941 1 98.69 155 LEU A N 1
ATOM 1143 C CA . LEU A 1 155 ? 11.414 16.25 -2.451 1 98.69 155 LEU A CA 1
ATOM 1144 C C . LEU A 1 155 ? 11.617 16.062 -0.952 1 98.69 155 LEU A C 1
ATOM 1146 O O . LEU A 1 155 ? 12.711 16.328 -0.435 1 98.69 155 LEU A O 1
ATOM 1150 N N . MET A 1 156 ? 10.602 15.688 -0.322 1 98.56 156 MET A N 1
ATOM 1151 C CA . MET A 1 156 ? 10.656 15.164 1.039 1 98.56 156 MET A CA 1
ATOM 1152 C C . MET A 1 156 ? 10.328 13.672 1.063 1 98.56 156 MET A C 1
ATOM 1154 O O . MET A 1 156 ? 9.289 13.258 0.548 1 98.56 156 MET A O 1
ATOM 1158 N N . LEU A 1 157 ? 11.227 12.891 1.662 1 98.62 157 LEU A N 1
ATOM 1159 C CA . LEU A 1 157 ? 10.961 11.469 1.84 1 98.62 157 LEU A CA 1
ATOM 1160 C C . LEU A 1 157 ? 9.852 11.25 2.863 1 98.62 157 LEU A C 1
ATOM 1162 O O . LEU A 1 157 ? 9.742 11.992 3.842 1 98.62 157 LEU A O 1
ATOM 1166 N N . TYR A 1 158 ? 9.141 10.266 2.584 1 98.62 158 TYR A N 1
ATOM 1167 C CA . TYR A 1 158 ? 8.094 9.875 3.529 1 98.62 158 TYR A CA 1
ATOM 1168 C C . TYR A 1 158 ? 8.25 8.414 3.932 1 98.62 158 TYR A C 1
ATOM 1170 O O . TYR A 1 158 ? 7.855 7.512 3.189 1 98.62 158 TYR A O 1
ATOM 1178 N N . ASN A 1 159 ? 8.766 8.188 5.129 1 98.31 159 ASN A N 1
ATOM 1179 C CA . ASN A 1 159 ? 8.938 6.828 5.621 1 98.31 159 ASN A CA 1
ATOM 1180 C C . ASN A 1 159 ? 7.789 6.418 6.539 1 98.31 159 ASN A C 1
ATOM 1182 O O . ASN A 1 159 ? 7.785 6.754 7.727 1 98.31 159 ASN A O 1
ATOM 1186 N N . VAL A 1 160 ? 6.918 5.617 6.008 1 97.12 160 VAL A N 1
ATOM 1187 C CA . VAL A 1 160 ? 5.727 5.176 6.723 1 97.12 160 VAL A CA 1
ATOM 1188 C C . VAL A 1 160 ? 5.453 3.707 6.414 1 97.12 160 VAL A C 1
ATOM 1190 O O . VAL A 1 160 ? 4.438 3.377 5.793 1 97.12 160 VAL A O 1
ATOM 1193 N N . PRO A 1 161 ? 6.199 2.822 6.965 1 95.88 161 PRO A N 1
ATOM 1194 C CA . PRO A 1 161 ? 6.152 1.411 6.574 1 95.88 161 PRO A CA 1
ATOM 1195 C C . PRO A 1 161 ? 4.801 0.763 6.871 1 95.88 161 PRO A C 1
ATOM 1197 O O . PRO A 1 161 ? 4.391 -0.165 6.168 1 95.88 161 PRO A O 1
ATOM 1200 N N . LYS A 1 162 ? 4.07 1.184 7.859 1 94.5 162 LYS A N 1
ATOM 1201 C CA . LYS A 1 162 ? 2.779 0.587 8.188 1 94.5 162 LYS A CA 1
ATOM 1202 C C . LYS A 1 162 ? 1.811 0.703 7.012 1 94.5 162 LYS A C 1
ATOM 1204 O O . LYS A 1 162 ? 0.853 -0.066 6.91 1 94.5 162 LYS A O 1
ATOM 1209 N N . ARG A 1 163 ? 2.055 1.688 6.133 1 96.69 163 ARG A N 1
ATOM 1210 C CA . ARG A 1 163 ? 1.177 1.912 4.988 1 96.69 163 ARG A CA 1
ATOM 1211 C C . ARG A 1 163 ? 1.787 1.348 3.711 1 96.69 163 ARG A C 1
ATOM 1213 O O . ARG A 1 163 ? 1.075 0.799 2.865 1 96.69 163 ARG A O 1
ATOM 1220 N N . THR A 1 164 ? 3.094 1.437 3.572 1 96.31 164 THR A N 1
ATOM 1221 C CA . THR A 1 164 ? 3.719 1.117 2.293 1 96.31 164 THR A CA 1
ATOM 1222 C C . THR A 1 164 ? 4.172 -0.34 2.26 1 96.31 164 THR A C 1
ATOM 1224 O O . THR A 1 164 ? 4.391 -0.903 1.187 1 96.31 164 THR A O 1
ATOM 1227 N N . GLY A 1 165 ? 4.41 -0.894 3.459 1 93.31 165 GLY A N 1
ATOM 1228 C CA . GLY A 1 165 ? 5.008 -2.217 3.533 1 93.31 165 GLY A CA 1
ATOM 1229 C C . GLY A 1 165 ? 6.508 -2.205 3.309 1 93.31 165 GLY A C 1
ATOM 1230 O O . GLY A 1 165 ? 7.133 -3.262 3.184 1 93.31 165 GLY A O 1
ATOM 1231 N N . CYS A 1 166 ? 7.062 -1.063 3.197 1 92.31 166 CYS A N 1
ATOM 1232 C CA . CYS A 1 166 ? 8.477 -0.866 2.889 1 92.31 166 CYS A CA 1
ATOM 1233 C C . CYS A 1 166 ? 9.117 0.092 3.883 1 92.31 166 CYS A C 1
ATOM 1235 O O . CYS A 1 166 ? 8.812 1.283 3.896 1 92.31 166 CYS A O 1
ATOM 1237 N N . ALA A 1 167 ? 10.047 -0.443 4.645 1 93.75 167 ALA A N 1
ATOM 1238 C CA . ALA A 1 167 ? 10.758 0.421 5.582 1 93.75 167 ALA A CA 1
ATOM 1239 C C . ALA A 1 167 ? 12.094 0.879 4.996 1 93.75 167 ALA A C 1
ATOM 1241 O O . ALA A 1 167 ? 12.828 0.081 4.41 1 93.75 167 ALA A O 1
ATOM 1242 N N . MET A 1 168 ? 12.344 2.102 5.105 1 97.5 168 MET A N 1
ATOM 1243 C CA . MET A 1 168 ? 13.656 2.631 4.742 1 97.5 168 MET A CA 1
ATOM 1244 C C . MET A 1 168 ? 14.562 2.732 5.965 1 97.5 168 MET A C 1
ATOM 1246 O O . MET A 1 168 ? 14.203 3.365 6.957 1 97.5 168 MET A O 1
ATOM 1250 N N . SER A 1 169 ? 15.719 2.164 5.906 1 96.81 169 SER A N 1
ATOM 1251 C CA . SER A 1 169 ? 16.688 2.215 7.004 1 96.81 169 SER A CA 1
ATOM 1252 C C . SER A 1 169 ? 17.297 3.604 7.137 1 96.81 169 SER A C 1
ATOM 1254 O O . SER A 1 169 ? 17.266 4.395 6.188 1 96.81 169 SER A O 1
ATOM 1256 N N . PRO A 1 170 ? 17.875 3.91 8.328 1 96.75 170 PRO A N 1
ATOM 1257 C CA . PRO A 1 170 ? 18.578 5.188 8.461 1 96.75 170 PRO A CA 1
ATOM 1258 C C . PRO A 1 170 ? 19.703 5.363 7.438 1 96.75 170 PRO A C 1
ATOM 1260 O O . PRO A 1 170 ? 19.891 6.461 6.91 1 96.75 170 PRO A O 1
ATOM 1263 N N . ALA A 1 171 ? 20.406 4.285 7.168 1 96.62 171 ALA A N 1
ATOM 1264 C CA . ALA A 1 171 ? 21.484 4.352 6.188 1 96.62 171 ALA A CA 1
ATOM 1265 C C . ALA A 1 171 ? 20.953 4.707 4.805 1 96.62 171 ALA A C 1
ATOM 1267 O O . ALA A 1 171 ? 21.547 5.531 4.098 1 96.62 171 ALA A O 1
ATOM 1268 N N . LEU A 1 172 ? 19.875 4.086 4.391 1 97.5 172 LEU A N 1
ATOM 1269 C CA . LEU A 1 172 ? 19.266 4.387 3.105 1 97.5 172 LEU A CA 1
ATOM 1270 C C . LEU A 1 172 ? 18.766 5.828 3.064 1 97.5 172 LEU A C 1
ATOM 1272 O O . LEU A 1 172 ? 18.969 6.535 2.076 1 97.5 172 LEU A O 1
ATOM 1276 N N . ILE A 1 173 ? 18.125 6.254 4.098 1 97.81 173 ILE A N 1
ATOM 1277 C CA . ILE A 1 173 ? 17.594 7.613 4.191 1 97.81 173 ILE A CA 1
ATOM 1278 C C . ILE A 1 173 ? 18.75 8.609 4.035 1 97.81 173 ILE A C 1
ATOM 1280 O O . ILE A 1 173 ? 18.641 9.57 3.26 1 97.81 173 ILE A O 1
ATOM 1284 N N . ARG A 1 174 ? 19.859 8.391 4.719 1 96.81 174 ARG A N 1
ATOM 1285 C CA . ARG A 1 174 ? 21.031 9.266 4.625 1 96.81 174 ARG A CA 1
ATOM 1286 C C . ARG A 1 174 ? 21.547 9.328 3.191 1 96.81 174 ARG A C 1
ATOM 1288 O O . ARG A 1 174 ? 21.875 10.414 2.695 1 96.81 174 ARG A O 1
ATOM 1295 N N . SER A 1 175 ? 21.594 8.133 2.604 1 96.94 175 SER A N 1
ATOM 1296 C CA . SER A 1 175 ? 22.078 8.078 1.23 1 96.94 175 SER A CA 1
ATOM 1297 C C . SER A 1 175 ? 21.188 8.875 0.288 1 96.94 175 SER A C 1
ATOM 1299 O O . SER A 1 175 ? 21.672 9.562 -0.608 1 96.94 175 SER A O 1
ATOM 1301 N N . LEU A 1 176 ? 19.922 8.797 0.458 1 98 176 LEU A N 1
ATOM 1302 C CA . LEU A 1 176 ? 18.969 9.516 -0.376 1 98 176 LEU A CA 1
ATOM 1303 C C . LEU A 1 176 ? 19.031 11.016 -0.105 1 98 176 LEU A C 1
ATOM 1305 O O . LEU A 1 176 ? 18.984 11.82 -1.037 1 98 176 LEU A O 1
ATOM 1309 N N . LEU A 1 177 ? 19.219 11.406 1.106 1 96.56 177 LEU A N 1
ATOM 1310 C CA . LEU A 1 177 ? 19.25 12.812 1.5 1 96.56 177 LEU A CA 1
ATOM 1311 C C . LEU A 1 177 ? 20.547 13.484 1.036 1 96.56 177 LEU A C 1
ATOM 1313 O O . LEU A 1 177 ? 20.656 14.711 1.044 1 96.56 177 LEU A O 1
ATOM 1317 N N . ALA A 1 178 ? 21.516 12.719 0.676 1 95.19 178 ALA A N 1
ATOM 1318 C CA . ALA A 1 178 ? 22.75 13.273 0.124 1 95.19 178 ALA A CA 1
ATOM 1319 C C . ALA A 1 178 ? 22.5 13.898 -1.245 1 95.19 178 ALA A C 1
ATOM 1321 O O . ALA A 1 178 ? 23.312 14.688 -1.725 1 95.19 178 ALA A O 1
ATOM 1322 N N . GLN A 1 179 ? 21.422 13.508 -1.848 1 94.88 179 GLN A N 1
ATOM 1323 C CA . GLN A 1 179 ? 21.016 14.164 -3.088 1 94.88 179 GLN A CA 1
ATOM 1324 C C . GLN A 1 179 ? 20.484 15.57 -2.818 1 94.88 179 GLN A C 1
ATOM 1326 O O . GLN A 1 179 ? 19.594 15.75 -1.989 1 94.88 179 GLN A O 1
ATOM 1331 N N . PRO A 1 180 ? 20.922 16.578 -3.531 1 94.19 180 PRO A N 1
ATOM 1332 C CA . PRO A 1 180 ? 20.562 17.969 -3.232 1 94.19 180 PRO A CA 1
ATOM 1333 C C . PRO A 1 180 ? 19.062 18.234 -3.383 1 94.19 180 PRO A C 1
ATOM 1335 O O . PRO A 1 180 ? 18.516 19.109 -2.715 1 94.19 180 PRO A O 1
ATOM 1338 N N . GLN A 1 181 ? 18.469 17.469 -4.184 1 96.81 181 GLN A N 1
ATOM 1339 C CA . GLN A 1 181 ? 17.047 17.719 -4.453 1 96.81 181 GLN A CA 1
ATOM 1340 C C . GLN A 1 181 ? 16.172 17.125 -3.361 1 96.81 181 GLN A C 1
ATOM 1342 O O . GLN A 1 181 ? 14.977 17.453 -3.27 1 96.81 181 GLN A O 1
ATOM 1347 N N . ILE A 1 182 ? 16.578 16.25 -2.613 1 97.56 182 ILE A N 1
ATOM 1348 C CA . ILE A 1 182 ? 15.836 15.648 -1.503 1 97.56 182 ILE A CA 1
ATOM 1349 C C . ILE A 1 182 ? 16.219 16.359 -0.2 1 97.56 182 ILE A C 1
ATOM 1351 O O . ILE A 1 182 ? 17.344 16.234 0.276 1 97.56 182 ILE A O 1
ATOM 1355 N N . SER A 1 183 ? 15.273 16.984 0.399 1 95.19 183 SER A N 1
ATOM 1356 C CA . SER A 1 183 ? 15.617 18.031 1.366 1 95.19 183 SER A CA 1
ATOM 1357 C C . SER A 1 183 ? 15.367 17.547 2.795 1 95.19 183 SER A C 1
ATOM 1359 O O . SER A 1 183 ? 15.945 18.094 3.742 1 95.19 183 SER A O 1
ATOM 1361 N N . ALA A 1 184 ? 14.492 16.625 2.949 1 97.38 184 ALA A N 1
ATOM 1362 C CA . ALA A 1 184 ? 14.078 16.219 4.293 1 97.38 184 ALA A CA 1
ATOM 1363 C C . ALA A 1 184 ? 13.391 14.852 4.266 1 97.38 184 ALA A C 1
ATOM 1365 O O . ALA A 1 184 ? 13.148 14.289 3.193 1 97.38 184 ALA A O 1
ATOM 1366 N N . VAL A 1 185 ? 13.156 14.305 5.453 1 98.06 185 VAL A N 1
ATOM 1367 C CA . VAL A 1 185 ? 12.375 13.086 5.594 1 98.06 185 VAL A CA 1
ATOM 1368 C C . VAL A 1 185 ? 11.297 13.281 6.656 1 98.06 185 VAL A C 1
ATOM 1370 O O . VAL A 1 185 ? 11.562 13.836 7.723 1 98.06 185 VAL A O 1
ATOM 1373 N N . LYS A 1 186 ? 10.102 12.992 6.258 1 98.31 186 LYS A N 1
ATOM 1374 C CA . LYS A 1 186 ? 9.062 12.711 7.25 1 98.31 186 LYS A CA 1
ATOM 1375 C C . LYS A 1 186 ? 9.18 11.289 7.777 1 98.31 186 LYS A C 1
ATOM 1377 O O . LYS A 1 186 ? 8.938 10.328 7.047 1 98.31 186 LYS A O 1
ATOM 1382 N N . GLU A 1 187 ? 9.508 11.164 9.023 1 97.75 187 GLU A N 1
ATOM 1383 C CA . GLU A 1 187 ? 9.797 9.859 9.617 1 97.75 187 GLU A CA 1
ATOM 1384 C C . GLU A 1 187 ? 8.695 9.438 10.586 1 97.75 187 GLU A C 1
ATOM 1386 O O . GLU A 1 187 ? 8.383 10.156 11.531 1 97.75 187 GLU A O 1
ATOM 1391 N N . CYS A 1 188 ? 8.172 8.227 10.344 1 95.06 188 CYS A N 1
ATOM 1392 C CA . CYS A 1 188 ? 7.074 7.746 11.172 1 95.06 188 CYS A CA 1
ATOM 1393 C C . CYS A 1 188 ? 7.508 6.539 12 1 95.06 188 CYS A C 1
ATOM 1395 O O . CYS A 1 188 ? 6.707 5.977 12.75 1 95.06 188 CYS A O 1
ATOM 1397 N N . GLY A 1 189 ? 8.688 6.156 11.914 1 89.81 189 GLY A N 1
ATOM 1398 C CA . GLY A 1 189 ? 9.234 5.094 12.75 1 89.81 189 GLY A CA 1
ATOM 1399 C C . GLY A 1 189 ? 9.992 5.613 13.953 1 89.81 189 GLY A C 1
ATOM 1400 O O . GLY A 1 189 ? 10.953 6.379 13.812 1 89.81 189 GLY A O 1
ATOM 1401 N N . ALA A 1 190 ? 9.594 5.188 15.078 1 83.5 190 ALA A N 1
ATOM 1402 C CA . ALA A 1 190 ? 10.188 5.68 16.312 1 83.5 190 ALA A CA 1
ATOM 1403 C C . ALA A 1 190 ? 11.68 5.367 16.375 1 83.5 190 ALA A C 1
ATOM 1405 O O . ALA A 1 190 ? 12.484 6.207 16.797 1 83.5 190 ALA A O 1
ATOM 1406 N N . GLY A 1 191 ? 12.039 4.164 15.977 1 86.5 191 GLY A N 1
ATOM 1407 C CA . GLY A 1 191 ? 13.445 3.787 15.992 1 86.5 191 GLY A CA 1
ATOM 1408 C C . GLY A 1 191 ? 14.312 4.672 15.109 1 86.5 191 GLY A C 1
ATOM 1409 O O . GLY A 1 191 ? 15.375 5.129 15.531 1 86.5 191 GLY A O 1
ATOM 1410 N N . ASN A 1 192 ? 13.852 4.949 13.984 1 92.06 192 ASN A N 1
ATOM 1411 C CA . ASN A 1 192 ? 14.57 5.793 13.047 1 92.06 192 ASN A CA 1
ATOM 1412 C C . ASN A 1 192 ? 14.672 7.234 13.547 1 92.06 192 ASN A C 1
ATOM 1414 O O . ASN A 1 192 ? 15.695 7.895 13.359 1 92.06 192 ASN A O 1
ATOM 1418 N N . LEU A 1 193 ? 13.617 7.746 14.164 1 92.5 193 LEU A N 1
ATOM 1419 C CA . LEU A 1 193 ? 13.578 9.125 14.625 1 92.5 193 LEU A CA 1
ATOM 1420 C C . LEU A 1 193 ? 14.727 9.398 15.602 1 92.5 193 LEU A C 1
ATOM 1422 O O . LEU A 1 193 ? 15.422 10.414 15.477 1 92.5 193 LEU A O 1
ATOM 1426 N N . GLY A 1 194 ? 14.914 8.492 16.516 1 91.12 194 GLY A N 1
ATOM 1427 C CA . GLY A 1 194 ? 15.977 8.656 17.5 1 91.12 194 GLY A CA 1
ATOM 1428 C C . GLY A 1 194 ? 17.359 8.703 16.875 1 91.12 194 GLY A C 1
ATOM 1429 O O . GLY A 1 194 ? 18.219 9.484 17.312 1 91.12 194 GLY A O 1
ATOM 1430 N N . VAL A 1 195 ? 17.531 7.941 15.859 1 93 195 VAL A N 1
ATOM 1431 C CA . VAL A 1 195 ? 18.828 7.832 15.195 1 93 195 VAL A CA 1
ATOM 1432 C C . VAL A 1 195 ? 19.078 9.062 14.328 1 93 195 VAL A C 1
ATOM 1434 O O . VAL A 1 195 ? 20.172 9.625 14.328 1 93 195 VAL A O 1
ATOM 1437 N N . LEU A 1 196 ? 18.109 9.531 13.688 1 94.06 196 LEU A N 1
ATOM 1438 C CA . LEU A 1 196 ? 18.266 10.547 12.656 1 94.06 196 LEU A CA 1
ATOM 1439 C C . LEU A 1 196 ? 18.266 11.945 13.258 1 94.06 196 LEU A C 1
ATOM 1441 O O . LEU A 1 196 ? 18.859 12.867 12.703 1 94.06 196 LEU A O 1
ATOM 1445 N N . VAL A 1 197 ? 17.594 12.086 14.375 1 91.75 197 VAL A N 1
ATOM 1446 C CA . VAL A 1 197 ? 17.469 13.414 14.977 1 91.75 197 VAL A CA 1
ATOM 1447 C C . VAL A 1 197 ? 18.844 13.922 15.414 1 91.75 197 VAL A C 1
ATOM 1449 O O . VAL A 1 197 ? 19.078 15.125 15.438 1 91.75 197 VAL A O 1
ATOM 1452 N N . ASN A 1 198 ? 19.734 13.07 15.656 1 89.56 198 ASN A N 1
ATOM 1453 C CA . ASN A 1 198 ? 21.062 13.422 16.156 1 89.56 198 ASN A CA 1
ATOM 1454 C C . ASN A 1 198 ? 22.047 13.586 15.008 1 89.56 198 ASN A C 1
ATOM 1456 O O . ASN A 1 198 ? 23.219 13.898 15.234 1 89.56 198 ASN A O 1
ATOM 1460 N N . ASP A 1 199 ? 21.625 13.383 13.852 1 90.88 199 ASP A N 1
ATOM 1461 C CA . ASP A 1 199 ? 22.5 13.523 12.68 1 90.88 199 ASP A CA 1
ATOM 1462 C C . ASP A 1 199 ? 22.422 14.938 12.109 1 90.88 199 ASP A C 1
ATOM 1464 O O . ASP A 1 199 ? 21.391 15.336 11.555 1 90.88 199 ASP A O 1
ATOM 1468 N N . PRO A 1 200 ? 23.469 15.656 12.133 1 87.44 200 PRO A N 1
ATOM 1469 C CA . PRO A 1 200 ? 23.438 17.062 11.711 1 87.44 200 PRO A CA 1
ATOM 1470 C C . PRO A 1 200 ? 23.312 17.219 10.195 1 87.44 200 PRO A C 1
ATOM 1472 O O . PRO A 1 200 ? 23.047 18.312 9.703 1 87.44 200 PRO A O 1
ATOM 1475 N N . HIS A 1 201 ? 23.438 16.125 9.508 1 87.56 201 HIS A N 1
ATOM 1476 C CA . HIS A 1 201 ? 23.375 16.203 8.055 1 87.56 201 HIS A CA 1
ATOM 1477 C C . HIS A 1 201 ? 22 15.82 7.527 1 87.56 201 HIS A C 1
ATOM 1479 O O . HIS A 1 201 ? 21.781 15.812 6.316 1 87.56 201 HIS A O 1
ATOM 1485 N N . VAL A 1 202 ? 21.109 15.539 8.445 1 91.56 202 VAL A N 1
ATOM 1486 C CA . VAL A 1 202 ? 19.797 15.047 8.047 1 91.56 202 VAL A CA 1
ATOM 1487 C C . VAL A 1 202 ? 18.719 15.961 8.602 1 91.56 202 VAL A C 1
ATOM 1489 O O . VAL A 1 202 ? 18.719 16.297 9.789 1 91.56 202 VAL A O 1
ATOM 1492 N N . THR A 1 203 ? 17.891 16.438 7.727 1 94.94 203 THR A N 1
ATOM 1493 C CA . THR A 1 203 ? 16.688 17.125 8.164 1 94.94 203 THR A CA 1
ATOM 1494 C C . THR A 1 203 ? 15.531 16.141 8.336 1 94.94 203 THR A C 1
ATOM 1496 O O . THR A 1 203 ? 14.984 15.641 7.355 1 94.94 203 THR A O 1
ATOM 1499 N N . VAL A 1 204 ? 15.164 15.875 9.602 1 96.38 204 VAL A N 1
ATOM 1500 C CA . VAL A 1 204 ? 14.125 14.891 9.898 1 96.38 204 VAL A CA 1
ATOM 1501 C C . VAL A 1 204 ? 12.953 15.57 10.594 1 96.38 204 VAL A C 1
ATOM 1503 O O . VAL A 1 204 ? 13.133 16.281 11.586 1 96.38 204 VAL A O 1
ATOM 1506 N N . LEU A 1 205 ? 11.836 15.445 10.016 1 97.62 205 LEU A N 1
ATOM 1507 C CA . LEU A 1 205 ? 10.578 15.852 10.633 1 97.62 205 LEU A CA 1
ATOM 1508 C C . LEU A 1 205 ? 9.844 14.648 11.211 1 97.62 205 LEU A C 1
ATOM 1510 O O . LEU A 1 205 ? 9.797 13.586 10.586 1 97.62 205 LEU A O 1
ATOM 1514 N N . CYS A 1 206 ? 9.273 14.844 12.352 1 97.62 206 CYS A N 1
ATOM 1515 C CA . CYS A 1 206 ? 8.539 13.773 13.023 1 97.62 206 CYS A CA 1
ATOM 1516 C C . CYS A 1 206 ? 7.137 13.641 12.453 1 97.62 206 CYS A C 1
ATOM 1518 O O . CYS A 1 206 ? 6.367 14.602 12.453 1 97.62 206 CYS A O 1
ATOM 1520 N N . GLY A 1 207 ? 6.836 12.453 12.008 1 97.5 207 GLY A N 1
ATOM 1521 C CA . GLY A 1 207 ? 5.508 12.188 11.477 1 97.5 207 GLY A CA 1
ATOM 1522 C C . GLY A 1 207 ? 4.641 11.375 12.422 1 97.5 207 GLY A C 1
ATOM 1523 O O . GLY A 1 207 ? 3.512 11.016 12.086 1 97.5 207 GLY A O 1
ATOM 1524 N N . GLU A 1 208 ? 5.121 11.117 13.578 1 96.25 208 GLU A N 1
ATOM 1525 C CA . GLU A 1 208 ? 4.398 10.406 14.633 1 96.25 208 GLU A CA 1
ATOM 1526 C C . GLU A 1 208 ? 3.986 11.359 15.758 1 96.25 208 GLU A C 1
ATOM 1528 O O . GLU A 1 208 ? 4.82 11.773 16.562 1 96.25 208 GLU A O 1
ATOM 1533 N N . ASP A 1 209 ? 2.738 11.523 15.859 1 97.5 209 ASP A N 1
ATOM 1534 C CA . ASP A 1 209 ? 2.252 12.57 16.75 1 97.5 209 ASP A CA 1
ATOM 1535 C C . ASP A 1 209 ? 2.633 12.273 18.203 1 97.5 209 ASP A C 1
ATOM 1537 O O . ASP A 1 209 ? 2.955 13.188 18.969 1 97.5 209 ASP A O 1
ATOM 1541 N N . ALA A 1 210 ? 2.592 11.008 18.578 1 96.31 210 ALA A N 1
ATOM 1542 C CA . ALA A 1 210 ? 2.887 10.625 19.953 1 96.31 210 ALA A CA 1
ATOM 1543 C C . ALA A 1 210 ? 4.336 10.945 20.312 1 96.31 210 ALA A C 1
ATOM 1545 O O . ALA A 1 210 ? 4.664 11.117 21.484 1 96.31 210 ALA A O 1
ATOM 1546 N N . ALA A 1 211 ? 5.176 11.117 19.297 1 96.69 211 ALA A N 1
ATOM 1547 C CA . ALA A 1 211 ? 6.605 11.32 19.531 1 96.69 211 ALA A CA 1
ATOM 1548 C C . ALA A 1 211 ? 7.004 12.773 19.281 1 96.69 211 ALA A C 1
ATOM 1550 O O . ALA A 1 211 ? 8.188 13.117 19.391 1 96.69 211 ALA A O 1
ATOM 1551 N N . LEU A 1 212 ? 6.031 13.609 19.016 1 96.81 212 LEU A N 1
ATOM 1552 C CA . LEU A 1 212 ? 6.375 14.93 18.5 1 96.81 212 LEU A CA 1
ATOM 1553 C C . LEU A 1 212 ? 7.109 15.742 19.547 1 96.81 212 LEU A C 1
ATOM 1555 O O . LEU A 1 212 ? 8.062 16.469 19.234 1 96.81 212 LEU A O 1
ATOM 1559 N N . LEU A 1 213 ? 6.723 15.656 20.859 1 96.69 213 LEU A N 1
ATOM 1560 C CA . LEU A 1 213 ? 7.395 16.453 21.875 1 96.69 213 LEU A CA 1
ATOM 1561 C C . LEU A 1 213 ? 8.836 15.992 22.047 1 96.69 213 LEU A C 1
ATOM 1563 O O . LEU A 1 213 ? 9.758 16.812 22.062 1 96.69 213 LEU A O 1
ATOM 1567 N N . ASP A 1 214 ? 9 14.695 22.188 1 95.69 214 ASP A N 1
ATOM 1568 C CA . ASP A 1 214 ? 10.344 14.156 22.344 1 95.69 214 ASP A CA 1
ATOM 1569 C C . ASP A 1 214 ? 11.242 14.562 21.188 1 95.69 214 ASP A C 1
ATOM 1571 O O . ASP A 1 214 ? 12.414 14.898 21.391 1 95.69 214 ASP A O 1
ATOM 1575 N N . HIS A 1 215 ? 10.719 14.539 20.031 1 96 215 HIS A N 1
ATOM 1576 C CA . HIS A 1 215 ? 11.461 14.922 18.844 1 96 215 HIS A CA 1
ATOM 1577 C C . HIS A 1 215 ? 11.883 16.391 18.906 1 96 215 HIS A C 1
ATOM 1579 O O . HIS A 1 215 ? 13.047 16.719 18.641 1 96 215 HIS A O 1
ATOM 1585 N N . LEU A 1 216 ? 10.969 17.25 19.281 1 95.25 216 LEU A N 1
ATOM 1586 C CA . LEU A 1 216 ? 11.266 18.672 19.359 1 95.25 216 LEU A CA 1
ATOM 1587 C C . LEU A 1 216 ? 12.281 18.953 20.453 1 95.25 216 LEU A C 1
ATOM 1589 O O . LEU A 1 216 ? 13.203 19.75 20.266 1 95.25 216 LEU A O 1
ATOM 1593 N N . LEU A 1 217 ? 12.117 18.297 21.562 1 94.81 217 LEU A N 1
ATOM 1594 C CA . LEU A 1 217 ? 13.023 18.516 22.688 1 94.81 217 LEU A CA 1
ATOM 1595 C C . LEU A 1 217 ? 14.43 18.031 22.359 1 94.81 217 LEU A C 1
ATOM 1597 O O . LEU A 1 217 ? 15.406 18.531 22.922 1 94.81 217 LEU A O 1
ATOM 1601 N N . ALA A 1 218 ? 14.531 17.094 21.453 1 93.06 218 ALA A N 1
ATOM 1602 C CA . ALA A 1 218 ? 15.828 16.562 21.031 1 93.06 218 ALA A CA 1
ATOM 1603 C C . ALA A 1 218 ? 16.453 17.438 19.953 1 93.06 218 ALA A C 1
ATOM 1605 O O . ALA A 1 218 ? 17.547 17.141 19.453 1 93.06 218 ALA A O 1
ATOM 1606 N N . GLY A 1 219 ? 15.773 18.469 19.578 1 90.88 219 GLY A N 1
ATOM 1607 C CA . GLY A 1 219 ? 16.312 19.391 18.594 1 90.88 219 GLY A CA 1
ATOM 1608 C C . GLY A 1 219 ? 15.875 19.078 17.172 1 90.88 219 GLY A C 1
ATOM 1609 O O . GLY A 1 219 ? 16.5 19.516 16.203 1 90.88 219 GLY A O 1
ATOM 1610 N N . GLY A 1 220 ? 14.883 18.266 17.047 1 93.31 220 GLY A N 1
ATOM 1611 C CA . GLY A 1 220 ? 14.375 17.922 15.727 1 93.31 220 GLY A CA 1
ATOM 1612 C C . GLY A 1 220 ? 13.969 19.141 14.922 1 93.31 220 GLY A C 1
ATOM 1613 O O . GLY A 1 220 ? 13.602 20.172 15.492 1 93.31 220 GLY A O 1
ATOM 1614 N N . ALA A 1 221 ? 13.977 19 13.625 1 93.69 221 ALA A N 1
ATOM 1615 C CA . ALA A 1 221 ? 13.805 20.141 12.719 1 93.69 221 ALA A CA 1
ATOM 1616 C C . ALA A 1 221 ? 12.352 20.609 12.695 1 93.69 221 ALA A C 1
ATOM 1618 O O . ALA A 1 221 ? 12.078 21.781 12.453 1 93.69 221 ALA A O 1
ATOM 1619 N N . GLY A 1 222 ? 11.422 19.703 12.906 1 96.38 222 GLY A N 1
ATOM 1620 C CA . GLY A 1 222 ? 10.008 20.016 12.828 1 96.38 222 GLY A CA 1
ATOM 1621 C C . GLY A 1 222 ? 9.117 18.781 12.906 1 96.38 222 GLY A C 1
ATOM 1622 O O . GLY A 1 222 ? 9.609 17.672 13.133 1 96.38 222 GLY A O 1
ATOM 1623 N N . VAL A 1 223 ? 7.84 19.078 12.852 1 97.69 223 VAL A N 1
ATOM 1624 C CA . VAL A 1 223 ? 6.859 18 12.969 1 97.69 223 VAL A CA 1
ATOM 1625 C C . VAL A 1 223 ? 5.789 18.156 11.891 1 97.69 223 VAL A C 1
ATOM 1627 O O . VAL A 1 223 ? 5.461 19.281 11.492 1 97.69 223 VAL A O 1
ATOM 1630 N N . ILE A 1 224 ? 5.367 17.094 11.344 1 98.31 224 ILE A N 1
ATOM 1631 C CA . ILE A 1 224 ? 4.168 16.984 10.523 1 98.31 224 ILE A CA 1
ATOM 1632 C C . ILE A 1 224 ? 3.107 16.172 11.258 1 98.31 224 ILE A C 1
ATOM 1634 O O . ILE A 1 224 ? 3.137 14.938 11.227 1 98.31 224 ILE A O 1
ATOM 1638 N N . ALA A 1 225 ? 2.182 16.812 11.859 1 97.88 225 ALA A N 1
ATOM 1639 C CA . ALA A 1 225 ? 1.288 16.156 12.812 1 97.88 225 ALA A CA 1
ATOM 1640 C C . ALA A 1 225 ? -0.168 16.281 12.375 1 97.88 225 ALA A C 1
ATOM 1642 O O . ALA A 1 225 ? -0.664 17.391 12.164 1 97.88 225 ALA A O 1
ATOM 1643 N N . ALA A 1 226 ? -0.82 15.172 12.305 1 98.25 226 ALA A N 1
ATOM 1644 C CA . ALA A 1 226 ? -2.248 15.172 12 1 98.25 226 ALA A CA 1
ATOM 1645 C C . ALA A 1 226 ? -3.041 15.914 13.07 1 98.25 226 ALA A C 1
ATOM 1647 O O . ALA A 1 226 ? -3.994 16.625 12.758 1 98.25 226 ALA A O 1
ATOM 1648 N N . SER A 1 227 ? -2.656 15.805 14.281 1 98.31 227 SER A N 1
ATOM 1649 C CA . SER A 1 227 ? -3.377 16.391 15.406 1 98.31 227 SER A CA 1
ATOM 1650 C C . SER A 1 227 ? -3.299 17.906 15.391 1 98.31 227 SER A C 1
ATOM 1652 O O . SER A 1 227 ? -4.113 18.594 16.016 1 98.31 227 SER A O 1
ATOM 1654 N N . SER A 1 228 ? -2.32 18.438 14.703 1 98.44 228 SER A N 1
ATOM 1655 C CA . SER A 1 228 ? -2.139 19.891 14.672 1 98.44 228 SER A CA 1
ATOM 1656 C C . SER A 1 228 ? -3.25 20.562 13.883 1 98.44 228 SER A C 1
ATOM 1658 O O . SER A 1 228 ? -3.338 21.797 13.852 1 98.44 228 SER A O 1
ATOM 1660 N N . HIS A 1 229 ? -4.133 19.766 13.305 1 98.69 229 HIS A N 1
ATOM 1661 C CA . HIS A 1 229 ? -5.32 20.312 12.664 1 98.69 229 HIS A CA 1
ATOM 1662 C C . HIS A 1 229 ? -6.207 21.047 13.672 1 98.69 229 HIS A C 1
ATOM 1664 O O . HIS A 1 229 ? -6.879 22.016 13.328 1 98.69 229 HIS A O 1
ATOM 1670 N N . ILE A 1 230 ? -6.277 20.5 14.859 1 98.31 230 ILE A N 1
ATOM 1671 C CA . ILE A 1 230 ? -7.152 21 15.914 1 98.31 230 ILE A CA 1
ATOM 1672 C C . ILE A 1 230 ? -6.359 21.906 16.859 1 98.31 230 ILE A C 1
ATOM 1674 O O . ILE A 1 230 ? -5.434 21.438 17.531 1 98.31 230 ILE A O 1
ATOM 1678 N N . ARG A 1 231 ? -6.742 23.125 16.938 1 97.06 231 ARG A N 1
ATOM 1679 C CA . ARG A 1 231 ? -6.059 24.125 17.766 1 97.06 231 ARG A CA 1
ATOM 1680 C C . ARG A 1 231 ? -4.574 24.188 17.422 1 97.06 231 ARG A C 1
ATOM 1682 O O . ARG A 1 231 ? -3.723 24.016 18.297 1 97.06 231 ARG A O 1
ATOM 1689 N N . PRO A 1 232 ? -4.348 24.516 16.141 1 98.12 232 PRO A N 1
ATOM 1690 C CA . PRO A 1 232 ? -2.951 24.609 15.711 1 98.12 232 PRO A CA 1
ATOM 1691 C C . PRO A 1 232 ? -2.143 25.609 16.531 1 98.12 232 PRO A C 1
ATOM 1693 O O . PRO A 1 232 ? -0.923 25.469 16.656 1 98.12 232 PRO A O 1
ATOM 1696 N N . ASP A 1 233 ? -2.727 26.547 17.141 1 97.44 233 ASP A N 1
ATOM 1697 C CA . ASP A 1 233 ? -2.066 27.562 17.969 1 97.44 233 ASP A CA 1
ATOM 1698 C C . ASP A 1 233 ? -1.336 26.906 19.141 1 97.44 233 ASP A C 1
ATOM 1700 O O . ASP A 1 233 ? -0.256 27.359 19.531 1 97.44 233 ASP A O 1
ATOM 1704 N N . LEU A 1 234 ? -1.93 25.875 19.656 1 98.12 234 LEU A N 1
ATOM 1705 C CA . LEU A 1 234 ? -1.322 25.188 20.797 1 98.12 234 LEU A CA 1
ATOM 1706 C C . LEU A 1 234 ? -0.064 24.438 20.375 1 98.12 234 LEU A C 1
ATOM 1708 O O . LEU A 1 234 ? 0.89 24.328 21.141 1 98.12 234 LEU A O 1
ATOM 1712 N N . PHE A 1 235 ? -0.034 23.906 19.172 1 98.19 235 PHE A N 1
ATOM 1713 C CA . PHE A 1 235 ? 1.149 23.234 18.656 1 98.19 235 PHE A CA 1
ATOM 1714 C C . PHE A 1 235 ? 2.252 24.234 18.328 1 98.19 235 PHE A C 1
ATOM 1716 O O . PHE A 1 235 ? 3.432 23.953 18.562 1 98.19 235 PHE A O 1
ATOM 1723 N N . VAL A 1 236 ? 1.884 25.359 17.812 1 97.38 236 VAL A N 1
ATOM 1724 C CA . VAL A 1 236 ? 2.842 26.438 17.594 1 97.38 236 VAL A CA 1
ATOM 1725 C C . VAL A 1 236 ? 3.441 26.875 18.922 1 97.38 236 VAL A C 1
ATOM 1727 O O . VAL A 1 236 ? 4.652 27.078 19.031 1 97.38 236 VAL A O 1
ATOM 1730 N N . ARG A 1 237 ? 2.605 27 19.922 1 97 237 ARG A N 1
ATOM 1731 C CA . ARG A 1 237 ? 3.08 27.344 21.25 1 97 237 ARG A CA 1
ATOM 1732 C C . ARG A 1 237 ? 4.027 26.266 21.781 1 97 237 ARG A C 1
ATOM 1734 O O . ARG A 1 237 ? 5.062 26.594 22.375 1 97 237 ARG A O 1
ATOM 1741 N N . LEU A 1 238 ? 3.666 25.062 21.562 1 97.38 238 LEU A N 1
ATOM 1742 C CA . LEU A 1 238 ? 4.5 23.953 21.984 1 97.38 238 LEU A CA 1
ATOM 1743 C C . LEU A 1 238 ? 5.883 24.031 21.359 1 97.38 238 LEU A C 1
ATOM 1745 O O . LEU A 1 238 ? 6.895 23.812 22.031 1 97.38 238 LEU A O 1
ATOM 1749 N N . LEU A 1 239 ? 5.914 24.297 20.094 1 96.75 239 LEU A N 1
ATOM 1750 C CA . LEU A 1 239 ? 7.168 24.484 19.375 1 96.75 239 LEU A CA 1
ATOM 1751 C C . LEU A 1 239 ? 8 25.578 20 1 96.75 239 LEU A C 1
ATOM 1753 O O . LEU A 1 239 ? 9.195 25.406 20.25 1 96.75 239 LEU A O 1
ATOM 1757 N N . HIS A 1 240 ? 7.406 26.672 20.266 1 95.62 240 HIS A N 1
ATOM 1758 C CA . HIS A 1 240 ? 8.094 27.812 20.859 1 95.62 240 HIS A CA 1
ATOM 1759 C C . HIS A 1 240 ? 8.68 27.453 22.219 1 95.62 240 HIS A C 1
ATOM 1761 O O . HIS A 1 240 ? 9.828 27.781 22.5 1 95.62 240 HIS A O 1
ATOM 1767 N N . LEU A 1 241 ? 7.848 26.828 23.031 1 96.81 241 LEU A N 1
ATOM 1768 C CA . LEU A 1 241 ? 8.305 26.422 24.359 1 96.81 241 LEU A CA 1
ATOM 1769 C C . LEU A 1 241 ? 9.516 25.5 24.266 1 96.81 241 LEU A C 1
ATOM 1771 O O . LEU A 1 241 ? 10.492 25.672 24.984 1 96.81 241 LEU A O 1
ATOM 1775 N N . ALA A 1 242 ? 9.469 24.562 23.359 1 95.94 242 ALA A N 1
ATOM 1776 C CA . ALA A 1 242 ? 10.578 23.625 23.172 1 95.94 242 ALA A CA 1
ATOM 1777 C C . ALA A 1 242 ? 11.836 24.359 22.703 1 95.94 242 ALA A C 1
ATOM 1779 O O . ALA A 1 242 ? 12.93 24.109 23.219 1 95.94 242 ALA A O 1
ATOM 1780 N N . GLN A 1 243 ? 11.695 25.25 21.781 1 93 243 GLN A N 1
ATOM 1781 C CA . GLN A 1 243 ? 12.82 25.938 21.156 1 93 243 GLN A CA 1
ATOM 1782 C C . GLN A 1 243 ? 13.461 26.922 22.125 1 93 243 GLN A C 1
ATOM 1784 O O . GLN A 1 243 ? 14.641 27.266 22 1 93 243 GLN A O 1
ATOM 1789 N N . THR A 1 244 ? 12.727 27.375 23.078 1 94.88 244 THR A N 1
ATOM 1790 C CA . THR A 1 244 ? 13.242 28.391 24 1 94.88 244 THR A CA 1
ATOM 1791 C C . THR A 1 244 ? 13.641 27.75 25.328 1 94.88 244 THR A C 1
ATOM 1793 O O . THR A 1 244 ? 13.867 28.438 26.312 1 94.88 244 THR A O 1
ATOM 1796 N N . GLY A 1 245 ? 13.578 26.438 25.391 1 94.94 245 GLY A N 1
ATOM 1797 C CA . GLY A 1 245 ? 14.109 25.719 26.531 1 94.94 245 GLY A CA 1
ATOM 1798 C C . GLY A 1 245 ? 13.148 25.656 27.703 1 94.94 245 GLY A C 1
ATOM 1799 O O . GLY A 1 245 ? 13.539 25.328 28.828 1 94.94 245 GLY A O 1
ATOM 1800 N N . ARG A 1 246 ? 11.977 26.047 27.5 1 97 246 ARG A N 1
ATOM 1801 C CA . ARG A 1 246 ? 10.953 25.969 28.547 1 97 246 ARG A CA 1
ATOM 1802 C C . ARG A 1 246 ? 10.328 24.578 28.594 1 97 246 ARG A C 1
ATOM 1804 O O . ARG A 1 246 ? 9.117 24.438 28.391 1 97 246 ARG A O 1
ATOM 1811 N N . PHE A 1 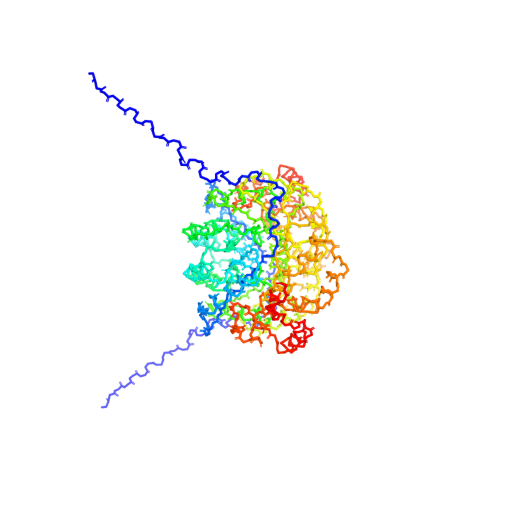247 ? 11.07 23.625 28.984 1 97.31 247 PHE A N 1
ATOM 1812 C CA . PHE A 1 247 ? 10.766 22.203 28.828 1 97.31 247 PHE A CA 1
ATOM 1813 C C . PHE A 1 247 ? 9.617 21.797 29.75 1 97.31 247 PHE A C 1
ATOM 1815 O O . PHE A 1 247 ? 8.75 21.016 29.359 1 97.31 247 PHE A O 1
ATOM 1822 N N . ARG A 1 248 ? 9.594 22.281 30.938 1 97.94 248 ARG A N 1
ATOM 1823 C CA . ARG A 1 248 ? 8.523 21.938 31.859 1 97.94 248 ARG A CA 1
ATOM 1824 C C . ARG A 1 248 ? 7.168 22.391 31.328 1 97.94 248 ARG A C 1
ATOM 1826 O O . ARG A 1 248 ? 6.191 21.641 31.375 1 97.94 248 ARG A O 1
ATOM 1833 N N . ALA A 1 249 ? 7.152 23.641 30.844 1 97.88 249 ALA A N 1
ATOM 1834 C CA . ALA A 1 249 ? 5.922 24.188 30.266 1 97.88 249 ALA A CA 1
ATOM 1835 C C . ALA A 1 249 ? 5.504 23.406 29.016 1 97.88 249 ALA A C 1
ATOM 1837 O O . ALA A 1 249 ? 4.312 23.172 28.797 1 97.88 249 ALA A O 1
ATOM 1838 N N . ALA A 1 250 ? 6.461 23.078 28.234 1 98.06 250 ALA A N 1
ATOM 1839 C CA . ALA A 1 250 ? 6.188 22.281 27.047 1 98.06 250 ALA A CA 1
ATOM 1840 C C . ALA A 1 250 ? 5.555 20.938 27.406 1 98.06 250 ALA A C 1
ATOM 1842 O O . ALA A 1 250 ? 4.559 20.531 26.797 1 98.06 250 ALA A O 1
ATOM 1843 N N . ARG A 1 251 ? 6.121 20.281 28.375 1 98.38 251 ARG A N 1
ATOM 1844 C CA . ARG A 1 251 ? 5.605 18.984 28.812 1 98.38 251 ARG A CA 1
ATOM 1845 C C . ARG A 1 251 ? 4.195 19.125 29.375 1 98.38 251 ARG A C 1
ATOM 1847 O O . ARG A 1 251 ? 3.346 18.25 29.156 1 98.38 251 ARG A O 1
ATOM 1854 N N . ALA A 1 252 ? 3.973 20.172 30.094 1 98.06 252 ALA A N 1
ATOM 1855 C CA . ALA A 1 252 ? 2.648 20.422 30.656 1 98.06 252 ALA A CA 1
ATOM 1856 C C . ALA A 1 252 ? 1.616 20.641 29.547 1 98.06 252 ALA A C 1
ATOM 1858 O O . ALA A 1 252 ? 0.508 20.094 29.625 1 98.06 252 ALA A O 1
ATOM 1859 N N . LEU A 1 253 ? 1.96 21.422 28.594 1 98 253 LEU A N 1
ATOM 1860 C CA . LEU A 1 253 ? 1.06 21.656 27.469 1 98 253 LEU A CA 1
ATOM 1861 C C . LEU A 1 253 ? 0.809 20.359 26.688 1 98 253 LEU A C 1
ATOM 1863 O O . LEU A 1 253 ? -0.331 20.047 26.344 1 98 253 LEU A O 1
ATOM 1867 N N . PHE A 1 254 ? 1.844 19.578 26.469 1 98.44 254 PHE A N 1
ATOM 1868 C CA . PHE A 1 254 ? 1.71 18.328 25.75 1 98.44 254 PHE A CA 1
ATOM 1869 C C . PHE A 1 254 ? 0.796 17.359 26.5 1 98.44 254 PHE A C 1
ATOM 1871 O O . PHE A 1 254 ? 0.022 16.625 25.875 1 98.44 254 PHE A O 1
ATOM 1878 N N . ALA A 1 255 ? 0.918 17.344 27.781 1 98 255 ALA A N 1
ATOM 1879 C CA . ALA A 1 255 ? 0.066 16.484 28.594 1 98 255 ALA A CA 1
ATOM 1880 C C . ALA A 1 255 ? -1.41 16.797 28.359 1 98 255 ALA A C 1
ATOM 1882 O O . ALA A 1 255 ? -2.254 15.898 28.391 1 98 255 ALA A O 1
ATOM 1883 N N . LYS A 1 256 ? -1.744 18.016 28.125 1 97.44 256 LYS A N 1
ATOM 1884 C CA . LYS A 1 256 ? -3.117 18.422 27.844 1 97.44 256 LYS A CA 1
ATOM 1885 C C . LYS A 1 256 ? -3.529 18.031 26.422 1 97.44 256 LYS A C 1
ATOM 1887 O O . LYS A 1 256 ? -4.707 17.781 26.172 1 97.44 256 LYS A O 1
ATOM 1892 N N . LEU A 1 257 ? -2.57 17.969 25.531 1 98.25 257 LEU A N 1
ATOM 1893 C CA . LEU A 1 257 ? -2.832 17.656 24.125 1 98.25 257 LEU A CA 1
ATOM 1894 C C . LEU A 1 257 ? -2.889 16.156 23.906 1 98.25 257 LEU A C 1
ATOM 1896 O O . LEU A 1 257 ? -3.52 15.68 22.969 1 98.25 257 LEU A O 1
ATOM 1900 N N . ALA A 1 258 ? -2.262 15.383 24.797 1 97.94 258 ALA A N 1
ATOM 1901 C CA . ALA A 1 258 ? -1.979 13.961 24.625 1 97.94 258 ALA A CA 1
ATOM 1902 C C . ALA A 1 258 ? -3.266 13.164 24.406 1 97.94 258 ALA A C 1
ATOM 1904 O O . ALA A 1 258 ? -3.332 12.305 23.531 1 97.94 258 ALA A O 1
ATOM 1905 N N . PRO A 1 259 ? -4.367 13.453 25.172 1 97.94 259 PRO A N 1
ATOM 1906 C CA . PRO A 1 259 ? -5.605 12.711 24.922 1 97.94 259 PRO A CA 1
ATOM 1907 C C . PRO A 1 259 ? -6.148 12.914 23.516 1 97.94 259 PRO A C 1
ATOM 1909 O O . PRO A 1 259 ? -6.582 11.953 22.875 1 97.94 259 PRO A O 1
ATOM 1912 N N . LEU A 1 260 ? -6.117 14.125 23.062 1 98.12 260 LEU A N 1
ATOM 1913 C CA . LEU A 1 260 ? -6.559 14.414 21.703 1 98.12 260 LEU A CA 1
ATOM 1914 C C . LEU A 1 260 ? -5.672 13.711 20.672 1 98.12 260 LEU A C 1
ATOM 1916 O O . LEU A 1 260 ? -6.176 13.109 19.719 1 98.12 260 LEU A O 1
ATOM 1920 N N . ILE A 1 261 ? -4.383 13.766 20.875 1 98.38 261 ILE A N 1
ATOM 1921 C CA . ILE A 1 261 ? -3.404 13.164 19.984 1 98.38 261 ILE A CA 1
ATOM 1922 C C . ILE A 1 261 ? -3.67 11.664 19.859 1 98.38 261 ILE A C 1
ATOM 1924 O O . ILE A 1 261 ? -3.693 11.117 18.75 1 98.38 261 ILE A O 1
ATOM 1928 N N . SER A 1 262 ? -3.906 11.023 20.922 1 97.69 262 SER A N 1
ATOM 1929 C CA . SER A 1 262 ? -4.168 9.586 20.922 1 97.69 262 SER A CA 1
ATOM 1930 C C . SER A 1 262 ? -5.422 9.25 20.125 1 97.69 262 SER A C 1
ATOM 1932 O O . SER A 1 262 ? -5.441 8.266 19.375 1 97.69 262 SER A O 1
ATOM 1934 N N . LEU A 1 263 ? -6.406 10.039 20.219 1 98.31 263 LEU A N 1
ATOM 1935 C CA . LEU A 1 263 ? -7.691 9.766 19.594 1 98.31 263 LEU A CA 1
ATOM 1936 C C . LEU A 1 263 ? -7.609 9.977 18.078 1 98.31 263 LEU A C 1
ATOM 1938 O O . LEU A 1 263 ? -8.406 9.406 17.328 1 98.31 263 LEU A O 1
ATOM 1942 N N . MET A 1 264 ? -6.641 10.773 17.625 1 97.31 264 MET A N 1
ATOM 1943 C CA . MET A 1 264 ? -6.477 11.039 16.203 1 97.31 264 MET A CA 1
ATOM 1944 C C . MET A 1 264 ? -6.121 9.758 15.453 1 97.31 264 MET A C 1
ATOM 1946 O O . MET A 1 264 ? -6.277 9.688 14.234 1 97.31 264 MET A O 1
ATOM 1950 N N . PHE A 1 265 ? -5.703 8.742 16.156 1 95.75 265 PHE A N 1
ATOM 1951 C CA . PHE A 1 265 ? -5.227 7.523 15.516 1 95.75 265 PHE A CA 1
ATOM 1952 C C . PHE A 1 265 ? -6.004 6.309 16.016 1 95.75 265 PHE A C 1
ATOM 1954 O O . PHE A 1 265 ? -5.578 5.168 15.812 1 95.75 265 PHE A O 1
ATOM 1961 N N . ALA A 1 266 ? -7.09 6.582 16.688 1 97.19 266 ALA A N 1
ATOM 1962 C CA . ALA A 1 266 ? -7.918 5.504 17.219 1 97.19 266 ALA A CA 1
ATOM 1963 C C . ALA A 1 266 ? -8.68 4.789 16.109 1 97.19 266 ALA A C 1
ATOM 1965 O O . ALA A 1 266 ? -9.07 3.631 16.266 1 97.19 266 ALA A O 1
ATOM 1966 N N . GLU A 1 267 ? -8.953 5.441 15.109 1 97.5 267 GLU A N 1
ATOM 1967 C CA . GLU A 1 267 ? -9.516 4.934 13.867 1 97.5 267 GLU A CA 1
ATOM 1968 C C . GLU A 1 267 ? -8.734 5.434 12.656 1 97.5 267 GLU A C 1
ATOM 1970 O O . GLU A 1 267 ? -7.832 6.262 12.797 1 97.5 267 GLU A O 1
ATOM 1975 N N . PRO A 1 268 ? -8.961 4.902 11.453 1 96 268 PRO A N 1
ATOM 1976 C CA . PRO A 1 268 ? -8.141 5.262 10.305 1 96 268 PRO A CA 1
ATOM 1977 C C . PRO A 1 268 ? -8.188 6.754 9.984 1 96 268 PRO A C 1
ATOM 1979 O O . PRO A 1 268 ? -9.266 7.332 9.867 1 96 268 PRO A O 1
ATOM 1982 N N . ASN A 1 269 ? -7.035 7.34 9.898 1 95.69 269 ASN A N 1
ATOM 1983 C CA . ASN A 1 269 ? -6.91 8.711 9.43 1 95.69 269 ASN A CA 1
ATOM 1984 C C . ASN A 1 269 ? -7.332 8.852 7.969 1 95.69 269 ASN A C 1
ATOM 1986 O O . ASN A 1 269 ? -7.051 7.973 7.152 1 95.69 269 ASN A O 1
ATOM 1990 N N . PRO A 1 270 ? -8.086 9.836 7.711 1 98 270 PRO A N 1
ATOM 1991 C CA . PRO A 1 270 ? -8.258 11.094 8.445 1 98 270 PRO A CA 1
ATOM 1992 C C . PRO A 1 270 ? -9.609 11.188 9.148 1 98 270 PRO A C 1
ATOM 1994 O O . PRO A 1 270 ? -10.055 12.281 9.5 1 98 270 PRO A O 1
ATOM 1997 N N . ALA A 1 271 ? -10.258 10.125 9.391 1 98.56 271 ALA A N 1
ATOM 1998 C CA . ALA A 1 271 ? -11.617 10.141 9.93 1 98.56 271 ALA A CA 1
ATOM 1999 C C . ALA A 1 271 ? -11.664 10.867 11.266 1 98.56 271 ALA A C 1
ATOM 2001 O O . ALA A 1 271 ? -12.477 11.773 11.461 1 98.56 271 ALA A O 1
ATOM 2002 N N . PRO A 1 272 ? -10.789 10.562 12.18 1 98.75 272 PRO A N 1
ATOM 2003 C CA . PRO A 1 272 ? -10.836 11.281 13.461 1 98.75 272 PRO A CA 1
ATOM 2004 C C . PRO A 1 272 ? -10.578 12.773 13.305 1 98.75 272 PRO A C 1
ATOM 2006 O O . PRO A 1 272 ? -11.234 13.586 13.969 1 98.75 272 PRO A O 1
ATOM 2009 N N . VAL A 1 273 ? -9.68 13.133 12.461 1 98.75 273 VAL A N 1
ATOM 2010 C CA . VAL A 1 273 ? -9.336 14.531 12.242 1 98.75 273 VAL A CA 1
ATOM 2011 C C . VAL A 1 273 ? -10.547 15.289 11.711 1 98.75 273 VAL A C 1
ATOM 2013 O O . VAL A 1 273 ? -10.898 16.359 12.227 1 98.75 273 VAL A O 1
ATOM 2016 N N . LYS A 1 274 ? -11.156 14.711 10.719 1 98.75 274 LYS A N 1
ATOM 2017 C CA . LYS A 1 274 ? -12.305 15.375 10.109 1 98.75 274 LYS A CA 1
ATOM 2018 C C . LYS A 1 274 ? -13.492 15.422 11.078 1 98.75 274 LYS A C 1
ATOM 2020 O O . LYS A 1 274 ? -14.258 16.391 11.078 1 98.75 274 LYS A O 1
ATOM 2025 N N . ALA A 1 275 ? -13.633 14.43 11.875 1 98.75 275 ALA A N 1
ATOM 2026 C CA . ALA A 1 275 ? -14.664 14.438 12.906 1 98.75 275 ALA A CA 1
ATOM 2027 C C . ALA A 1 275 ? -14.43 15.57 13.906 1 98.75 275 ALA A C 1
ATOM 2029 O O . ALA A 1 275 ? -15.367 16.281 14.273 1 98.75 275 ALA A O 1
ATOM 2030 N N . ALA A 1 276 ? -13.227 15.727 14.328 1 98.75 276 ALA A N 1
ATOM 2031 C CA . ALA A 1 276 ? -12.891 16.781 15.289 1 98.75 276 ALA A CA 1
ATOM 2032 C C . ALA A 1 276 ? -13.133 18.156 14.688 1 98.75 276 ALA A C 1
ATOM 2034 O O . ALA A 1 276 ? -13.656 19.047 15.359 1 98.75 276 ALA A O 1
ATOM 2035 N N . LEU A 1 277 ? -12.727 18.312 13.453 1 98.56 277 LEU A N 1
ATOM 2036 C CA . LEU A 1 277 ? -12.961 19.578 12.773 1 98.56 277 LEU A CA 1
ATOM 2037 C C . LEU A 1 277 ? -14.453 19.844 12.617 1 98.56 277 LEU A C 1
ATOM 2039 O O . LEU A 1 277 ? -14.898 21 12.719 1 98.56 277 LEU A O 1
ATOM 2043 N N . ALA A 1 278 ? -15.195 18.828 12.352 1 98.38 278 ALA A N 1
ATOM 2044 C CA . ALA A 1 278 ? -16.641 18.969 12.242 1 98.38 278 ALA A CA 1
ATOM 2045 C C . ALA A 1 278 ? -17.266 19.406 13.562 1 98.38 278 ALA A C 1
ATOM 2047 O O . ALA A 1 278 ? -18.156 20.25 13.586 1 98.38 278 ALA A O 1
ATOM 2048 N N . LEU A 1 279 ? -16.812 18.828 14.602 1 97.94 279 LEU A N 1
ATOM 2049 C CA . LEU A 1 279 ? -17.266 19.203 15.93 1 97.94 279 LEU A CA 1
ATOM 2050 C C . LEU A 1 279 ? -17.031 20.703 16.188 1 97.94 279 LEU A C 1
ATOM 2052 O O . LEU A 1 279 ? -17.797 21.328 16.922 1 97.94 279 LEU A O 1
ATOM 2056 N N . SER A 1 280 ? -16.031 21.203 15.562 1 95.38 280 SER A N 1
ATOM 2057 C CA . SER A 1 280 ? -15.695 22.625 15.711 1 95.38 280 SER A CA 1
ATOM 2058 C C . SER A 1 280 ? -16.484 23.484 14.727 1 95.38 280 SER A C 1
ATOM 2060 O O . SER A 1 280 ? -16.328 24.703 14.688 1 95.38 280 SER A O 1
ATOM 2062 N N . GLY A 1 281 ? -17.234 22.844 13.867 1 95.25 281 GLY A N 1
ATOM 2063 C CA . GLY A 1 281 ? -18.094 23.562 12.922 1 95.25 281 GLY A CA 1
ATOM 2064 C C . GLY A 1 281 ? -17.359 24.062 11.703 1 95.25 281 GLY A C 1
ATOM 2065 O O . GLY A 1 281 ? -17.828 24.969 11.008 1 95.25 281 GLY A O 1
ATOM 2066 N N . VAL A 1 282 ? -16.234 23.516 11.391 1 94.31 282 VAL A N 1
ATOM 2067 C CA . VAL A 1 282 ? -15.367 24.062 10.359 1 94.31 282 VAL A CA 1
ATOM 2068 C C . VAL A 1 282 ? -15.648 23.375 9.023 1 94.31 282 VAL A C 1
ATOM 2070 O O . VAL A 1 282 ? -15.742 24.047 7.984 1 94.31 282 VAL A O 1
ATOM 2073 N N . ILE A 1 283 ? -15.719 22.047 9.055 1 97.25 283 ILE A N 1
ATOM 2074 C CA . ILE A 1 283 ? -15.984 21.281 7.84 1 97.25 283 ILE A CA 1
ATOM 2075 C C . ILE A 1 283 ? -16.922 20.109 8.156 1 97.25 283 ILE A C 1
ATOM 2077 O O . ILE A 1 283 ? -17.188 19.828 9.328 1 97.25 283 ILE A O 1
ATOM 2081 N N . SER A 1 284 ? -17.438 19.484 7.059 1 97.81 284 SER A N 1
ATOM 2082 C CA . SER A 1 284 ? -18.141 18.203 7.184 1 97.81 284 SER A CA 1
ATOM 2083 C C . SER A 1 284 ? -17.188 17.078 7.523 1 97.81 284 SER A C 1
ATOM 2085 O O . SER A 1 284 ? -16.016 17.125 7.148 1 97.81 284 SER A O 1
ATOM 2087 N N . PRO A 1 285 ? -17.609 16.109 8.289 1 98.38 285 PRO A N 1
ATOM 2088 C CA . PRO A 1 285 ? -16.766 14.969 8.625 1 98.38 285 PRO A CA 1
ATOM 2089 C C . PRO A 1 285 ? -16.656 13.953 7.488 1 98.38 285 PRO A C 1
ATOM 2091 O O . PRO A 1 285 ? -16.078 12.875 7.672 1 98.38 285 PRO A O 1
ATOM 2094 N N . GLU A 1 286 ? -17.109 14.289 6.359 1 98.12 286 GLU A N 1
ATOM 2095 C CA . GLU A 1 286 ? -17.188 13.367 5.234 1 98.12 286 GLU A CA 1
ATOM 2096 C C . GLU A 1 286 ? -15.805 12.938 4.766 1 98.12 286 GLU A C 1
ATOM 2098 O O . GLU A 1 286 ? -14.898 13.766 4.652 1 98.12 286 GLU A O 1
ATOM 2103 N N . THR A 1 287 ? -15.602 11.617 4.543 1 98.19 287 THR A N 1
ATOM 2104 C CA . THR A 1 287 ? -14.398 11.031 3.967 1 98.19 287 THR A CA 1
ATOM 2105 C C . THR A 1 287 ? -14.688 10.453 2.584 1 98.19 287 THR A C 1
ATOM 2107 O O . THR A 1 287 ? -15.844 10.219 2.232 1 98.19 287 THR A O 1
ATOM 2110 N N . ARG A 1 288 ? -13.68 10.383 1.802 1 98.06 288 ARG A N 1
ATOM 2111 C CA . ARG A 1 288 ? -13.828 9.703 0.518 1 98.06 288 ARG A CA 1
ATOM 2112 C C . ARG A 1 288 ? -13.805 8.188 0.693 1 98.06 288 ARG A C 1
ATOM 2114 O O . ARG A 1 288 ? -12.875 7.645 1.293 1 98.06 288 ARG A O 1
ATOM 2121 N N . LEU A 1 289 ? -14.773 7.512 0.178 1 97 289 LEU A N 1
ATOM 2122 C CA . LEU A 1 289 ? -14.82 6.055 0.253 1 97 289 LEU A CA 1
ATOM 2123 C C . LEU A 1 289 ? -13.609 5.438 -0.437 1 97 289 LEU A C 1
ATOM 2125 O O . LEU A 1 289 ? -13.141 5.949 -1.455 1 97 289 LEU A O 1
ATOM 2129 N N . PRO A 1 290 ? -13.016 4.363 0.185 1 97.69 290 PRO A N 1
ATOM 2130 C CA . PRO A 1 290 ? -13.547 3.424 1.173 1 97.69 290 PRO A CA 1
ATOM 2131 C C . PRO A 1 290 ? -13.32 3.887 2.611 1 97.69 290 PRO A C 1
ATOM 2133 O O . PRO A 1 290 ? -13.758 3.223 3.553 1 97.69 290 PRO A O 1
ATOM 2136 N N . LEU A 1 291 ? -12.688 4.977 2.797 1 98.12 291 LEU A N 1
ATOM 2137 C CA . LEU A 1 291 ? -12.547 5.496 4.152 1 98.12 291 LEU A CA 1
ATOM 2138 C C . LEU A 1 291 ? -13.906 5.887 4.727 1 98.12 291 LEU A C 1
ATOM 2140 O O . LEU A 1 291 ? -14.727 6.496 4.039 1 98.12 291 LEU A O 1
ATOM 2144 N N . GLN A 1 292 ? -14.109 5.496 5.957 1 97.75 292 GLN A N 1
ATOM 2145 C CA . GLN A 1 292 ? -15.383 5.746 6.633 1 97.75 292 GLN A CA 1
ATOM 2146 C C . GLN A 1 292 ? -15.258 6.895 7.633 1 97.75 292 GLN A C 1
ATOM 2148 O O . GLN A 1 292 ? -14.172 7.148 8.156 1 97.75 292 GLN A O 1
ATOM 2153 N N . PRO A 1 293 ? -16.375 7.57 7.859 1 97.69 293 PRO A N 1
ATOM 2154 C CA . PRO A 1 293 ? -16.328 8.547 8.945 1 97.69 293 PRO A CA 1
ATOM 2155 C C . PRO A 1 293 ? -16.062 7.906 10.305 1 97.69 293 PRO A C 1
ATOM 2157 O O . PRO A 1 293 ? -16.234 6.695 10.461 1 97.69 293 PRO A O 1
ATOM 2160 N N . ALA A 1 294 ? -15.625 8.742 11.195 1 98.5 294 ALA A N 1
ATOM 2161 C CA . ALA A 1 294 ? -15.383 8.266 12.555 1 98.5 294 ALA A CA 1
ATOM 2162 C C . ALA A 1 294 ? -16.672 7.715 13.172 1 98.5 294 ALA A C 1
ATOM 2164 O O . ALA A 1 294 ? -17.766 8.211 12.898 1 98.5 294 ALA A O 1
ATOM 2165 N N . SER A 1 295 ? -16.562 6.734 13.984 1 98.25 295 SER A N 1
ATOM 2166 C CA . SER A 1 295 ? -17.703 6.156 14.688 1 98.25 295 SER A CA 1
ATOM 2167 C C . SER A 1 295 ? -18.297 7.152 15.672 1 98.25 295 SER A C 1
ATOM 2169 O O . SER A 1 295 ? -17.609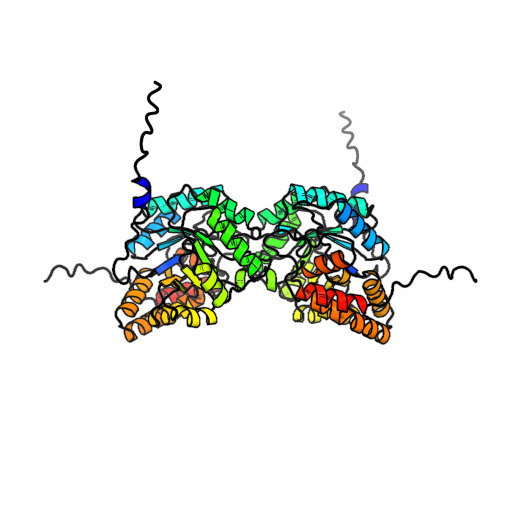 8.047 16.172 1 98.25 295 SER A O 1
ATOM 2171 N N . PRO A 1 296 ? -19.594 6.996 16.016 1 98.19 296 PRO A N 1
ATOM 2172 C CA . PRO A 1 296 ? -20.203 7.855 17.031 1 98.19 296 PRO A CA 1
ATOM 2173 C C . PRO A 1 296 ? -19.484 7.793 18.375 1 98.19 296 PRO A C 1
ATOM 2175 O O . PRO A 1 296 ? -19.359 8.812 19.062 1 98.19 296 PRO A O 1
ATOM 2178 N N . ALA A 1 297 ? -19 6.633 18.688 1 98.44 297 ALA A N 1
ATOM 2179 C CA . ALA A 1 297 ? -18.266 6.473 19.938 1 98.44 297 ALA A CA 1
ATOM 2180 C C . ALA A 1 297 ? -17 7.324 19.953 1 98.44 297 ALA A C 1
ATOM 2182 O O . ALA A 1 297 ? -16.688 7.969 20.953 1 98.44 297 ALA A O 1
ATOM 2183 N N . LEU A 1 298 ? -16.281 7.312 18.859 1 98.62 298 LEU A N 1
ATOM 2184 C CA . LEU A 1 298 ? -15.062 8.117 18.781 1 98.62 298 LEU A CA 1
ATOM 2185 C C . LEU A 1 298 ? -15.391 9.602 18.781 1 98.62 298 LEU A C 1
ATOM 2187 O O . LEU A 1 298 ? -14.672 10.406 19.375 1 98.62 298 LEU A O 1
ATOM 2191 N N . VAL A 1 299 ? -16.438 9.992 18.109 1 98.69 299 VAL A N 1
ATOM 2192 C CA . VAL A 1 299 ? -16.844 11.391 18.047 1 98.69 299 VAL A CA 1
ATOM 2193 C C . VAL A 1 299 ? -17.094 11.922 19.453 1 98.69 299 VAL A C 1
ATOM 2195 O O . VAL A 1 299 ? -16.672 13.023 19.797 1 98.69 299 VAL A O 1
ATOM 2198 N N . GLN A 1 300 ? -17.734 11.125 20.25 1 98.62 300 GLN A N 1
ATOM 2199 C CA . GLN A 1 300 ? -18 11.523 21.625 1 98.62 300 GLN A CA 1
ATOM 2200 C C . GLN A 1 300 ? -16.703 11.695 22.406 1 98.62 300 GLN A C 1
ATOM 2202 O O . GLN A 1 300 ? -16.547 12.672 23.156 1 98.62 300 GLN A O 1
ATOM 2207 N N . ARG A 1 301 ? -15.828 10.805 22.25 1 98.75 301 ARG A N 1
ATOM 2208 C CA . ARG A 1 301 ? -14.547 10.891 22.938 1 98.75 301 ARG A CA 1
ATOM 2209 C C . ARG A 1 301 ? -13.75 12.102 22.469 1 98.75 301 ARG A C 1
ATOM 2211 O O . ARG A 1 301 ? -13.062 12.742 23.281 1 98.75 301 ARG A O 1
ATOM 2218 N N . LEU A 1 302 ? -13.844 12.383 21.188 1 98.75 302 LEU A N 1
ATOM 2219 C CA . LEU A 1 302 ? -13.18 13.562 20.656 1 98.75 302 LEU A CA 1
ATOM 2220 C C . LEU A 1 302 ? -13.75 14.836 21.266 1 98.75 302 LEU A C 1
ATOM 2222 O O . LEU A 1 302 ? -13 15.75 21.625 1 98.75 302 LEU A O 1
ATOM 2226 N N . GLU A 1 303 ? -15.023 14.898 21.328 1 98.38 303 GLU A N 1
ATOM 2227 C CA . GLU A 1 303 ? -15.672 16.047 21.938 1 98.38 303 GLU A CA 1
ATOM 2228 C C . GLU A 1 303 ? -15.18 16.281 23.359 1 98.38 303 GLU A C 1
ATOM 2230 O O . GLU A 1 303 ? -14.875 17.406 23.75 1 98.38 303 GLU A O 1
ATOM 2235 N N . GLU A 1 304 ? -15.07 15.227 24.109 1 98.19 304 GLU A N 1
ATOM 2236 C CA . GLU A 1 304 ? -14.609 15.297 25.484 1 98.19 304 GLU A CA 1
ATOM 2237 C C . GLU A 1 304 ? -13.156 15.758 25.562 1 98.19 304 GLU A C 1
ATOM 2239 O O . GLU A 1 304 ? -12.812 16.609 26.391 1 98.19 304 GLU A O 1
ATOM 2244 N N . ALA A 1 305 ? -12.336 15.211 24.719 1 98.25 305 ALA A N 1
ATOM 2245 C CA . ALA A 1 305 ? -10.922 15.57 24.719 1 98.25 305 ALA A CA 1
ATOM 2246 C C . ALA A 1 305 ? -10.727 17.031 24.312 1 98.25 305 ALA A C 1
ATOM 2248 O O . ALA A 1 305 ? -9.875 17.734 24.859 1 98.25 305 ALA A O 1
ATOM 2249 N N . MET A 1 306 ? -11.477 17.5 23.359 1 97.81 306 MET A N 1
ATOM 2250 C CA . MET A 1 306 ? -11.367 18.859 22.875 1 97.81 306 MET A CA 1
ATOM 2251 C C . MET A 1 306 ? -11.812 19.859 23.938 1 97.81 306 MET A C 1
ATOM 2253 O O . MET A 1 306 ? -11.273 20.969 24.016 1 97.81 306 MET A O 1
ATOM 2257 N N . ALA A 1 307 ? -12.734 19.453 24.766 1 96.31 307 ALA A N 1
ATOM 2258 C CA . ALA A 1 307 ? -13.242 20.328 25.828 1 96.31 307 ALA A CA 1
ATOM 2259 C C . ALA A 1 307 ? -12.172 20.562 26.891 1 96.31 307 ALA A C 1
ATOM 2261 O O . ALA A 1 307 ? -12.234 21.547 27.641 1 96.31 307 ALA A O 1
ATOM 2262 N N . LEU A 1 308 ? -11.188 19.719 26.922 1 94.69 308 LEU A N 1
ATOM 2263 C CA . LEU A 1 308 ? -10.156 19.797 27.953 1 94.69 308 LEU A CA 1
ATOM 2264 C C . LEU A 1 308 ? -9 20.672 27.484 1 94.69 308 LEU A C 1
ATOM 2266 O O . LEU A 1 308 ? -8.109 21 28.281 1 94.69 308 LEU A O 1
ATOM 2270 N N . LEU A 1 309 ? -8.977 21.094 26.266 1 96.81 309 LEU A N 1
ATOM 2271 C CA . LEU A 1 309 ? -7.887 21.922 25.734 1 96.81 309 LEU A CA 1
ATOM 2272 C C . LEU A 1 309 ? -7.922 23.312 26.328 1 96.81 309 LEU A C 1
ATOM 2274 O O . LEU A 1 309 ? -8.992 23.812 26.688 1 96.81 309 LEU A O 1
ATOM 2278 N N . PRO A 1 310 ? -6.777 23.969 26.406 1 94.19 310 PRO A N 1
ATOM 2279 C CA . PRO A 1 310 ? -6.75 25.344 26.891 1 94.19 310 PRO A CA 1
ATOM 2280 C C . PRO A 1 310 ? -7.613 26.281 26.062 1 94.19 310 PRO A C 1
ATOM 2282 O O . PRO A 1 310 ? -7.699 26.125 24.844 1 94.19 310 PRO A O 1
ATOM 2285 N N . PRO A 1 311 ? -8.219 27.188 26.719 1 89.25 311 PRO A N 1
ATOM 2286 C CA . PRO A 1 311 ? -9.039 28.141 25.969 1 89.25 311 PRO A CA 1
ATOM 2287 C C . PRO A 1 311 ? -8.219 29.016 25.016 1 89.25 311 PRO A C 1
ATOM 2289 O O . PRO A 1 311 ? -6.996 29.109 25.172 1 89.25 311 PRO A O 1
ATOM 2292 N N . HIS A 1 312 ? -8.859 29.5 24.016 1 83.5 312 HIS A N 1
ATOM 2293 C CA . HIS A 1 312 ? -8.203 30.375 23.047 1 83.5 312 HIS A CA 1
ATOM 2294 C C . HIS A 1 312 ? -7.66 31.625 23.734 1 83.5 312 HIS A C 1
ATOM 2296 O O . HIS A 1 312 ? -8.297 32.188 24.625 1 83.5 312 HIS A O 1
ATOM 2302 N N . THR A 1 313 ? -6.344 31.812 23.828 1 61.91 313 THR A N 1
ATOM 2303 C CA . THR A 1 313 ? -5.812 33.031 24.406 1 61.91 313 THR A CA 1
ATOM 2304 C C . THR A 1 313 ? -6.18 34.25 23.516 1 61.91 313 THR A C 1
ATOM 2306 O O . THR A 1 313 ? -5.914 34.219 22.312 1 61.91 313 THR A O 1
ATOM 2309 N N . VAL A 1 314 ? -7.281 34.844 23.641 1 48.25 314 VAL A N 1
ATOM 2310 C CA . VAL A 1 314 ? -7.539 36.125 23.016 1 48.25 314 VAL A CA 1
ATOM 2311 C C . VAL A 1 314 ? -6.328 37.031 23.203 1 48.25 314 VAL A C 1
ATOM 2313 O O . VAL A 1 314 ? -5.742 37.094 24.281 1 48.25 314 VAL A O 1
ATOM 2316 N N . ALA A 1 315 ? -5.406 37.344 22.062 1 45.97 315 ALA A N 1
ATOM 2317 C CA . ALA A 1 315 ? -4.445 38.438 22.125 1 45.97 315 ALA A CA 1
ATOM 2318 C C . ALA A 1 315 ? -4.988 39.594 22.953 1 45.97 315 ALA A C 1
ATOM 2320 O O . ALA A 1 315 ? -5.938 40.281 22.547 1 45.97 315 ALA A O 1
ATOM 2321 N N . ARG A 1 316 ? -5.008 39.562 24.156 1 39.72 316 ARG A N 1
ATOM 2322 C CA . ARG A 1 316 ? -5.172 40.812 24.844 1 39.72 316 ARG A CA 1
ATOM 2323 C C . ARG A 1 316 ? -4.199 41.875 24.297 1 39.72 316 ARG A C 1
ATOM 2325 O O . ARG A 1 316 ? -3.039 41.562 24.016 1 39.72 316 ARG A O 1
ATOM 2332 N N . ASP A 1 317 ? -4.715 42.875 23.516 1 36.44 317 ASP A N 1
ATOM 2333 C CA . ASP A 1 317 ? -4.117 44.188 23.156 1 36.44 317 ASP A CA 1
ATOM 2334 C C . ASP A 1 317 ? -3.188 44.688 24.266 1 36.44 317 ASP A C 1
ATOM 2336 O O . ASP A 1 317 ? -3.611 45.438 25.141 1 36.44 317 ASP A O 1
ATOM 2340 N N . GLU A 1 318 ? -2.648 43.844 24.984 1 35.34 318 GLU A N 1
ATOM 2341 C CA . GLU A 1 318 ? -1.857 44.562 25.984 1 35.34 318 GLU A CA 1
ATOM 2342 C C . GLU A 1 318 ? -0.752 45.375 25.344 1 35.34 318 GLU A C 1
ATOM 2344 O O . GLU A 1 318 ? 0.429 45.062 25.453 1 35.34 318 GLU A O 1
ATOM 2349 N N . HIS A 1 319 ? -0.758 45.656 23.984 1 35.56 319 HIS A N 1
ATOM 2350 C CA . HIS A 1 319 ? 0.086 46.781 23.594 1 35.56 319 HIS A CA 1
ATOM 2351 C C . HIS A 1 319 ? -0.264 48.031 24.375 1 35.56 319 HIS A C 1
ATOM 2353 O O . HIS A 1 319 ? 0.328 49.094 24.172 1 35.56 319 HIS A O 1
ATOM 2359 N N . LEU A 1 320 ? -1.527 48.188 24.859 1 32.31 320 LEU A N 1
ATOM 2360 C CA . LEU A 1 320 ? -1.851 49.562 25.266 1 32.31 320 LEU A CA 1
ATOM 2361 C C . LEU A 1 320 ? -0.914 50.031 26.375 1 32.31 320 LEU A C 1
ATOM 2363 O O . LEU A 1 320 ? -0.523 51.188 26.406 1 32.31 320 LEU A O 1
ATOM 2367 N N . ALA A 1 321 ? -0.929 49.375 27.594 1 35.47 321 ALA A N 1
ATOM 2368 C CA . ALA A 1 321 ? -0.51 50.25 28.688 1 35.47 321 ALA A CA 1
ATOM 2369 C C . ALA A 1 321 ? 1.01 50.375 28.734 1 35.47 321 ALA A C 1
ATOM 2371 O O . ALA A 1 321 ? 1.566 50.906 29.703 1 35.47 321 ALA A O 1
ATOM 2372 N N . ALA A 1 322 ? 1.889 50.188 27.547 1 27.75 322 ALA A N 1
ATOM 2373 C CA . ALA A 1 322 ? 3.074 51.031 27.672 1 27.75 322 ALA A CA 1
ATOM 2374 C C . ALA A 1 322 ? 2.904 52.344 26.906 1 27.75 322 ALA A C 1
ATOM 2376 O O . ALA A 1 322 ? 2.314 52.344 25.812 1 27.75 322 ALA A O 1
ATOM 2377 N N . MET B 1 1 ? -59.156 -4.578 -30.891 1 22.22 1 MET B N 1
ATOM 2378 C CA . MET B 1 1 ? -58.906 -5.938 -30.438 1 22.22 1 MET B CA 1
ATOM 2379 C C . MET B 1 1 ? -57.406 -6.281 -30.594 1 22.22 1 MET B C 1
ATOM 2381 O O . MET B 1 1 ? -57.031 -6.957 -31.547 1 22.22 1 MET B O 1
ATOM 2385 N N . TRP B 1 2 ? -56.531 -5.375 -30.344 1 23.73 2 TRP B N 1
ATOM 2386 C CA . TRP B 1 2 ? -55.094 -5.363 -30.547 1 23.73 2 TRP B CA 1
ATOM 2387 C C . TRP B 1 2 ? -54.438 -6.508 -29.781 1 23.73 2 TRP B C 1
ATOM 2389 O O . TRP B 1 2 ? -54.75 -6.758 -28.609 1 23.73 2 TRP B O 1
ATOM 2399 N N . ARG B 1 3 ? -54 -7.59 -30.469 1 21.7 3 ARG B N 1
ATOM 2400 C CA . ARG B 1 3 ? -53.438 -8.883 -30.094 1 21.7 3 ARG B CA 1
ATOM 2401 C C . ARG B 1 3 ? -52.125 -8.711 -29.359 1 21.7 3 ARG B C 1
ATOM 2403 O O . ARG B 1 3 ? -51.156 -8.188 -29.922 1 21.7 3 ARG B O 1
ATOM 2410 N N . THR B 1 4 ? -52.062 -8.375 -28.062 1 24.86 4 THR B N 1
ATOM 2411 C CA . THR B 1 4 ? -50.938 -8.125 -27.172 1 24.86 4 THR B CA 1
ATOM 2412 C C . THR B 1 4 ? -50.062 -9.375 -27.016 1 24.86 4 THR B C 1
ATOM 2414 O O . THR B 1 4 ? -50.5 -10.344 -26.375 1 24.86 4 THR B O 1
ATOM 2417 N N . GLU B 1 5 ? -49.438 -9.891 -28.156 1 25.34 5 GLU B N 1
ATOM 2418 C CA . GLU B 1 5 ? -48.688 -11.141 -28.078 1 25.34 5 GLU B CA 1
ATOM 2419 C C . GLU B 1 5 ? -47.562 -11.055 -27.062 1 25.34 5 GLU B C 1
ATOM 2421 O O . GLU B 1 5 ? -46.656 -10.219 -27.188 1 25.34 5 GLU B O 1
ATOM 2426 N N . GLU B 1 6 ? -47.844 -11.312 -25.781 1 26.06 6 GLU B N 1
ATOM 2427 C CA . GLU B 1 6 ? -46.938 -11.469 -24.625 1 26.06 6 GLU B CA 1
ATOM 2428 C C . GLU B 1 6 ? -45.938 -12.578 -24.859 1 26.06 6 GLU B C 1
ATOM 2430 O O . GLU B 1 6 ? -46.281 -13.766 -24.781 1 26.06 6 GLU B O 1
ATOM 2435 N N . GLU B 1 7 ? -45.125 -12.508 -25.969 1 26.95 7 GLU B N 1
ATOM 2436 C CA . GLU B 1 7 ? -44.188 -13.617 -26.156 1 26.95 7 GLU B CA 1
ATOM 2437 C C . GLU B 1 7 ? -43.344 -13.828 -24.906 1 26.95 7 GLU B C 1
ATOM 2439 O O . GLU B 1 7 ? -42.75 -12.883 -24.375 1 26.95 7 GLU B O 1
ATOM 2444 N N . SER B 1 8 ? -43.656 -14.883 -24.141 1 25.56 8 SER B N 1
ATOM 2445 C CA . SER B 1 8 ? -43.094 -15.516 -22.953 1 25.56 8 SER B CA 1
ATOM 2446 C C . SER B 1 8 ? -41.594 -15.805 -23.125 1 25.56 8 SER B C 1
ATOM 2448 O O . SER B 1 8 ? -41.219 -16.547 -24.047 1 25.56 8 SER B O 1
ATOM 2450 N N . PHE B 1 9 ? -40.75 -14.75 -23.109 1 26.17 9 PHE B N 1
ATOM 2451 C CA . PHE B 1 9 ? -39.312 -14.898 -23.156 1 26.17 9 PHE B CA 1
ATOM 2452 C C . PHE B 1 9 ? -38.844 -16 -22.219 1 26.17 9 PHE B C 1
ATOM 2454 O O . PHE B 1 9 ? -39.094 -15.953 -21.016 1 26.17 9 PHE B O 1
ATOM 2461 N N . SER B 1 10 ? -38.75 -17.234 -22.75 1 23.77 10 SER B N 1
ATOM 2462 C CA . SER B 1 10 ? -38.375 -18.531 -22.188 1 23.77 10 SER B CA 1
ATOM 2463 C C . SER B 1 10 ? -37.094 -18.422 -21.375 1 23.77 10 SER B C 1
ATOM 2465 O O . SER B 1 10 ? -36.188 -17.656 -21.703 1 23.77 10 SER B O 1
ATOM 2467 N N . GLY B 1 11 ? -37.062 -18.891 -20.109 1 22.55 11 GLY B N 1
ATOM 2468 C CA . GLY B 1 11 ? -36.312 -19.078 -18.875 1 22.55 11 GLY B CA 1
ATOM 2469 C C . GLY B 1 11 ? -35.031 -19.812 -19.062 1 22.55 11 GLY B C 1
ATOM 2470 O O . GLY B 1 11 ? -34.406 -20.297 -18.094 1 22.55 11 GLY B O 1
ATOM 2471 N N . ALA B 1 12 ? -34.562 -20.125 -20.25 1 24.61 12 ALA B N 1
ATOM 2472 C CA . ALA B 1 12 ? -33.438 -21.062 -20.406 1 24.61 12 ALA B CA 1
ATOM 2473 C C . ALA B 1 12 ? -32.125 -20.438 -19.953 1 24.61 12 ALA B C 1
ATOM 2475 O O . ALA B 1 12 ? -31.125 -21.125 -19.828 1 24.61 12 ALA B O 1
ATOM 2476 N N . ALA B 1 13 ? -32.094 -19.188 -20.156 1 24.95 13 ALA B N 1
ATOM 2477 C CA . ALA B 1 13 ? -30.734 -18.656 -20.031 1 24.95 13 ALA B CA 1
ATOM 2478 C C . ALA B 1 13 ? -30.219 -18.828 -18.594 1 24.95 13 ALA B C 1
ATOM 2480 O O . ALA B 1 13 ? -29.047 -18.562 -18.328 1 24.95 13 ALA B O 1
ATOM 2481 N N . VAL B 1 14 ? -31.234 -18.844 -17.641 1 25.17 14 VAL B N 1
ATOM 2482 C CA . VAL B 1 14 ? -30.766 -18.797 -16.266 1 25.17 14 VAL B CA 1
ATOM 2483 C C . VAL B 1 14 ? -30.078 -20.109 -15.906 1 25.17 14 VAL B C 1
ATOM 2485 O O . VAL B 1 14 ? -29.5 -20.234 -14.828 1 25.17 14 VAL B O 1
ATOM 2488 N N . HIS B 1 15 ? -30.406 -21.172 -16.672 1 22.61 15 HIS B N 1
ATOM 2489 C CA . HIS B 1 15 ? -30.031 -22.453 -16.094 1 22.61 15 HIS B CA 1
ATOM 2490 C C . HIS B 1 15 ? -28.516 -22.672 -16.203 1 22.61 15 HIS B C 1
ATOM 2492 O O . HIS B 1 15 ? -28 -23.703 -15.758 1 22.61 15 HIS B O 1
ATOM 2498 N N . ALA B 1 16 ? -27.906 -22.031 -17.266 1 26.2 16 ALA B N 1
ATOM 2499 C CA . ALA B 1 16 ? -26.578 -22.562 -17.562 1 26.2 16 ALA B CA 1
ATOM 2500 C C . ALA B 1 16 ? -25.641 -22.375 -16.359 1 26.2 16 ALA B C 1
ATOM 2502 O O . ALA B 1 16 ? -24.75 -23.203 -16.141 1 26.2 16 ALA B O 1
ATOM 2503 N N . CYS B 1 17 ? -25.516 -21.219 -15.812 1 25.94 17 CYS B N 1
ATOM 2504 C CA . CYS B 1 17 ? -24.406 -20.984 -14.891 1 25.94 17 CYS B CA 1
ATOM 2505 C C . CYS B 1 17 ? -24.656 -21.672 -13.555 1 25.94 17 CYS B C 1
ATOM 2507 O O . CYS B 1 17 ? -23.875 -21.531 -12.617 1 25.94 17 CYS B O 1
ATOM 2509 N N . THR B 1 18 ? -25.938 -22 -13.258 1 30.11 18 THR B N 1
ATOM 2510 C CA . THR B 1 18 ? -26.219 -22.688 -12 1 30.11 18 THR B CA 1
ATOM 2511 C C . THR B 1 18 ? -25.547 -24.062 -11.977 1 30.11 18 THR B C 1
ATOM 2513 O O . THR B 1 18 ? -25.688 -24.797 -11 1 30.11 18 THR B O 1
ATOM 2516 N N . GLY B 1 19 ? -25.281 -24.578 -13.133 1 28.33 19 GLY B N 1
ATOM 2517 C CA . GLY B 1 19 ? -24.906 -25.969 -13.078 1 28.33 19 GLY B CA 1
ATOM 2518 C C . GLY B 1 19 ? -23.609 -26.203 -12.312 1 28.33 19 GLY B C 1
ATOM 2519 O O . GLY B 1 19 ? -22.797 -27.047 -12.695 1 28.33 19 GLY B O 1
ATOM 2520 N N . ILE B 1 20 ? -23.031 -25.203 -11.664 1 31.44 20 ILE B N 1
ATOM 2521 C CA . ILE B 1 20 ? -22.078 -25.672 -10.68 1 31.44 20 ILE B CA 1
ATOM 2522 C C . ILE B 1 20 ? -22.734 -26.688 -9.75 1 31.44 20 ILE B C 1
ATOM 2524 O O . ILE B 1 20 ? -23.562 -26.312 -8.914 1 31.44 20 ILE B O 1
ATOM 2528 N N . ALA B 1 21 ? -23.281 -27.781 -10.234 1 29.72 21 ALA B N 1
ATOM 2529 C CA . ALA B 1 21 ? -23.875 -28.938 -9.578 1 29.72 21 ALA B CA 1
ATOM 2530 C C . ALA B 1 21 ? -23.219 -29.203 -8.227 1 29.72 21 ALA B C 1
ATOM 2532 O O . ALA B 1 21 ? -22.016 -28.984 -8.07 1 29.72 21 ALA B O 1
ATOM 2533 N N . ALA B 1 22 ? -23.984 -29.438 -7.18 1 30.94 22 ALA B N 1
ATOM 2534 C CA . ALA B 1 22 ? -23.719 -30.094 -5.898 1 30.94 22 ALA B CA 1
ATOM 2535 C C . ALA B 1 22 ? -22.906 -31.375 -6.09 1 30.94 22 ALA B C 1
ATOM 2537 O O . ALA B 1 22 ? -23.406 -32.469 -5.844 1 30.94 22 ALA B O 1
ATOM 2538 N N . ALA B 1 23 ? -22.297 -31.719 -7.203 1 31.23 23 ALA B N 1
ATOM 2539 C CA . ALA B 1 23 ? -21.656 -33.031 -7.109 1 31.23 23 ALA B CA 1
ATOM 2540 C C . ALA B 1 23 ? -21.047 -33.25 -5.727 1 31.23 23 ALA B C 1
ATOM 2542 O O . ALA B 1 23 ? -20.781 -32.281 -5.004 1 31.23 23 ALA B O 1
ATOM 2543 N N . SER B 1 24 ? -20.719 -34.531 -5.242 1 31.05 24 SER B N 1
ATOM 2544 C CA . SER B 1 24 ? -19.953 -35 -4.09 1 31.05 24 SER B CA 1
ATOM 2545 C C . SER B 1 24 ? -18.922 -33.938 -3.664 1 31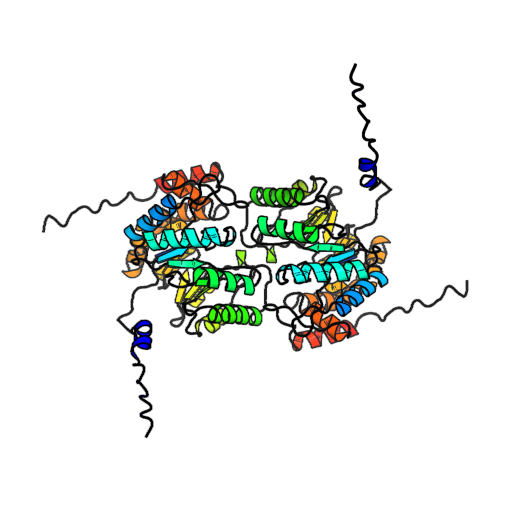.05 24 SER B C 1
ATOM 2547 O O . SER B 1 24 ? -18.625 -33.031 -4.418 1 31.05 24 SER B O 1
ATOM 2549 N N . ARG B 1 25 ? -18.109 -34.062 -2.484 1 35.31 25 ARG B N 1
ATOM 2550 C CA . ARG B 1 25 ? -16.922 -33.344 -2.055 1 35.31 25 ARG B CA 1
ATOM 2551 C C . ARG B 1 25 ? -16.125 -32.844 -3.256 1 35.31 25 ARG B C 1
ATOM 2553 O O . ARG B 1 25 ? -15.383 -33.625 -3.877 1 35.31 25 ARG B O 1
ATOM 2560 N N . GLN B 1 26 ? -16.5 -32.156 -4.25 1 37.56 26 GLN B N 1
ATOM 2561 C CA . GLN B 1 26 ? -16.031 -31.344 -5.367 1 37.56 26 GLN B CA 1
ATOM 2562 C C . GLN B 1 26 ? -14.57 -30.953 -5.195 1 37.56 26 GLN B C 1
ATOM 2564 O O . GLN B 1 26 ? -14.039 -30.969 -4.078 1 37.56 26 GLN B O 1
ATOM 2569 N N . THR B 1 27 ? -13.672 -30.781 -6.297 1 47.22 27 THR B N 1
ATOM 2570 C CA . THR B 1 27 ? -12.281 -30.641 -6.727 1 47.22 27 THR B CA 1
ATOM 2571 C C . THR B 1 27 ? -11.586 -29.547 -5.922 1 47.22 27 THR B C 1
ATOM 2573 O O . THR B 1 27 ? -11.969 -28.375 -5.984 1 47.22 27 THR B O 1
ATOM 2576 N N . PRO B 1 28 ? -10.758 -29.922 -4.832 1 64.69 28 PRO B N 1
ATOM 2577 C CA . PRO B 1 28 ? -9.773 -29.094 -4.129 1 64.69 28 PRO B CA 1
ATOM 2578 C C . PRO B 1 28 ? -9.07 -28.094 -5.051 1 64.69 28 PRO B C 1
ATOM 2580 O O . PRO B 1 28 ? -8.953 -28.344 -6.254 1 64.69 28 PRO B O 1
ATOM 2583 N N . TRP B 1 29 ? -9.305 -26.891 -4.875 1 88.94 29 TRP B N 1
ATOM 2584 C CA . TRP B 1 29 ? -8.586 -25.828 -5.559 1 88.94 29 TRP B CA 1
ATOM 2585 C C . TRP B 1 29 ? -7.184 -26.281 -5.945 1 88.94 29 TRP B C 1
ATOM 2587 O O . TRP B 1 29 ? -6.68 -25.922 -7.012 1 88.94 29 TRP B O 1
ATOM 2597 N N . GLY B 1 30 ? -6.637 -27.25 -5.23 1 96.69 30 GLY B N 1
ATOM 2598 C CA . GLY B 1 30 ? -5.344 -27.859 -5.543 1 96.69 30 GLY B CA 1
ATOM 2599 C C . GLY B 1 30 ? -4.23 -26.828 -5.652 1 96.69 30 GLY B C 1
ATOM 2600 O O . GLY B 1 30 ? -4.051 -26 -4.762 1 96.69 30 GLY B O 1
ATOM 2601 N N . ILE B 1 31 ? -3.404 -26.984 -6.754 1 98.12 31 ILE B N 1
ATOM 2602 C CA . ILE B 1 31 ? -2.234 -26.125 -6.93 1 98.12 31 ILE B CA 1
ATOM 2603 C C . ILE B 1 31 ? -2.543 -25.031 -7.945 1 98.12 31 ILE B C 1
ATOM 2605 O O . ILE B 1 31 ? -2.799 -25.328 -9.117 1 98.12 31 ILE B O 1
ATOM 2609 N N . TRP B 1 32 ? -2.51 -23.828 -7.52 1 98.5 32 TRP B N 1
ATOM 2610 C CA . TRP B 1 32 ? -2.602 -22.672 -8.391 1 98.5 32 TRP B CA 1
ATOM 2611 C C . TRP B 1 32 ? -1.263 -21.938 -8.477 1 98.5 32 TRP B C 1
ATOM 2613 O O . TRP B 1 32 ? -0.609 -21.719 -7.457 1 98.5 32 TRP B O 1
ATOM 2623 N N . VAL B 1 33 ? -0.824 -21.609 -9.68 1 98.81 33 VAL B N 1
ATOM 2624 C CA . VAL B 1 33 ? 0.443 -20.906 -9.875 1 98.81 33 VAL B CA 1
ATOM 2625 C C . VAL B 1 33 ? 0.185 -19.422 -10.094 1 98.81 33 VAL B C 1
ATOM 2627 O O . VAL B 1 33 ? -0.527 -19.031 -11.023 1 98.81 33 VAL B O 1
ATOM 2630 N N . PRO B 1 34 ? 0.67 -18.578 -9.18 1 98.81 34 PRO B N 1
ATOM 2631 C CA . PRO B 1 34 ? 0.637 -17.141 -9.477 1 98.81 34 PRO B CA 1
ATOM 2632 C C . PRO B 1 34 ? 1.668 -16.734 -10.523 1 98.81 34 PRO B C 1
ATOM 2634 O O . PRO B 1 34 ? 2.758 -16.266 -10.172 1 98.81 34 PRO B O 1
ATOM 2637 N N . MET B 1 35 ? 1.306 -16.812 -11.688 1 98.88 35 MET B N 1
ATOM 2638 C CA . MET B 1 35 ? 2.203 -16.797 -12.844 1 98.88 35 MET B CA 1
ATOM 2639 C C . MET B 1 35 ? 2.887 -15.445 -12.984 1 98.88 35 MET B C 1
ATOM 2641 O O . MET B 1 35 ? 2.229 -14.406 -12.922 1 98.88 35 MET B O 1
ATOM 2645 N N . VAL B 1 36 ? 4.188 -15.5 -13.18 1 98.88 36 VAL B N 1
ATOM 2646 C CA . VAL B 1 36 ? 4.965 -14.297 -13.461 1 98.88 36 VAL B CA 1
ATOM 2647 C C . VAL B 1 36 ? 4.605 -13.766 -14.844 1 98.88 36 VAL B C 1
ATOM 2649 O O . VAL B 1 36 ? 3.994 -14.469 -15.648 1 98.88 36 VAL B O 1
ATOM 2652 N N . THR B 1 37 ? 4.969 -12.562 -15.125 1 98.88 37 THR B N 1
ATOM 2653 C CA . THR B 1 37 ? 4.855 -11.938 -16.438 1 98.88 37 THR B CA 1
ATOM 2654 C C . THR B 1 37 ? 6.223 -11.852 -17.109 1 98.88 37 THR B C 1
ATOM 2656 O O . THR B 1 37 ? 7.012 -10.953 -16.812 1 98.88 37 THR B O 1
ATOM 2659 N N . PRO B 1 38 ? 6.438 -12.711 -18 1 98.81 38 PRO B N 1
ATOM 2660 C CA . PRO B 1 38 ? 7.723 -12.664 -18.703 1 98.81 38 PRO B CA 1
ATOM 2661 C C . PRO B 1 38 ? 7.938 -11.352 -19.453 1 98.81 38 PRO B C 1
ATOM 2663 O O . PRO B 1 38 ? 7.016 -10.859 -20.125 1 98.81 38 PRO B O 1
ATOM 2666 N N . MET B 1 39 ? 9.125 -10.836 -19.281 1 98.19 39 MET B N 1
ATOM 2667 C CA . MET B 1 39 ? 9.523 -9.594 -19.938 1 98.19 39 MET B CA 1
ATOM 2668 C C . MET B 1 39 ? 10.859 -9.758 -20.656 1 98.19 39 MET B C 1
ATOM 2670 O O . MET B 1 39 ? 11.688 -10.578 -20.25 1 98.19 39 MET B O 1
ATOM 2674 N N . ARG B 1 40 ? 11.008 -8.969 -21.672 1 96.62 40 ARG B N 1
ATOM 2675 C CA . ARG B 1 40 ? 12.258 -8.922 -22.422 1 96.62 40 ARG B CA 1
ATOM 2676 C C . ARG B 1 40 ? 12.469 -7.543 -23.047 1 96.62 40 ARG B C 1
ATOM 2678 O O . ARG B 1 40 ? 11.609 -7.035 -23.766 1 96.62 40 ARG B O 1
ATOM 2685 N N . ALA B 1 41 ? 13.617 -6.969 -22.75 1 95.69 41 ALA B N 1
ATOM 2686 C CA . ALA B 1 41 ? 14.008 -5.672 -23.297 1 95.69 41 ALA B CA 1
ATOM 2687 C C . ALA B 1 41 ? 12.945 -4.613 -23.016 1 95.69 41 ALA B C 1
ATOM 2689 O O . ALA B 1 41 ? 12.57 -3.854 -23.906 1 95.69 41 ALA B O 1
ATOM 2690 N N . GLY B 1 42 ? 12.344 -4.715 -21.859 1 93.94 42 GLY B N 1
ATOM 2691 C CA . GLY B 1 42 ? 11.422 -3.689 -21.391 1 93.94 42 GLY B CA 1
ATOM 2692 C C . GLY B 1 42 ? 9.984 -3.932 -21.828 1 93.94 42 GLY B C 1
ATOM 2693 O O . GLY B 1 42 ? 9.086 -3.178 -21.469 1 93.94 42 GLY B O 1
ATOM 2694 N N . SER B 1 43 ? 9.805 -5.012 -22.547 1 97.12 43 SER B N 1
ATOM 2695 C CA . SER B 1 43 ? 8.469 -5.305 -23.062 1 97.12 43 SER B CA 1
ATOM 2696 C C . SER B 1 43 ? 8 -6.688 -22.625 1 97.12 43 SER B C 1
ATOM 2698 O O . SER B 1 43 ? 8.789 -7.492 -22.125 1 97.12 43 SER B O 1
ATOM 2700 N N . LEU B 1 44 ? 6.723 -6.891 -22.859 1 98.44 44 LEU B N 1
ATOM 2701 C CA . LEU B 1 44 ? 6.188 -8.219 -22.562 1 98.44 44 LEU B CA 1
ATOM 2702 C C . LEU B 1 44 ? 6.801 -9.266 -23.484 1 98.44 44 LEU B C 1
ATOM 2704 O O . LEU B 1 44 ? 6.973 -9.031 -24.672 1 98.44 44 LEU B O 1
ATOM 2708 N N . ASP B 1 45 ? 7.176 -10.352 -22.953 1 98.69 45 ASP B N 1
ATOM 2709 C CA . ASP B 1 45 ? 7.555 -11.539 -23.703 1 98.69 45 ASP B CA 1
ATOM 2710 C C . ASP B 1 45 ? 6.375 -12.5 -23.844 1 98.69 45 ASP B C 1
ATOM 2712 O O . ASP B 1 45 ? 6.301 -13.508 -23.125 1 98.69 45 ASP B O 1
ATOM 2716 N N . LEU B 1 46 ? 5.535 -12.242 -24.844 1 98.62 46 LEU B N 1
ATOM 2717 C CA . LEU B 1 46 ? 4.273 -12.969 -24.984 1 98.62 46 LEU B CA 1
ATOM 2718 C C . LEU B 1 46 ? 4.523 -14.422 -25.359 1 98.62 46 LEU B C 1
ATOM 2720 O O . LEU B 1 46 ? 3.869 -15.328 -24.828 1 98.62 46 LEU B O 1
ATOM 2724 N N . PRO B 1 47 ? 5.48 -14.703 -26.234 1 98 47 PRO B N 1
ATOM 2725 C CA . PRO B 1 47 ? 5.793 -16.109 -26.469 1 98 47 PRO B CA 1
ATOM 2726 C C . PRO B 1 47 ? 6.254 -16.844 -25.219 1 98 47 PRO B C 1
ATOM 2728 O O . PRO B 1 47 ? 5.875 -18 -25 1 98 47 PRO B O 1
ATOM 2731 N N . GLY B 1 48 ? 7.086 -16.156 -24.438 1 98.12 48 GLY B N 1
ATOM 2732 C CA . GLY B 1 48 ? 7.496 -16.719 -23.172 1 98.12 48 GLY B CA 1
ATOM 2733 C C . GLY B 1 48 ? 6.336 -16.984 -22.234 1 98.12 48 GLY B C 1
ATOM 2734 O O . GLY B 1 48 ? 6.305 -18.016 -21.547 1 98.12 48 GLY B O 1
ATOM 2735 N N . ALA B 1 49 ? 5.418 -16.109 -22.234 1 98.62 49 ALA B N 1
ATOM 2736 C CA . ALA B 1 49 ? 4.223 -16.266 -21.406 1 98.62 49 ALA B CA 1
ATOM 2737 C C . ALA B 1 49 ? 3.418 -17.484 -21.844 1 98.62 49 ALA B C 1
ATOM 2739 O O . ALA B 1 49 ? 2.957 -18.266 -21.016 1 98.62 49 ALA B O 1
ATOM 2740 N N . ALA B 1 50 ? 3.25 -17.625 -23.125 1 98.44 50 ALA B N 1
ATOM 2741 C CA . ALA B 1 50 ? 2.5 -18.75 -23.656 1 98.44 50 ALA B CA 1
ATOM 2742 C C . ALA B 1 50 ? 3.172 -20.078 -23.312 1 98.44 50 ALA B C 1
ATOM 2744 O O . ALA B 1 50 ? 2.51 -21.016 -22.891 1 98.44 50 ALA B O 1
ATOM 2745 N N . ARG B 1 51 ? 4.445 -20.125 -23.469 1 97.75 51 ARG B N 1
ATOM 2746 C CA . ARG B 1 51 ? 5.188 -21.344 -23.172 1 97.75 51 ARG B CA 1
ATOM 2747 C C . ARG B 1 51 ? 5.07 -21.703 -21.688 1 97.75 51 ARG B C 1
ATOM 2749 O O . ARG B 1 51 ? 4.91 -22.875 -21.344 1 97.75 51 ARG B O 1
ATOM 2756 N N . LEU B 1 52 ? 5.188 -20.719 -20.891 1 98.25 52 LEU B N 1
ATOM 2757 C CA . LEU B 1 52 ? 5.074 -20.938 -19.453 1 98.25 52 LEU B CA 1
ATOM 2758 C C . LEU B 1 52 ? 3.693 -21.469 -19.094 1 98.25 52 LEU B C 1
ATOM 2760 O O . LEU B 1 52 ? 3.578 -22.453 -18.344 1 98.25 52 LEU B O 1
ATOM 2764 N N . ALA B 1 53 ? 2.66 -20.844 -19.594 1 98.69 53 ALA B N 1
ATOM 2765 C CA . ALA B 1 53 ? 1.291 -21.281 -19.328 1 98.69 53 ALA B CA 1
ATOM 2766 C C . ALA B 1 53 ? 1.072 -22.719 -19.781 1 98.69 53 ALA B C 1
ATOM 2768 O O . ALA B 1 53 ? 0.486 -23.516 -19.047 1 98.69 53 ALA B O 1
ATOM 2769 N N . GLU B 1 54 ? 1.573 -23.047 -20.922 1 98.19 54 GLU B N 1
ATOM 2770 C CA . GLU B 1 54 ? 1.451 -24.406 -21.453 1 98.19 54 GLU B CA 1
ATOM 2771 C C . GLU B 1 54 ? 2.174 -25.406 -20.562 1 98.19 54 GLU B C 1
ATOM 2773 O O . GLU B 1 54 ? 1.679 -26.516 -20.344 1 98.19 54 GLU B O 1
ATOM 2778 N N . SER B 1 55 ? 3.289 -25 -20.156 1 97.88 55 SER B N 1
ATOM 2779 C CA . SER B 1 55 ? 4.066 -25.891 -19.312 1 97.88 55 SER B CA 1
ATOM 2780 C C . SER B 1 55 ? 3.342 -26.188 -18 1 97.88 55 SER B C 1
ATOM 2782 O O . SER B 1 55 ? 3.43 -27.297 -17.469 1 97.88 55 SER B O 1
ATOM 2784 N N . TYR B 1 56 ? 2.676 -25.234 -17.438 1 98.44 56 TYR B N 1
ATOM 2785 C CA . TYR B 1 56 ? 1.928 -25.422 -16.203 1 98.44 56 TYR B CA 1
ATOM 2786 C C . TYR B 1 56 ? 0.71 -26.312 -16.438 1 98.44 56 TYR B C 1
ATOM 2788 O O . TYR B 1 56 ? 0.387 -27.172 -15.609 1 98.44 56 TYR B O 1
ATOM 2796 N N . LEU B 1 57 ? 0.084 -26.078 -17.547 1 97.75 57 LEU B N 1
ATOM 2797 C CA . LEU B 1 57 ? -1.01 -26.953 -17.953 1 97.75 57 LEU B CA 1
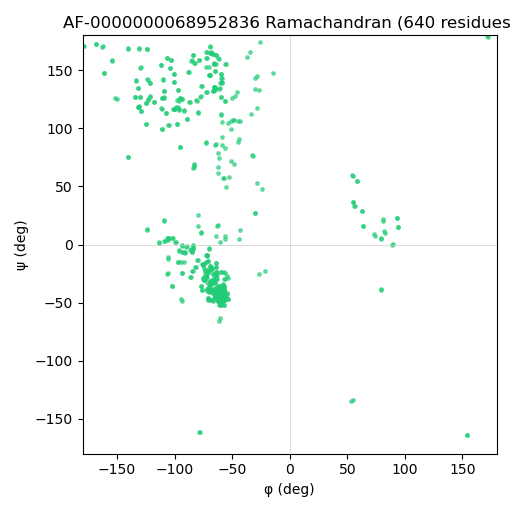ATOM 2798 C C . LEU B 1 57 ? -0.54 -28.406 -18.047 1 97.75 57 LEU B C 1
ATOM 2800 O O . LEU B 1 57 ? -1.176 -29.312 -17.5 1 97.75 57 LEU B O 1
ATOM 2804 N N . GLU B 1 58 ? 0.591 -28.625 -18.672 1 97.06 58 GLU B N 1
ATOM 2805 C CA . GLU B 1 58 ? 1.143 -29.953 -18.891 1 97.06 58 GLU B CA 1
ATOM 2806 C C . GLU B 1 58 ? 1.54 -30.609 -17.562 1 97.06 58 GLU B C 1
ATOM 2808 O O . GLU B 1 58 ? 1.437 -31.828 -17.406 1 97.06 58 GLU B O 1
ATOM 2813 N N . ALA B 1 59 ? 1.954 -29.797 -16.625 1 97.19 59 ALA B N 1
ATOM 2814 C CA . ALA B 1 59 ? 2.406 -30.297 -15.336 1 97.19 59 ALA B CA 1
ATOM 2815 C C . ALA B 1 59 ? 1.226 -30.734 -14.477 1 97.19 59 ALA B C 1
ATOM 2817 O O . ALA B 1 59 ? 1.407 -31.406 -13.461 1 97.19 59 ALA B O 1
ATOM 2818 N N . GLY B 1 60 ? -0.004 -30.281 -14.828 1 97.06 60 GLY B N 1
ATOM 2819 C CA . GLY B 1 60 ? -1.196 -30.734 -14.133 1 97.06 60 GLY B CA 1
ATOM 2820 C C . GLY B 1 60 ? -1.607 -29.844 -12.984 1 97.06 60 GLY B C 1
ATOM 2821 O O . GLY B 1 60 ? -2.27 -30.281 -12.047 1 97.06 60 GLY B O 1
ATOM 2822 N N . VAL B 1 61 ? -1.176 -28.594 -13.039 1 97.75 61 VAL B N 1
ATOM 2823 C CA . VAL B 1 61 ? -1.649 -27.672 -12 1 97.75 61 VAL B CA 1
ATOM 2824 C C . VAL B 1 61 ? -3.143 -27.422 -12.188 1 97.75 61 VAL B C 1
ATOM 2826 O O . VAL B 1 61 ? -3.717 -27.766 -13.219 1 97.75 61 VAL B O 1
ATOM 2829 N N . ASN B 1 62 ? -3.783 -26.859 -11.164 1 97.81 62 ASN B N 1
ATOM 2830 C CA . ASN B 1 62 ? -5.238 -26.766 -11.156 1 97.81 62 ASN B CA 1
ATOM 2831 C C . ASN B 1 62 ? -5.719 -25.406 -11.641 1 97.81 62 ASN B C 1
ATOM 2833 O O . ASN B 1 62 ? -6.895 -25.234 -11.961 1 97.81 62 ASN B O 1
ATOM 2837 N N . GLY B 1 63 ? -4.836 -24.422 -11.711 1 98.06 63 GLY B N 1
ATOM 2838 C CA . GLY B 1 63 ? -5.207 -23.094 -12.172 1 98.06 63 GLY B CA 1
ATOM 2839 C C . GLY B 1 63 ? -4.043 -22.125 -12.195 1 98.06 63 GLY B C 1
ATOM 2840 O O . GLY B 1 63 ? -2.953 -22.438 -11.711 1 98.06 63 GLY B O 1
ATOM 2841 N N . LEU B 1 64 ? -4.266 -20.969 -12.781 1 98.69 64 LEU B N 1
ATOM 2842 C CA . LEU B 1 64 ? -3.295 -19.891 -12.812 1 98.69 64 LEU B CA 1
ATOM 2843 C C . LEU B 1 64 ? -3.893 -18.609 -12.227 1 98.69 64 LEU B C 1
ATOM 2845 O O . LEU B 1 64 ? -5.09 -18.359 -12.375 1 98.69 64 LEU B O 1
ATOM 2849 N N . ILE B 1 65 ? -3.111 -17.891 -11.531 1 98.75 65 ILE B N 1
ATOM 2850 C CA . ILE B 1 65 ? -3.41 -16.5 -11.203 1 98.75 65 ILE B CA 1
ATOM 2851 C C . ILE B 1 65 ? -2.439 -15.57 -11.93 1 98.75 65 ILE B C 1
ATOM 2853 O O . ILE B 1 65 ? -1.232 -15.609 -11.68 1 98.75 65 ILE B O 1
ATOM 2857 N N . ILE B 1 66 ? -2.969 -14.766 -12.773 1 98.88 66 ILE B N 1
ATOM 2858 C CA . ILE B 1 66 ? -2.129 -13.812 -13.492 1 98.88 66 ILE B CA 1
ATOM 2859 C C . ILE B 1 66 ? -2.363 -12.406 -12.945 1 98.88 66 ILE B C 1
ATOM 2861 O O . ILE B 1 66 ? -3.344 -12.164 -12.242 1 98.88 66 ILE B O 1
ATOM 2865 N N . LEU B 1 67 ? -1.442 -11.523 -13.195 1 98.81 67 LEU B N 1
ATOM 2866 C CA . LEU B 1 67 ? -1.555 -10.094 -12.906 1 98.81 67 LEU B CA 1
ATOM 2867 C C . LEU B 1 67 ? -1.669 -9.859 -11.398 1 98.81 67 LEU B C 1
ATOM 2869 O O . LEU B 1 67 ? -2.119 -8.797 -10.969 1 98.81 67 LEU B O 1
ATOM 2873 N N . GLY B 1 68 ? -1.334 -10.844 -10.602 1 97.75 68 GLY B N 1
ATOM 2874 C CA . GLY B 1 68 ? -1.213 -10.625 -9.164 1 97.75 68 GLY B CA 1
ATOM 2875 C C . GLY B 1 68 ? 0.085 -9.953 -8.773 1 97.75 68 GLY B C 1
ATOM 2876 O O . GLY B 1 68 ? 0.729 -9.297 -9.602 1 97.75 68 GLY B O 1
ATOM 2877 N N . THR B 1 69 ? 0.428 -10.07 -7.539 1 94.31 69 THR B N 1
ATOM 2878 C CA . THR B 1 69 ? 1.673 -9.508 -7.027 1 94.31 69 THR B CA 1
ATOM 2879 C C . THR B 1 69 ? 2.875 -10.117 -7.746 1 94.31 69 THR B C 1
ATOM 2881 O O . THR B 1 69 ? 3.711 -9.391 -8.289 1 94.31 69 THR B O 1
ATOM 2884 N N . THR B 1 70 ? 2.912 -11.414 -7.777 1 96.81 70 THR B N 1
ATOM 2885 C CA . THR B 1 70 ? 3.982 -12.141 -8.453 1 96.81 70 THR B CA 1
ATOM 2886 C C . THR B 1 70 ? 3.953 -11.867 -9.953 1 96.81 70 THR B C 1
ATOM 2888 O O . THR B 1 70 ? 4.988 -11.914 -10.625 1 96.81 70 THR B O 1
ATOM 2891 N N . GLY B 1 71 ? 2.834 -11.594 -10.492 1 98.5 71 GLY B N 1
ATOM 2892 C CA . GLY B 1 71 ? 2.65 -11.305 -11.906 1 98.5 71 GLY B CA 1
ATOM 2893 C C . GLY B 1 71 ? 2.928 -9.859 -12.258 1 98.5 71 GLY B C 1
ATOM 2894 O O . GLY B 1 71 ? 2.793 -9.461 -13.414 1 98.5 71 GLY B O 1
ATOM 2895 N N . GLU B 1 72 ? 3.227 -9.031 -11.297 1 98.31 72 GLU B N 1
ATOM 2896 C CA . GLU B 1 72 ? 3.604 -7.633 -11.492 1 98.31 72 GLU B CA 1
ATOM 2897 C C . GLU B 1 72 ? 2.469 -6.84 -12.133 1 98.31 72 GLU B C 1
ATOM 2899 O O . GLU B 1 72 ? 2.713 -5.891 -12.883 1 98.31 72 GLU B O 1
ATOM 2904 N N . GLY B 1 73 ? 1.236 -7.234 -11.898 1 98.31 73 GLY B N 1
ATOM 2905 C CA . GLY B 1 73 ? 0.076 -6.637 -12.539 1 98.31 73 GLY B CA 1
ATOM 2906 C C . GLY B 1 73 ? -0.034 -5.145 -12.305 1 98.31 73 GLY B C 1
ATOM 2907 O O . GLY B 1 73 ? -0.445 -4.395 -13.195 1 98.31 73 GLY B O 1
ATOM 2908 N N . SER B 1 74 ? 0.326 -4.668 -11.164 1 97.56 74 SER B N 1
ATOM 2909 C CA . SER B 1 74 ? 0.177 -3.271 -10.766 1 97.56 74 SER B CA 1
ATOM 2910 C C . SER B 1 74 ? 1.166 -2.379 -11.508 1 97.56 74 SER B C 1
ATOM 2912 O O . SER B 1 74 ? 1.05 -1.152 -11.469 1 97.56 74 SER B O 1
ATOM 2914 N N . LEU B 1 75 ? 2.086 -2.988 -12.211 1 98.12 75 LEU B N 1
ATOM 2915 C CA . LEU B 1 75 ? 3.119 -2.229 -12.914 1 98.12 75 LEU B CA 1
ATOM 2916 C C . LEU B 1 75 ? 2.893 -2.26 -14.422 1 98.12 75 LEU B C 1
ATOM 2918 O O . LEU B 1 75 ? 3.713 -1.746 -15.188 1 98.12 75 LEU B O 1
ATOM 2922 N N . LEU B 1 76 ? 1.838 -2.877 -14.797 1 98.19 76 LEU B N 1
ATOM 2923 C CA . LEU B 1 76 ? 1.535 -2.998 -16.219 1 98.19 76 LEU B CA 1
ATOM 2924 C C . LEU B 1 76 ? 0.479 -1.98 -16.641 1 98.19 76 LEU B C 1
ATOM 2926 O O . LEU B 1 76 ? -0.432 -1.673 -15.867 1 98.19 76 LEU B O 1
ATOM 2930 N N . SER B 1 77 ? 0.59 -1.514 -17.859 1 96.94 77 SER B N 1
ATOM 2931 C CA . SER B 1 77 ? -0.443 -0.662 -18.438 1 96.94 77 SER B CA 1
ATOM 2932 C C . SER B 1 77 ? -1.698 -1.462 -18.766 1 96.94 77 SER B C 1
ATOM 2934 O O . SER B 1 77 ? -1.669 -2.693 -18.781 1 96.94 77 SER B O 1
ATOM 2936 N N . THR B 1 78 ? -2.762 -0.713 -19 1 97.5 78 THR B N 1
ATOM 2937 C CA . THR B 1 78 ? -4.012 -1.343 -19.406 1 97.5 78 THR B CA 1
ATOM 2938 C C . THR B 1 78 ? -3.789 -2.236 -20.625 1 97.5 78 THR B C 1
ATOM 2940 O O . THR B 1 78 ? -4.211 -3.395 -20.641 1 97.5 78 THR B O 1
ATOM 2943 N N . HIS B 1 79 ? -3.092 -1.72 -21.594 1 98 79 HIS B N 1
ATOM 2944 C CA . HIS B 1 79 ? -2.826 -2.473 -22.812 1 98 79 HIS B CA 1
ATOM 2945 C C . HIS B 1 79 ? -2.018 -3.732 -22.516 1 98 79 HIS B C 1
ATOM 2947 O O . HIS B 1 79 ? -2.338 -4.812 -23.016 1 98 79 HIS B O 1
ATOM 2953 N N . GLU B 1 80 ? -1.039 -3.602 -21.734 1 98.5 80 GLU B N 1
ATOM 2954 C CA . GLU B 1 80 ? -0.196 -4.742 -21.391 1 98.5 80 GLU B CA 1
ATOM 2955 C C . GLU B 1 80 ? -0.995 -5.816 -20.656 1 98.5 80 GLU B C 1
ATOM 2957 O O . GLU B 1 80 ? -0.84 -7.008 -20.938 1 98.5 80 GLU B O 1
ATOM 2962 N N . ARG B 1 81 ? -1.836 -5.402 -19.719 1 98.75 81 ARG B N 1
ATOM 2963 C CA . ARG B 1 81 ? -2.668 -6.355 -19 1 98.75 81 ARG B CA 1
ATOM 2964 C C . ARG B 1 81 ? -3.574 -7.125 -19.953 1 98.75 81 ARG B C 1
ATOM 2966 O O . ARG B 1 81 ? -3.723 -8.344 -19.828 1 98.75 81 ARG B O 1
ATOM 2973 N N . GLN B 1 82 ? -4.098 -6.445 -20.906 1 98.75 82 GLN B N 1
ATOM 2974 C CA . GLN B 1 82 ? -5.043 -7.055 -21.828 1 98.75 82 GLN B CA 1
ATOM 2975 C C . GLN B 1 82 ? -4.34 -8.047 -22.766 1 98.75 82 GLN B C 1
ATOM 2977 O O . GLN B 1 82 ? -4.801 -9.172 -22.938 1 98.75 82 GLN B O 1
ATOM 2982 N N . VAL B 1 83 ? -3.24 -7.625 -23.328 1 98.69 83 VAL B N 1
ATOM 2983 C CA . VAL B 1 83 ? -2.57 -8.477 -24.297 1 98.69 83 VAL B CA 1
ATOM 2984 C C . VAL B 1 83 ? -1.953 -9.688 -23.594 1 98.69 83 VAL B C 1
ATOM 2986 O O . VAL B 1 83 ? -1.918 -10.789 -24.141 1 98.69 83 VAL B O 1
ATOM 2989 N N . PHE B 1 84 ? -1.433 -9.461 -22.406 1 98.88 84 PHE B N 1
ATOM 2990 C CA . PHE B 1 84 ? -0.908 -10.562 -21.625 1 98.88 84 PHE B CA 1
ATOM 2991 C C . PHE B 1 84 ? -2.004 -11.57 -21.312 1 98.88 84 PHE B C 1
ATOM 2993 O O . PHE B 1 84 ? -1.804 -12.781 -21.469 1 98.88 84 PHE B O 1
ATOM 3000 N N . THR B 1 85 ? -3.143 -11.102 -20.828 1 98.88 85 THR B N 1
ATOM 3001 C CA . THR B 1 85 ? -4.281 -11.953 -20.5 1 98.88 85 THR B CA 1
ATOM 3002 C C . THR B 1 85 ? -4.711 -12.773 -21.703 1 98.88 85 THR B C 1
ATOM 3004 O O . THR B 1 85 ? -4.91 -13.984 -21.594 1 98.88 85 THR B O 1
ATOM 3007 N N . ALA B 1 86 ? -4.809 -12.133 -22.797 1 98.81 86 ALA B N 1
ATOM 3008 C CA . ALA B 1 86 ? -5.191 -12.82 -24.031 1 98.81 86 ALA B CA 1
ATOM 3009 C C . ALA B 1 86 ? -4.215 -13.945 -24.375 1 98.81 86 ALA B C 1
ATOM 3011 O O . ALA B 1 86 ? -4.629 -15.055 -24.719 1 98.81 86 ALA B O 1
ATOM 3012 N N . ALA B 1 87 ? -2.947 -13.664 -24.25 1 98.75 87 ALA B N 1
ATOM 3013 C CA . ALA B 1 87 ? -1.906 -14.633 -24.594 1 98.75 87 ALA B CA 1
ATOM 3014 C C . ALA B 1 87 ? -1.981 -15.859 -23.703 1 98.75 87 ALA B C 1
ATOM 3016 O O . ALA B 1 87 ? -1.854 -17 -24.172 1 98.75 87 ALA B O 1
ATOM 3017 N N . VAL B 1 88 ? -2.18 -15.656 -22.438 1 98.88 88 VAL B N 1
ATOM 3018 C CA . VAL B 1 88 ? -2.217 -16.75 -21.484 1 98.88 88 VAL B CA 1
ATOM 3019 C C . VAL B 1 88 ? -3.465 -17.609 -21.719 1 98.88 88 VAL B C 1
ATOM 3021 O O . VAL B 1 88 ? -3.391 -18.828 -21.75 1 98.88 88 VAL B O 1
ATOM 3024 N N . LEU B 1 89 ? -4.621 -16.953 -21.859 1 98.75 89 LEU B N 1
ATOM 3025 C CA . LEU B 1 89 ? -5.871 -17.672 -22.062 1 98.75 89 LEU B CA 1
ATOM 3026 C C . LEU B 1 89 ? -5.816 -18.5 -23.344 1 98.75 89 LEU B C 1
ATOM 3028 O O . LEU B 1 89 ? -6.316 -19.625 -23.375 1 98.75 89 LEU B O 1
ATOM 3032 N N . GLU B 1 90 ? -5.227 -17.906 -24.359 1 98.62 90 GLU B N 1
ATOM 3033 C CA . GLU B 1 90 ? -5.066 -18.656 -25.609 1 98.62 90 GLU B CA 1
ATOM 3034 C C . GLU B 1 90 ? -4.184 -19.891 -25.406 1 98.62 90 GLU B C 1
ATOM 3036 O O . GLU B 1 90 ? -4.492 -20.969 -25.906 1 98.62 90 GLU B O 1
ATOM 3041 N N . ALA B 1 91 ? -3.166 -19.781 -24.672 1 98.69 91 ALA B N 1
ATOM 3042 C CA . ALA B 1 91 ? -2.164 -20.828 -24.484 1 98.69 91 ALA B CA 1
ATOM 3043 C C . ALA B 1 91 ? -2.744 -22 -23.703 1 98.69 91 ALA B C 1
ATOM 3045 O O . ALA B 1 91 ? -2.352 -23.156 -23.938 1 98.69 91 ALA B O 1
ATOM 3046 N N . VAL B 1 92 ? -3.689 -21.75 -22.797 1 97.88 92 VAL B N 1
ATOM 3047 C CA . VAL B 1 92 ? -4.191 -22.828 -21.953 1 97.88 92 VAL B CA 1
ATOM 3048 C C . VAL B 1 92 ? -5.434 -23.453 -22.594 1 97.88 92 VAL B C 1
ATOM 3050 O O . VAL B 1 92 ? -5.996 -24.406 -22.078 1 97.88 92 VAL B O 1
ATOM 3053 N N . HIS B 1 93 ? -5.992 -22.938 -23.688 1 94.12 93 HIS B N 1
ATOM 3054 C CA . HIS B 1 93 ? -7.035 -23.484 -24.547 1 94.12 93 HIS B CA 1
ATOM 3055 C C . HIS B 1 93 ? -8.289 -23.812 -23.734 1 94.12 93 HIS B C 1
ATOM 3057 O O . HIS B 1 93 ? -8.922 -24.859 -23.969 1 94.12 93 HIS B O 1
ATOM 3063 N N . GLY B 1 94 ? -8.516 -23.016 -22.719 1 94.81 94 GLY B N 1
ATOM 3064 C CA . GLY B 1 94 ? -9.703 -23.25 -21.922 1 94.81 94 GLY B CA 1
ATOM 3065 C C . GLY B 1 94 ? -9.594 -24.469 -21.016 1 94.81 94 GLY B C 1
ATOM 3066 O O . GLY B 1 94 ? -10.555 -24.844 -20.344 1 94.81 94 GLY B O 1
ATOM 3067 N N . GLU B 1 95 ? -8.484 -25.078 -20.906 1 96.44 95 GLU B N 1
ATOM 3068 C CA . GLU B 1 95 ? -8.297 -26.312 -20.156 1 96.44 95 GLU B CA 1
ATOM 3069 C C . GLU B 1 95 ? -7.879 -26.047 -18.719 1 96.44 95 GLU B C 1
ATOM 3071 O O . GLU B 1 95 ? -7.895 -26.953 -17.875 1 96.44 95 GLU B O 1
ATOM 3076 N N . LEU B 1 96 ? -7.473 -24.891 -18.453 1 96.44 96 LEU B N 1
ATOM 3077 C CA . LEU B 1 96 ? -7.012 -24.469 -17.125 1 96.44 96 LEU B CA 1
ATOM 3078 C C . LEU 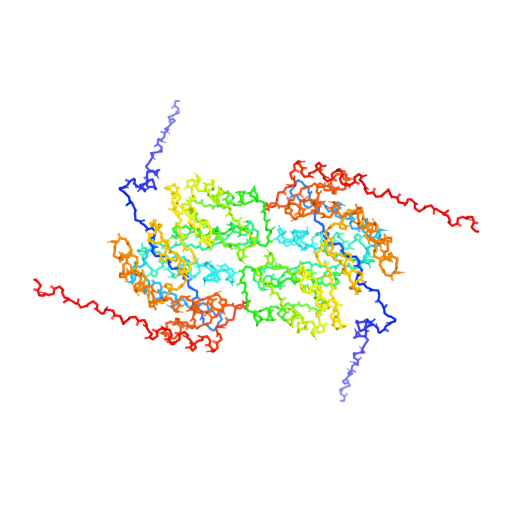B 1 96 ? -7.676 -23.156 -16.719 1 96.44 96 LEU B C 1
ATOM 3080 O O . LEU B 1 96 ? -7.594 -22.156 -17.438 1 96.44 96 LEU B O 1
ATOM 3084 N N . PRO B 1 97 ? -8.445 -23.156 -15.609 1 97.81 97 PRO B N 1
ATOM 3085 C CA . PRO B 1 97 ? -8.992 -21.875 -15.172 1 97.81 97 PRO B CA 1
ATOM 3086 C C . PRO B 1 97 ? -7.91 -20.844 -14.875 1 97.81 97 PRO B C 1
ATOM 3088 O O . PRO B 1 97 ? -6.859 -21.188 -14.328 1 97.81 97 PRO B O 1
ATOM 3091 N N . VAL B 1 98 ? -8.164 -19.609 -15.281 1 98.69 98 VAL B N 1
ATOM 3092 C CA . VAL B 1 98 ? -7.254 -18.484 -15.078 1 98.69 98 VAL B CA 1
ATOM 3093 C C . VAL B 1 98 ? -7.98 -17.359 -14.344 1 98.69 98 VAL B C 1
ATOM 3095 O O . VAL B 1 98 ? -9.039 -16.906 -14.781 1 98.69 98 VAL B O 1
ATOM 3098 N N . MET B 1 99 ? -7.488 -16.953 -13.203 1 98.69 99 MET B N 1
ATOM 3099 C CA . MET B 1 99 ? -7.953 -15.758 -12.516 1 98.69 99 MET B CA 1
ATOM 3100 C C . MET B 1 99 ? -6.965 -14.609 -12.695 1 98.69 99 MET B C 1
ATOM 3102 O O . MET B 1 99 ? -5.793 -14.836 -13.008 1 98.69 99 MET B O 1
ATOM 3106 N N . ALA B 1 100 ? -7.434 -13.438 -12.523 1 98.94 100 ALA B N 1
ATOM 3107 C CA . ALA B 1 100 ? -6.57 -12.266 -12.641 1 98.94 100 ALA B CA 1
ATOM 3108 C C . ALA B 1 100 ? -6.562 -11.461 -11.344 1 98.94 100 ALA B C 1
ATOM 3110 O O . ALA B 1 100 ? -7.602 -11.281 -10.703 1 98.94 100 ALA B O 1
ATOM 3111 N N . GLY B 1 101 ? -5.387 -11.023 -11.008 1 98.81 101 GLY B N 1
ATOM 3112 C CA . GLY B 1 101 ? -5.293 -10.078 -9.906 1 98.81 101 GLY B CA 1
ATOM 3113 C C . GLY B 1 101 ? -5.711 -8.672 -10.289 1 98.81 101 GLY B C 1
ATOM 3114 O O . GLY B 1 101 ? -5.371 -8.188 -11.367 1 98.81 101 GLY B O 1
ATOM 3115 N N . VAL B 1 102 ? -6.469 -8.062 -9.43 1 98.75 102 VAL B N 1
ATOM 3116 C CA . VAL B 1 102 ? -6.82 -6.648 -9.539 1 98.75 102 VAL B CA 1
ATOM 3117 C C . VAL B 1 102 ? -6.664 -5.969 -8.188 1 98.75 102 VAL B C 1
ATOM 3119 O O . VAL B 1 102 ? -7.141 -6.48 -7.168 1 98.75 102 VAL B O 1
ATOM 3122 N N . GLY B 1 103 ? -5.926 -4.914 -8.164 1 98.06 103 GLY B N 1
ATOM 3123 C CA . GLY B 1 103 ? -5.656 -4.215 -6.918 1 98.06 103 GLY B CA 1
ATOM 3124 C C . GLY B 1 103 ? -5.18 -2.791 -7.125 1 98.06 103 GLY B C 1
ATOM 3125 O O . GLY B 1 103 ? -4.488 -2.496 -8.102 1 98.06 103 GLY B O 1
ATOM 3126 N N . ALA B 1 104 ? -5.508 -1.965 -6.242 1 97.69 104 ALA B N 1
ATOM 3127 C CA . ALA B 1 104 ? -5.133 -0.554 -6.238 1 97.69 104 ALA B CA 1
ATOM 3128 C C . ALA B 1 104 ? -5.445 0.092 -4.891 1 97.69 104 ALA B C 1
ATOM 3130 O O . ALA B 1 104 ? -6.043 -0.538 -4.016 1 97.69 104 ALA B O 1
ATOM 3131 N N . ILE B 1 105 ? -4.969 1.36 -4.773 1 97.88 105 ILE B N 1
ATOM 3132 C CA . ILE B 1 105 ? -5.297 2.137 -3.582 1 97.88 105 ILE B CA 1
ATOM 3133 C C . ILE B 1 105 ? -6.77 2.529 -3.607 1 97.88 105 ILE B C 1
ATOM 3135 O O . ILE B 1 105 ? -7.477 2.385 -2.605 1 97.88 105 ILE B O 1
ATOM 3139 N N . ASP B 1 106 ? -7.219 2.988 -4.695 1 98 106 ASP B N 1
ATOM 3140 C CA . ASP B 1 106 ? -8.578 3.469 -4.926 1 98 106 ASP B CA 1
ATOM 3141 C C . ASP B 1 106 ? -9.469 2.357 -5.477 1 98 106 ASP B C 1
ATOM 3143 O O . ASP B 1 106 ? -9.164 1.776 -6.523 1 98 106 ASP B O 1
ATOM 3147 N N . THR B 1 107 ? -10.602 2.1 -4.801 1 98.62 107 THR B N 1
ATOM 3148 C CA . THR B 1 107 ? -11.539 1.07 -5.223 1 98.62 107 THR B CA 1
ATOM 3149 C C . THR B 1 107 ? -12.023 1.328 -6.648 1 98.62 107 THR B C 1
ATOM 3151 O O . THR B 1 107 ? -12.242 0.389 -7.414 1 98.62 107 THR B O 1
ATOM 3154 N N . ARG B 1 108 ? -12.211 2.578 -7.035 1 97.62 108 ARG B N 1
ATOM 3155 C CA . ARG B 1 108 ? -12.633 2.92 -8.391 1 97.62 108 ARG B CA 1
ATOM 3156 C C . ARG B 1 108 ? -11.648 2.393 -9.422 1 97.62 108 ARG B C 1
ATOM 3158 O O . ARG B 1 108 ? -12.047 1.954 -10.5 1 97.62 108 ARG B O 1
ATOM 3165 N N . ALA B 1 109 ? -10.391 2.447 -9.109 1 97.88 109 ALA B N 1
ATOM 3166 C CA . ALA B 1 109 ? -9.359 1.934 -10.008 1 97.88 109 ALA B CA 1
ATOM 3167 C C . ALA B 1 109 ? -9.422 0.413 -10.109 1 97.88 109 ALA B C 1
ATOM 3169 O O . ALA B 1 109 ? -9.188 -0.155 -11.18 1 97.88 109 ALA B O 1
ATOM 3170 N N . VAL B 1 110 ? -9.703 -0.257 -9 1 98.69 110 VAL B N 1
ATOM 3171 C CA . VAL B 1 110 ? -9.875 -1.706 -9.008 1 98.69 110 VAL B CA 1
ATOM 3172 C C . VAL B 1 110 ? -11.031 -2.09 -9.93 1 98.69 110 VAL B C 1
ATOM 3174 O O . VAL B 1 110 ? -10.898 -2.988 -10.766 1 98.69 110 VAL B O 1
ATOM 3177 N N . CYS B 1 111 ? -12.125 -1.381 -9.781 1 98.75 111 CYS B N 1
ATOM 3178 C CA . CYS B 1 111 ? -13.289 -1.639 -10.617 1 98.75 111 CYS B CA 1
ATOM 3179 C C . CYS B 1 111 ? -12.984 -1.367 -12.078 1 98.75 111 CYS B C 1
ATOM 3181 O O . CYS B 1 111 ? -13.469 -2.078 -12.961 1 98.75 111 CYS B O 1
ATOM 3183 N N . ALA B 1 112 ? -12.195 -0.342 -12.328 1 98.31 112 ALA B N 1
ATOM 3184 C CA . ALA B 1 112 ? -11.789 -0.054 -13.703 1 98.31 112 ALA B CA 1
ATOM 3185 C C . ALA B 1 112 ? -10.969 -1.202 -14.281 1 98.31 112 ALA 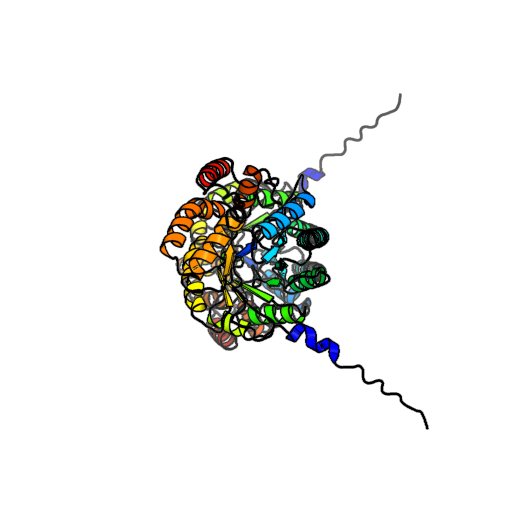B C 1
ATOM 3187 O O . ALA B 1 112 ? -11.117 -1.551 -15.453 1 98.31 112 ALA B O 1
ATOM 3188 N N . GLN B 1 113 ? -10.086 -1.771 -13.5 1 98.69 113 GLN B N 1
ATOM 3189 C CA . GLN B 1 113 ? -9.312 -2.93 -13.93 1 98.69 113 GLN B CA 1
ATOM 3190 C C . GLN B 1 113 ? -10.227 -4.109 -14.258 1 98.69 113 GLN B C 1
ATOM 3192 O O . GLN B 1 113 ? -10.008 -4.816 -15.242 1 98.69 113 GLN B O 1
ATOM 3197 N N . VAL B 1 114 ? -11.18 -4.32 -13.414 1 98.81 114 VAL B N 1
ATOM 3198 C CA . VAL B 1 114 ? -12.156 -5.379 -13.648 1 98.81 114 VAL B CA 1
ATOM 3199 C C . VAL B 1 114 ? -12.852 -5.145 -14.984 1 98.81 114 VAL B C 1
ATOM 3201 O O . VAL B 1 114 ? -12.945 -6.059 -15.812 1 98.81 114 VAL B O 1
ATOM 3204 N N . ALA B 1 115 ? -13.297 -3.949 -15.188 1 98.44 115 ALA B N 1
ATOM 3205 C CA . ALA B 1 115 ? -14.008 -3.605 -16.422 1 98.44 115 ALA B CA 1
ATOM 3206 C C . ALA B 1 115 ? -13.148 -3.867 -17.641 1 98.44 115 ALA B C 1
ATOM 3208 O O . ALA B 1 115 ? -13.641 -4.32 -18.688 1 98.44 115 ALA B O 1
ATOM 3209 N N . GLU B 1 116 ? -11.914 -3.588 -17.516 1 97.88 116 GLU B N 1
ATOM 3210 C CA . GLU B 1 116 ? -10.961 -3.771 -18.594 1 97.88 116 GLU B CA 1
ATOM 3211 C C . GLU B 1 116 ? -10.805 -5.246 -18.953 1 97.88 116 GLU B C 1
ATOM 3213 O O . GLU B 1 116 ? -10.547 -5.59 -20.109 1 97.88 116 GLU B O 1
ATOM 3218 N N . LEU B 1 117 ? -10.93 -6.105 -18.016 1 98.69 117 LEU B N 1
ATOM 3219 C CA . LEU B 1 117 ? -10.547 -7.504 -18.172 1 98.69 117 LEU B CA 1
ATOM 3220 C C . LEU B 1 117 ? -11.781 -8.391 -18.312 1 98.69 117 LEU B C 1
ATOM 3222 O O . LEU B 1 117 ? -11.672 -9.547 -18.734 1 98.69 117 LEU B O 1
ATOM 3226 N N . ASP B 1 118 ? -12.93 -7.883 -18.031 1 98.44 118 ASP B N 1
ATOM 3227 C CA . ASP B 1 118 ? -14.125 -8.703 -17.859 1 98.44 118 ASP B CA 1
ATOM 3228 C C . ASP B 1 118 ? -14.586 -9.281 -19.188 1 98.44 118 ASP B C 1
ATOM 3230 O O . ASP B 1 118 ? -15.422 -10.188 -19.219 1 98.44 118 ASP B O 1
ATOM 3234 N N . GLY B 1 119 ? -14.094 -8.781 -20.297 1 98.19 119 GLY B N 1
ATOM 3235 C CA . GLY B 1 119 ? -14.406 -9.344 -21.609 1 98.19 119 GLY B CA 1
ATOM 3236 C C . GLY B 1 119 ? -13.672 -10.641 -21.891 1 98.19 119 GLY B C 1
ATOM 3237 O O . GLY B 1 119 ? -14.031 -11.375 -22.812 1 98.19 119 GLY B O 1
ATOM 3238 N N . PHE B 1 120 ? -12.68 -10.953 -21.188 1 98.5 120 PHE B N 1
ATOM 3239 C CA . PHE B 1 120 ? -11.914 -12.188 -21.344 1 98.5 120 PHE B CA 1
ATOM 3240 C C . PHE B 1 120 ? -12.555 -13.328 -20.562 1 98.5 120 PHE B C 1
ATOM 3242 O O . PHE B 1 120 ? -13.297 -13.094 -19.609 1 98.5 120 PHE B O 1
ATOM 3249 N N . ASP B 1 121 ? -12.266 -14.5 -20.953 1 98 121 ASP B N 1
ATOM 3250 C CA . ASP B 1 121 ? -12.828 -15.68 -20.281 1 98 121 ASP B CA 1
ATOM 3251 C C . ASP B 1 121 ? -12.031 -16.047 -19.031 1 98 121 ASP B C 1
ATOM 3253 O O . ASP B 1 121 ? -11.469 -17.141 -18.953 1 98 121 ASP B O 1
ATOM 3257 N N . LEU B 1 122 ? -12.078 -15.219 -18.094 1 98.5 122 LEU B N 1
ATOM 3258 C CA . LEU B 1 122 ? -11.43 -15.422 -16.797 1 98.5 122 LEU B CA 1
ATOM 3259 C C . LEU B 1 122 ? -12.344 -16.172 -15.836 1 98.5 122 LEU B C 1
ATOM 3261 O O . LEU B 1 122 ? -13.562 -15.977 -15.852 1 98.5 122 LEU B O 1
ATOM 3265 N N . ALA B 1 123 ? -11.734 -16.922 -14.984 1 98.19 123 ALA B N 1
ATOM 3266 C CA . ALA B 1 123 ? -12.469 -17.688 -13.984 1 98.19 123 ALA B CA 1
ATOM 3267 C C . ALA B 1 123 ? -12.852 -16.797 -12.797 1 98.19 123 ALA B C 1
ATOM 3269 O O . ALA B 1 123 ? -13.656 -17.203 -11.953 1 98.19 123 ALA B O 1
ATOM 3270 N N . GLY B 1 124 ? -12.289 -15.633 -12.672 1 98.56 124 GLY B N 1
ATOM 3271 C CA . GLY B 1 124 ? -12.578 -14.695 -11.602 1 98.56 124 GLY B CA 1
ATOM 3272 C C . GLY B 1 124 ? -11.422 -13.758 -11.305 1 98.56 124 GLY B C 1
ATOM 3273 O O . GLY B 1 124 ? -10.523 -13.594 -12.125 1 98.56 124 GLY B O 1
ATOM 3274 N N . TYR B 1 125 ? -11.547 -13.148 -10.125 1 98.88 125 TYR B N 1
ATOM 3275 C CA . TYR B 1 125 ? -10.555 -12.133 -9.773 1 98.88 125 TYR B CA 1
ATOM 3276 C C . TYR B 1 125 ? -10.023 -12.359 -8.359 1 98.88 125 TYR B C 1
ATOM 3278 O O . TYR B 1 125 ? -10.789 -12.688 -7.449 1 98.88 125 TYR B O 1
ATOM 3286 N N . LEU B 1 126 ? -8.727 -12.273 -8.211 1 98.88 126 LEU B N 1
ATOM 3287 C CA . LEU B 1 126 ? -8.07 -12.18 -6.906 1 98.88 126 LEU B CA 1
ATOM 3288 C C . LEU B 1 126 ? -7.98 -10.727 -6.453 1 98.88 126 LEU B C 1
ATOM 3290 O O . LEU B 1 126 ? -7.352 -9.898 -7.113 1 98.88 126 LEU B O 1
ATOM 3294 N N . VAL B 1 127 ? -8.539 -10.414 -5.289 1 98.88 127 VAL B N 1
ATOM 3295 C CA . VAL B 1 127 ? -8.703 -9.016 -4.91 1 98.88 127 VAL B CA 1
ATOM 3296 C C . VAL B 1 127 ? -8.211 -8.805 -3.482 1 98.88 127 VAL B C 1
ATOM 3298 O O . VAL B 1 127 ? -8.734 -9.398 -2.541 1 98.88 127 VAL B O 1
ATOM 3301 N N . PRO B 1 128 ? -7.219 -7.988 -3.299 1 98.62 128 PRO B N 1
ATOM 3302 C CA . PRO B 1 128 ? -6.836 -7.566 -1.948 1 98.62 128 PRO B CA 1
ATOM 3303 C C . PRO B 1 128 ? -7.672 -6.395 -1.437 1 98.62 128 PRO B C 1
ATOM 3305 O O . PRO B 1 128 ? -8.383 -5.754 -2.213 1 98.62 128 PRO B O 1
ATOM 3308 N N . PRO B 1 129 ? -7.641 -6.176 -0.105 1 98.19 129 PRO B N 1
ATOM 3309 C CA . PRO B 1 129 ? -8.18 -4.895 0.355 1 98.19 129 PRO B CA 1
ATOM 3310 C C . PRO B 1 129 ? -7.383 -3.697 -0.156 1 98.19 129 PRO B C 1
ATOM 3312 O O . PRO B 1 129 ? -6.27 -3.863 -0.657 1 98.19 129 PRO B O 1
ATOM 3315 N N . PRO B 1 130 ? -7.988 -2.5 -0.081 1 97.62 130 PRO B N 1
ATOM 3316 C CA . PRO B 1 130 ? -7.242 -1.32 -0.523 1 97.62 130 PRO B CA 1
ATOM 3317 C C . PRO B 1 130 ? -5.91 -1.159 0.206 1 97.62 130 PRO B C 1
ATOM 3319 O O . PRO B 1 130 ? -5.879 -1.095 1.438 1 97.62 130 PRO B O 1
ATOM 3322 N N . CYS B 1 131 ? -4.863 -1.097 -0.569 1 97.19 131 CYS B N 1
ATOM 3323 C CA . CYS B 1 131 ? -3.551 -0.959 0.055 1 97.19 131 CYS B CA 1
ATOM 3324 C C . CYS B 1 131 ? -3.297 0.482 0.48 1 97.19 131 CYS B C 1
ATOM 3326 O O . CYS B 1 131 ? -3.994 1.396 0.035 1 97.19 131 CYS B O 1
ATOM 3328 N N . TYR B 1 132 ? -2.412 0.725 1.398 1 97.44 132 TYR B N 1
ATOM 3329 C CA . TYR B 1 132 ? -1.915 2.029 1.82 1 97.44 132 TYR B CA 1
ATOM 3330 C C . TYR B 1 132 ? -2.906 2.715 2.754 1 97.44 132 TYR B C 1
ATOM 3332 O O . TYR B 1 132 ? -2.512 3.322 3.75 1 97.44 132 TYR B O 1
ATOM 3340 N N . LEU B 1 133 ? -4.184 2.611 2.529 1 97.44 133 LEU B N 1
ATOM 3341 C CA . LEU B 1 133 ? -5.211 3.426 3.166 1 97.44 133 LEU B CA 1
ATOM 3342 C C . LEU B 1 133 ? -5.48 2.949 4.59 1 97.44 133 LEU B C 1
ATOM 3344 O O . LEU B 1 133 ? -5.922 3.729 5.438 1 97.44 133 LEU B O 1
ATOM 3348 N N . ARG B 1 134 ? -5.398 1.655 4.766 1 97 134 ARG B N 1
ATOM 3349 C CA . ARG B 1 134 ? -5.703 1.002 6.035 1 97 134 ARG B CA 1
ATOM 3350 C C . ARG B 1 134 ? -7.129 1.302 6.477 1 97 134 ARG B C 1
ATOM 3352 O O . ARG B 1 134 ? -7.355 1.755 7.602 1 97 134 ARG B O 1
ATOM 3359 N N . PRO B 1 135 ? -8.102 1.041 5.66 1 97.38 135 PRO B N 1
ATOM 3360 C CA . PRO B 1 135 ? -9.492 1.32 6.016 1 97.38 135 PRO B CA 1
ATOM 3361 C C . PRO B 1 135 ? -10 0.453 7.168 1 97.38 135 PRO B C 1
ATOM 3363 O O . PRO B 1 135 ? -9.367 -0.552 7.508 1 97.38 135 PRO B O 1
ATOM 3366 N N . SER B 1 136 ? -11.109 0.834 7.781 1 96.81 136 SER B N 1
ATOM 3367 C CA . SER B 1 136 ? -11.797 0.023 8.781 1 96.81 136 SER B CA 1
ATOM 3368 C C . SER B 1 136 ? -12.438 -1.208 8.141 1 96.81 136 SER B C 1
ATOM 3370 O O . SER B 1 136 ? -12.5 -1.319 6.918 1 96.81 136 SER B O 1
ATOM 3372 N N . ASP B 1 137 ? -12.938 -2.139 9 1 97.5 137 ASP B N 1
ATOM 3373 C CA . ASP B 1 137 ? -13.664 -3.301 8.492 1 97.5 137 ASP B CA 1
ATOM 3374 C C . ASP B 1 137 ? -14.828 -2.877 7.598 1 97.5 137 ASP B C 1
ATOM 3376 O O . ASP B 1 137 ? -15.062 -3.479 6.551 1 97.5 137 ASP B O 1
ATOM 3380 N N . ALA B 1 138 ? -15.531 -1.806 8.062 1 97.56 138 ALA B N 1
ATOM 3381 C CA . ALA B 1 138 ? -16.656 -1.306 7.262 1 97.56 138 ALA B CA 1
ATOM 3382 C C . ALA B 1 138 ? -16.172 -0.83 5.895 1 97.56 138 ALA B C 1
ATOM 3384 O O . ALA B 1 138 ? -16.859 -1.04 4.887 1 97.56 138 ALA B O 1
ATOM 3385 N N . GLY B 1 139 ? -15.039 -0.177 5.863 1 98.25 139 GLY B N 1
ATOM 3386 C CA . GLY B 1 139 ? -14.453 0.253 4.602 1 98.25 139 GLY B CA 1
ATOM 3387 C C . GLY B 1 139 ? -14.039 -0.903 3.713 1 98.25 139 GLY B C 1
ATOM 3388 O O . GLY B 1 139 ? -14.219 -0.851 2.494 1 98.25 139 GLY B O 1
ATOM 3389 N N . ILE B 1 140 ? -13.516 -1.913 4.281 1 98.69 140 ILE B N 1
ATOM 3390 C CA . ILE B 1 140 ? -13.109 -3.105 3.549 1 98.69 140 ILE B CA 1
ATOM 3391 C C . ILE B 1 140 ? -14.336 -3.791 2.951 1 98.69 140 ILE B C 1
ATOM 3393 O O . ILE B 1 140 ? -14.32 -4.188 1.784 1 98.69 140 ILE B O 1
ATOM 3397 N N . VAL B 1 141 ? -15.367 -3.941 3.738 1 98.56 141 VAL B N 1
ATOM 3398 C CA . VAL B 1 141 ? -16.609 -4.555 3.266 1 98.56 141 VAL B CA 1
ATOM 3399 C C . VAL B 1 141 ? -17.172 -3.75 2.094 1 98.56 141 VAL B C 1
ATOM 3401 O O . VAL B 1 141 ? -17.562 -4.32 1.072 1 98.56 141 VAL B O 1
ATOM 3404 N N . TRP B 1 142 ? -17.188 -2.428 2.238 1 98.56 142 TRP B N 1
ATOM 3405 C CA . TRP B 1 142 ? -17.656 -1.571 1.153 1 98.56 142 TRP B CA 1
ATOM 3406 C C . TRP B 1 142 ? -16.859 -1.816 -0.119 1 98.56 142 TRP B C 1
ATOM 3408 O O . TRP B 1 142 ? -17.422 -1.926 -1.208 1 98.56 142 TRP B O 1
ATOM 3418 N N . HIS B 1 143 ? -15.578 -1.916 0.01 1 98.81 143 HIS B N 1
ATOM 3419 C CA . HIS B 1 143 ? -14.672 -2.166 -1.104 1 98.81 143 HIS B CA 1
ATOM 3420 C C . HIS B 1 143 ? -15.039 -3.447 -1.843 1 98.81 143 HIS B C 1
ATOM 3422 O O . HIS B 1 143 ? -15.25 -3.43 -3.059 1 98.81 143 HIS B O 1
ATOM 3428 N N . PHE B 1 144 ? -15.18 -4.512 -1.155 1 98.88 144 PHE B N 1
ATOM 3429 C CA . PHE B 1 144 ? -15.453 -5.797 -1.787 1 98.88 144 PHE B CA 1
ATOM 3430 C C . PHE B 1 144 ? -16.859 -5.82 -2.375 1 98.88 144 PHE B C 1
ATOM 3432 O O . PHE B 1 144 ? -17.094 -6.445 -3.41 1 98.88 144 PHE B O 1
ATOM 3439 N N . ASN B 1 145 ? -17.766 -5.137 -1.693 1 98.62 145 ASN B N 1
ATOM 3440 C CA . ASN B 1 145 ? -19.094 -5.008 -2.266 1 98.62 145 ASN B CA 1
ATOM 3441 C C . ASN B 1 145 ? -19.062 -4.27 -3.6 1 98.62 145 ASN B C 1
ATOM 3443 O O . ASN B 1 145 ? -19.75 -4.66 -4.547 1 98.62 145 ASN B O 1
ATOM 3447 N N . GLU B 1 146 ? -18.312 -3.199 -3.646 1 98.69 146 GLU B N 1
ATOM 3448 C CA . GLU B 1 146 ? -18.188 -2.426 -4.879 1 98.69 146 GLU B CA 1
ATOM 3449 C C . GLU B 1 146 ? -17.562 -3.258 -5.996 1 98.69 146 GLU B C 1
ATOM 3451 O O . GLU B 1 146 ? -18.031 -3.215 -7.141 1 98.69 146 GLU B O 1
ATOM 3456 N N . VAL B 1 147 ? -16.547 -4.012 -5.695 1 98.81 147 VAL B N 1
ATOM 3457 C CA . VAL B 1 147 ? -15.883 -4.844 -6.695 1 98.81 147 VAL B CA 1
ATOM 3458 C C . VAL B 1 147 ? -16.828 -5.949 -7.152 1 98.81 147 VAL B C 1
ATOM 3460 O O . VAL B 1 147 ? -16.906 -6.266 -8.344 1 98.81 147 VAL B O 1
ATOM 3463 N N . ALA B 1 148 ? -17.578 -6.539 -6.234 1 98.56 148 ALA B N 1
ATOM 3464 C CA . ALA B 1 148 ? -18.531 -7.594 -6.562 1 98.56 148 ALA B CA 1
ATOM 3465 C C . ALA B 1 148 ? -19.609 -7.078 -7.508 1 98.56 148 ALA B C 1
ATOM 3467 O O . ALA B 1 148 ? -20.094 -7.812 -8.375 1 98.56 148 ALA B O 1
ATOM 3468 N N . ARG B 1 149 ? -20 -5.871 -7.352 1 98.12 149 ARG B N 1
ATOM 3469 C CA . ARG B 1 149 ? -21.016 -5.273 -8.203 1 98.12 149 ARG B CA 1
ATOM 3470 C C . ARG B 1 149 ? -20.469 -5.02 -9.609 1 98.12 149 ARG B C 1
ATOM 3472 O O . ARG B 1 149 ? -21.234 -4.949 -10.57 1 98.12 149 ARG B O 1
ATOM 3479 N N . ALA B 1 150 ? -19.188 -4.934 -9.773 1 98.31 150 ALA B N 1
ATOM 3480 C CA . ALA B 1 150 ? -18.562 -4.543 -11.031 1 98.31 150 ALA B CA 1
ATOM 3481 C C . ALA B 1 150 ? -18.406 -5.742 -11.961 1 98.31 150 ALA B C 1
ATOM 3483 O O . ALA B 1 150 ? -18.031 -5.59 -13.125 1 98.31 150 ALA B O 1
ATOM 3484 N N . THR B 1 151 ? -18.703 -6.941 -11.531 1 98.62 151 THR B N 1
ATOM 3485 C CA . THR B 1 151 ? -18.531 -8.148 -12.344 1 98.62 151 THR B CA 1
ATOM 3486 C C . THR B 1 151 ? -19.5 -9.242 -11.883 1 98.62 151 THR B C 1
ATOM 3488 O O . THR B 1 151 ? -19.969 -9.219 -10.742 1 98.62 151 THR B O 1
ATOM 3491 N N . GLU B 1 152 ? -19.766 -10.164 -12.742 1 97.75 152 GLU B N 1
ATOM 3492 C CA . GLU B 1 152 ? -20.547 -11.352 -12.391 1 97.75 152 GLU B CA 1
ATOM 3493 C C . GLU B 1 152 ? -19.641 -12.523 -12.055 1 97.75 152 GLU B C 1
ATOM 3495 O O . GLU B 1 152 ? -20.109 -13.57 -11.586 1 97.75 152 GLU B O 1
ATOM 3500 N N . ARG B 1 153 ? -18.406 -12.336 -12.227 1 98.06 153 ARG B N 1
ATOM 3501 C CA . ARG B 1 153 ? -17.453 -13.414 -12.008 1 98.06 153 ARG B CA 1
ATOM 3502 C C . ARG B 1 153 ? -17.109 -13.547 -10.523 1 98.06 153 ARG B C 1
ATOM 3504 O O . ARG B 1 153 ? -17.203 -12.578 -9.773 1 98.06 153 ARG B O 1
ATOM 3511 N N . PRO B 1 154 ? -16.688 -14.695 -10.125 1 98 154 PRO B N 1
ATOM 3512 C CA . PRO B 1 154 ? -16.312 -14.914 -8.727 1 98 154 PRO B CA 1
ATOM 3513 C C . PRO B 1 154 ? -15.102 -14.086 -8.305 1 98 154 PRO B C 1
ATOM 3515 O O . PRO B 1 154 ? -14.219 -13.805 -9.117 1 98 154 PRO B O 1
ATOM 3518 N N . LEU B 1 155 ? -15.125 -13.742 -6.996 1 98.69 155 LEU B N 1
ATOM 3519 C CA . LEU B 1 155 ? -13.984 -13.086 -6.371 1 98.69 155 LEU B CA 1
ATOM 3520 C C . LEU B 1 155 ? -13.289 -14.016 -5.391 1 98.69 155 LEU B C 1
ATOM 3522 O O . LEU B 1 155 ? -13.938 -14.812 -4.711 1 98.69 155 LEU B O 1
ATOM 3526 N N . MET B 1 156 ? -12.031 -13.922 -5.379 1 98.56 156 MET B N 1
ATOM 3527 C CA . MET B 1 156 ? -11.203 -14.492 -4.316 1 98.56 156 MET B CA 1
ATOM 3528 C C . MET B 1 156 ? -10.562 -13.391 -3.482 1 98.56 156 MET B C 1
ATOM 3530 O O . MET B 1 156 ? -9.906 -12.5 -4.027 1 98.56 156 MET B O 1
ATOM 3534 N N . LEU B 1 157 ? -10.766 -13.469 -2.172 1 98.69 157 LEU B N 1
ATOM 3535 C CA . LEU B 1 157 ? -10.109 -12.531 -1.273 1 98.69 157 LEU B CA 1
ATOM 3536 C C . LEU B 1 157 ? -8.602 -12.797 -1.222 1 98.69 157 LEU B C 1
ATOM 3538 O O . LEU B 1 157 ? -8.172 -13.945 -1.295 1 98.69 157 LEU B O 1
ATOM 3542 N N . TYR B 1 158 ? -7.934 -11.758 -1.084 1 98.62 158 TYR B N 1
ATOM 3543 C CA . TYR B 1 158 ? -6.488 -11.859 -0.917 1 98.62 158 TYR B CA 1
ATOM 3544 C C . TYR B 1 158 ? -6.031 -11.148 0.35 1 98.62 158 TYR B C 1
ATOM 3546 O O . TYR B 1 158 ? -5.902 -9.922 0.368 1 98.62 158 TYR B O 1
ATOM 3554 N N . ASN B 1 159 ? -5.734 -11.914 1.374 1 98.31 159 ASN B N 1
ATOM 3555 C CA . ASN B 1 159 ? -5.27 -11.336 2.631 1 98.31 159 ASN B CA 1
ATOM 3556 C C . ASN B 1 159 ? -3.748 -11.391 2.742 1 98.31 159 ASN B C 1
ATOM 3558 O O . ASN B 1 159 ? -3.184 -12.422 3.117 1 98.31 159 ASN B O 1
ATOM 3562 N N . VAL B 1 160 ? -3.146 -10.266 2.539 1 97.12 160 VAL B N 1
ATOM 3563 C CA . VAL B 1 160 ? -1.692 -10.148 2.547 1 97.12 160 VAL B CA 1
ATOM 3564 C C . VAL B 1 160 ? -1.28 -8.844 3.229 1 97.12 160 VAL B C 1
ATOM 3566 O O . VAL B 1 160 ? -0.724 -7.953 2.588 1 97.12 160 VAL B O 1
ATOM 3569 N N . PRO B 1 161 ? -1.364 -8.781 4.504 1 95.88 161 PRO B N 1
ATOM 3570 C CA . PRO B 1 161 ? -1.191 -7.52 5.23 1 95.88 161 PRO B CA 1
ATOM 3571 C C . PRO B 1 161 ? 0.209 -6.934 5.074 1 95.88 161 PRO B C 1
ATOM 3573 O O . PRO B 1 161 ? 0.379 -5.711 5.109 1 95.88 161 PRO B O 1
ATOM 3576 N N . LYS B 1 162 ? 1.232 -7.715 4.887 1 94.5 162 LYS B N 1
ATOM 3577 C CA . LYS B 1 162 ? 2.59 -7.199 4.738 1 94.5 162 LYS B CA 1
ATOM 3578 C C . LYS B 1 162 ? 2.691 -6.25 3.549 1 94.5 162 LYS B C 1
ATOM 3580 O O . LYS B 1 162 ? 3.582 -5.398 3.5 1 94.5 162 LYS B O 1
ATOM 3585 N N . ARG B 1 163 ? 1.776 -6.406 2.58 1 96.69 163 ARG B N 1
ATOM 3586 C CA . ARG B 1 163 ? 1.799 -5.578 1.379 1 96.69 163 ARG B CA 1
ATOM 3587 C C . ARG B 1 163 ? 0.75 -4.477 1.455 1 96.69 163 ARG B C 1
ATOM 3589 O O . ARG B 1 163 ? 0.993 -3.35 1.017 1 96.69 163 ARG B O 1
ATOM 3596 N N . THR B 1 164 ? -0.397 -4.766 2.047 1 96.31 164 THR B N 1
ATOM 3597 C CA . THR B 1 164 ? -1.519 -3.838 1.964 1 96.31 164 THR B CA 1
ATOM 3598 C C . THR B 1 164 ? -1.542 -2.908 3.174 1 96.31 164 THR B C 1
ATOM 3600 O O . THR B 1 164 ? -2.164 -1.845 3.135 1 96.31 164 THR B O 1
ATOM 3603 N N . GLY B 1 165 ? -0.942 -3.391 4.273 1 93.31 165 GLY B N 1
ATOM 3604 C CA . GLY B 1 165 ? -1.058 -2.662 5.527 1 93.31 165 GLY B CA 1
ATOM 3605 C C . GLY B 1 165 ? -2.381 -2.893 6.23 1 93.31 165 GLY B C 1
ATOM 3606 O O . GLY B 1 165 ? -2.68 -2.238 7.234 1 93.31 165 GLY B O 1
ATOM 3607 N N . CYS B 1 166 ? -3.164 -3.742 5.707 1 92.25 166 CYS B N 1
ATOM 3608 C CA . CYS B 1 166 ? -4.508 -4.02 6.195 1 92.25 166 CYS B CA 1
ATOM 3609 C C . CYS B 1 166 ? -4.719 -5.516 6.398 1 92.25 166 CYS B C 1
ATOM 3611 O O . CYS B 1 166 ? -4.742 -6.277 5.43 1 92.25 166 CYS B O 1
ATOM 3613 N N . ALA B 1 167 ? -4.918 -5.879 7.637 1 93.75 167 ALA B N 1
ATOM 3614 C CA . ALA B 1 167 ? -5.188 -7.289 7.91 1 93.75 167 ALA B CA 1
ATOM 3615 C C . ALA B 1 167 ? -6.688 -7.543 8.039 1 93.75 167 ALA B C 1
ATOM 3617 O O . ALA B 1 167 ? -7.398 -6.773 8.688 1 93.75 167 ALA B O 1
ATOM 3618 N N . MET B 1 168 ? -7.125 -8.531 7.41 1 97.5 168 MET B N 1
ATOM 3619 C CA . MET B 1 168 ? -8.5 -8.984 7.59 1 97.5 168 MET B CA 1
ATOM 3620 C C . MET B 1 168 ? -8.578 -10.102 8.625 1 97.5 168 MET B C 1
ATOM 3622 O O . MET B 1 168 ? -7.906 -11.125 8.492 1 97.5 168 MET B O 1
ATOM 3626 N N . SER B 1 169 ? -9.391 -9.953 9.609 1 96.81 169 SER B N 1
ATOM 3627 C CA . SER B 1 169 ? -9.57 -10.961 10.648 1 96.81 169 SER B CA 1
ATOM 3628 C C . SER B 1 169 ? -10.336 -12.164 10.117 1 96.81 169 SER B C 1
ATOM 3630 O O . SER B 1 169 ? -11.031 -12.07 9.102 1 96.81 169 SER B O 1
ATOM 3632 N N . PRO B 1 170 ? -10.234 -13.336 10.82 1 96.81 170 PRO B N 1
ATOM 3633 C CA . PRO B 1 170 ? -11.039 -14.492 10.414 1 96.81 170 PRO B CA 1
ATOM 3634 C C . PRO B 1 170 ? -12.539 -14.195 10.398 1 96.81 170 PRO B C 1
ATOM 3636 O O . PRO B 1 170 ? -13.25 -14.648 9.508 1 96.81 170 PRO B O 1
ATOM 3639 N N . ALA B 1 171 ? -12.984 -13.43 11.383 1 96.62 171 ALA B N 1
ATOM 3640 C CA . ALA B 1 171 ? -14.398 -13.078 11.445 1 96.62 171 ALA B CA 1
ATOM 3641 C C . ALA B 1 171 ? -14.812 -12.266 10.227 1 96.62 171 ALA B C 1
ATOM 3643 O O . ALA B 1 171 ? -15.867 -12.508 9.633 1 96.62 171 ALA B O 1
ATOM 3644 N N . LEU B 1 172 ? -14.023 -11.289 9.844 1 97.5 172 LEU B N 1
ATOM 3645 C CA . LEU B 1 172 ? -14.305 -10.484 8.664 1 97.5 172 LEU B CA 1
ATOM 3646 C C . LEU B 1 172 ? -14.289 -11.344 7.402 1 97.5 172 LEU B C 1
ATOM 3648 O O . LEU B 1 172 ? -15.172 -11.219 6.551 1 97.5 172 LEU B O 1
ATOM 3652 N N . ILE B 1 173 ? -13.32 -12.172 7.281 1 97.88 173 ILE B N 1
ATOM 3653 C CA . ILE B 1 173 ? -13.195 -13.055 6.129 1 97.88 173 ILE B CA 1
ATOM 3654 C C . ILE B 1 173 ? -14.438 -13.93 6.004 1 97.88 173 ILE B C 1
ATOM 3656 O O . ILE B 1 173 ? -15.016 -14.047 4.922 1 97.88 173 ILE B O 1
ATOM 3660 N N . ARG B 1 174 ? -14.906 -14.516 7.113 1 96.81 174 ARG B N 1
ATOM 3661 C CA . ARG B 1 174 ? -16.109 -15.344 7.117 1 96.81 174 ARG B CA 1
ATOM 3662 C C . ARG B 1 174 ? -17.312 -14.547 6.637 1 96.81 174 ARG B C 1
ATOM 3664 O O . ARG B 1 174 ? -18.125 -15.047 5.844 1 96.81 174 ARG B O 1
ATOM 3671 N N . SER B 1 175 ? -17.375 -13.328 7.16 1 97 175 SER B N 1
ATOM 3672 C CA . SER B 1 175 ? -18.516 -12.484 6.785 1 97 175 SER B CA 1
ATOM 3673 C C . SER B 1 175 ? -18.5 -12.188 5.289 1 97 175 SER B C 1
ATOM 3675 O O . SER B 1 175 ? -19.547 -12.18 4.648 1 97 175 SER B O 1
ATOM 3677 N N . LEU B 1 176 ? -17.375 -11.93 4.742 1 98 176 LEU B N 1
ATOM 3678 C CA . LEU B 1 176 ? -17.25 -11.641 3.316 1 98 176 LEU B CA 1
ATOM 3679 C C . LEU B 1 176 ? -17.531 -12.883 2.48 1 98 176 LEU B C 1
ATOM 3681 O O . LEU B 1 176 ? -18.203 -12.805 1.448 1 98 176 LEU B O 1
ATOM 3685 N N . LEU B 1 177 ? -17.109 -14.016 2.924 1 96.62 177 LEU B N 1
ATOM 3686 C CA . LEU B 1 177 ? -17.266 -15.266 2.189 1 96.62 177 LEU B CA 1
ATOM 3687 C C . LEU B 1 177 ? -18.719 -15.734 2.217 1 96.62 177 LEU B C 1
ATOM 3689 O O . LEU B 1 177 ? -19.109 -16.625 1.451 1 96.62 177 LEU B O 1
ATOM 3693 N N . ALA B 1 178 ? -19.5 -15.203 3.068 1 95.12 178 ALA B N 1
ATOM 3694 C CA . ALA B 1 178 ? -20.922 -15.516 3.102 1 95.12 178 ALA B CA 1
ATOM 3695 C C . ALA B 1 178 ? -21.641 -14.977 1.862 1 95.12 178 ALA B C 1
ATOM 3697 O O . ALA B 1 178 ? -22.75 -15.406 1.536 1 95.12 178 ALA B O 1
ATOM 3698 N N . GLN B 1 179 ? -21.016 -14.023 1.238 1 94.88 179 GLN B N 1
ATOM 3699 C CA . GLN B 1 179 ? -21.531 -13.555 -0.042 1 94.88 179 GLN B CA 1
ATOM 3700 C C . GLN B 1 179 ? -21.297 -14.586 -1.143 1 94.88 179 GLN B C 1
ATOM 3702 O O . GLN B 1 179 ? -20.172 -15.047 -1.343 1 94.88 179 GLN B O 1
ATOM 3707 N N . PRO B 1 180 ? -22.266 -14.93 -1.937 1 94.25 180 PRO B N 1
ATOM 3708 C CA . PRO B 1 180 ? -22.156 -16.016 -2.916 1 94.25 180 PRO B CA 1
ATOM 3709 C C . PRO B 1 180 ? -21.109 -15.727 -3.988 1 94.25 180 PRO B C 1
ATOM 3711 O O . PRO B 1 180 ? -20.516 -16.656 -4.547 1 94.25 180 PRO B O 1
ATOM 3714 N N . GLN B 1 181 ? -20.875 -14.516 -4.207 1 96.81 181 GLN B N 1
ATOM 3715 C CA . GLN B 1 181 ? -19.953 -14.164 -5.285 1 96.81 181 GLN B CA 1
ATOM 3716 C C . GLN B 1 181 ? -18.5 -14.258 -4.82 1 96.81 181 GLN B C 1
ATOM 3718 O O . GLN B 1 181 ? -17.594 -14.258 -5.641 1 96.81 181 GLN B O 1
ATOM 3723 N N . ILE B 1 182 ? -18.203 -14.25 -3.629 1 97.62 182 ILE B N 1
ATOM 3724 C CA . ILE B 1 182 ? -16.859 -14.398 -3.082 1 97.62 182 ILE B CA 1
ATOM 3725 C C . ILE B 1 182 ? -16.625 -15.852 -2.699 1 97.62 182 ILE B C 1
ATOM 3727 O O . ILE B 1 182 ? -17.234 -16.375 -1.761 1 97.62 182 ILE B O 1
ATOM 3731 N N . SER B 1 183 ? -15.703 -16.469 -3.348 1 95.25 183 SER B N 1
ATOM 3732 C CA . SER B 1 183 ? -15.703 -17.922 -3.377 1 95.25 183 SER B CA 1
ATOM 3733 C C . SER B 1 183 ? -14.609 -18.5 -2.477 1 95.25 183 SER B C 1
ATOM 3735 O O . SER B 1 183 ? -14.695 -19.641 -2.041 1 95.25 183 SER B O 1
ATOM 3737 N N . ALA B 1 184 ? -13.594 -17.734 -2.252 1 97.44 184 ALA B N 1
ATOM 3738 C CA . ALA B 1 184 ? -12.43 -18.25 -1.53 1 97.44 184 ALA B CA 1
ATOM 3739 C C . ALA B 1 184 ? -11.555 -17.125 -1.011 1 97.44 184 ALA B C 1
ATOM 3741 O O . ALA B 1 184 ? -11.812 -15.945 -1.303 1 97.44 184 ALA B O 1
ATOM 3742 N N . VAL B 1 185 ? -10.586 -17.484 -0.176 1 98.12 185 VAL B N 1
ATOM 3743 C CA . VAL B 1 185 ? -9.578 -16.531 0.286 1 98.12 185 VAL B CA 1
ATOM 3744 C C . VAL B 1 185 ? -8.188 -17.109 0.096 1 98.12 185 VAL B C 1
ATOM 3746 O O . VAL B 1 185 ? -7.953 -18.281 0.397 1 98.12 185 VAL B O 1
ATOM 3749 N N . LYS B 1 186 ? -7.371 -16.359 -0.561 1 98.38 186 LYS B N 1
ATOM 3750 C CA . LYS B 1 186 ? -5.934 -16.578 -0.443 1 98.38 186 LYS B CA 1
ATOM 3751 C C . LYS B 1 186 ? -5.387 -15.961 0.844 1 98.38 186 LYS B C 1
ATOM 3753 O O . LYS B 1 186 ? -5.355 -14.742 0.993 1 98.38 186 LYS B O 1
ATOM 3758 N N . GLU B 1 187 ? -4.938 -16.797 1.726 1 97.88 187 GLU B N 1
ATOM 3759 C CA . GLU B 1 187 ? -4.527 -16.359 3.057 1 97.88 187 GLU B CA 1
ATOM 3760 C C . GLU B 1 187 ? -3.012 -16.438 3.223 1 97.88 187 GLU B C 1
ATOM 3762 O O . GLU B 1 187 ? -2.422 -17.5 3.037 1 97.88 187 GLU B O 1
ATOM 3767 N N . CYS B 1 188 ? -2.428 -15.305 3.627 1 95.12 188 CYS B N 1
ATOM 3768 C CA . CYS B 1 188 ? -0.977 -15.266 3.77 1 95.12 188 CYS B CA 1
ATOM 3769 C C . CYS B 1 188 ? -0.576 -15.094 5.23 1 95.12 188 CYS B C 1
ATOM 3771 O O . CYS B 1 188 ? 0.613 -15.023 5.547 1 95.12 188 CYS B O 1
ATOM 3773 N N . GLY B 1 189 ? -1.482 -15.039 6.094 1 90 189 GLY B N 1
ATOM 3774 C CA . GLY B 1 189 ? -1.203 -14.992 7.52 1 90 189 GLY B CA 1
ATOM 3775 C C . GLY B 1 189 ? -1.272 -16.359 8.188 1 90 189 GLY B C 1
ATOM 3776 O O . GLY B 1 189 ? -2.301 -17.031 8.117 1 90 189 GLY B O 1
ATOM 3777 N N . ALA B 1 190 ? -0.224 -16.703 8.805 1 83.5 190 ALA B N 1
ATOM 3778 C CA . ALA B 1 190 ? -0.14 -18.031 9.422 1 83.5 190 ALA B CA 1
ATOM 3779 C C . ALA B 1 190 ? -1.233 -18.219 10.469 1 83.5 190 ALA B C 1
ATOM 3781 O O . ALA B 1 190 ? -1.848 -19.281 10.547 1 83.5 190 ALA B O 1
ATOM 3782 N N . GLY B 1 191 ? -1.452 -17.203 11.281 1 86.62 191 GLY B N 1
ATOM 3783 C CA . GLY B 1 191 ? -2.479 -17.297 12.312 1 86.62 191 GLY B CA 1
ATOM 3784 C C . GLY B 1 191 ? -3.865 -17.547 11.75 1 86.62 191 GLY B C 1
ATOM 3785 O O . GLY B 1 191 ? -4.594 -18.422 12.227 1 86.62 191 GLY B O 1
ATOM 3786 N N . ASN B 1 192 ? -4.168 -16.875 10.75 1 92.06 192 ASN B N 1
ATOM 3787 C CA . ASN B 1 192 ? -5.473 -17.016 10.109 1 92.06 192 ASN B CA 1
ATOM 3788 C C . ASN B 1 192 ? -5.625 -18.375 9.445 1 92.06 192 ASN B C 1
ATOM 3790 O O . ASN B 1 192 ? -6.707 -18.969 9.469 1 92.06 192 ASN B O 1
ATOM 3794 N N . LEU B 1 193 ? -4.57 -18.875 8.82 1 92.62 193 LEU B N 1
ATOM 3795 C CA . LEU B 1 193 ? -4.625 -20.141 8.109 1 92.62 193 LEU B CA 1
ATOM 3796 C C . LEU B 1 193 ? -5.078 -21.266 9.031 1 92.62 193 LEU B C 1
ATOM 3798 O O . LEU B 1 193 ? -5.945 -22.062 8.672 1 92.62 193 LEU B O 1
ATOM 3802 N N . GLY B 1 194 ? -4.512 -21.312 10.203 1 91.06 194 GLY B N 1
ATOM 3803 C CA . GLY B 1 194 ? -4.867 -22.344 11.164 1 91.06 194 GLY B CA 1
ATOM 3804 C C . GLY B 1 194 ? -6.324 -22.297 11.578 1 91.06 194 GLY B C 1
ATOM 3805 O O . GLY B 1 194 ? -6.965 -23.344 11.734 1 91.06 194 GLY B O 1
ATOM 3806 N N . VAL B 1 195 ? -6.832 -21.125 11.688 1 93.06 195 VAL B N 1
ATOM 3807 C CA . VAL B 1 195 ? -8.203 -20.922 12.141 1 93.06 195 VAL B CA 1
ATOM 3808 C C . VAL B 1 195 ? -9.18 -21.25 11.008 1 93.06 195 VAL B C 1
ATOM 3810 O O . VAL B 1 195 ? -10.188 -21.922 11.227 1 93.06 195 VAL B O 1
ATOM 3813 N N . LEU B 1 196 ? -8.875 -20.906 9.844 1 94.12 196 LEU B N 1
ATOM 3814 C CA . LEU B 1 196 ? -9.82 -20.953 8.734 1 94.12 196 LEU B CA 1
ATOM 3815 C C . LEU B 1 196 ? -9.828 -22.344 8.086 1 94.12 196 LEU B C 1
ATOM 3817 O O . LEU B 1 196 ? -10.844 -22.766 7.523 1 94.12 196 LEU B O 1
ATOM 3821 N N . VAL B 1 197 ? -8.719 -23.016 8.18 1 91.88 197 VAL B N 1
ATOM 3822 C CA . VAL B 1 197 ? -8.609 -24.312 7.52 1 91.88 197 VAL B CA 1
ATOM 3823 C C . VAL B 1 197 ? -9.594 -25.297 8.148 1 91.88 197 VAL B C 1
ATOM 3825 O O . VAL B 1 197 ? -10.078 -26.219 7.48 1 91.88 197 VAL B O 1
ATOM 3828 N N . ASN B 1 198 ? -9.969 -25.094 9.328 1 89.69 198 ASN B N 1
ATOM 3829 C CA . ASN B 1 198 ? -10.852 -26 10.062 1 89.69 198 ASN B CA 1
ATOM 3830 C C . ASN B 1 198 ? -12.312 -25.578 9.93 1 89.69 198 ASN B C 1
ATOM 3832 O O . ASN B 1 198 ? -13.203 -26.25 10.469 1 89.69 198 ASN B O 1
ATOM 3836 N N . ASP B 1 199 ? -12.562 -24.562 9.258 1 91 199 ASP B N 1
ATOM 3837 C CA . ASP B 1 199 ? -13.93 -24.078 9.047 1 91 199 ASP B CA 1
ATOM 3838 C C . ASP B 1 199 ? -14.523 -24.672 7.77 1 91 199 ASP B C 1
ATOM 3840 O O . ASP B 1 199 ? -14.102 -24.312 6.668 1 91 199 ASP B O 1
ATOM 3844 N N . PRO B 1 200 ? -15.523 -25.453 7.871 1 87.62 200 PRO B N 1
ATOM 3845 C CA . PRO B 1 200 ? -16.078 -26.141 6.695 1 87.62 200 PRO B CA 1
ATOM 3846 C C . PRO B 1 200 ? -16.828 -25.188 5.766 1 87.62 200 PRO B C 1
ATOM 3848 O O . PRO B 1 200 ? -17.156 -25.562 4.637 1 87.62 200 PRO B O 1
ATOM 3851 N N . HIS B 1 201 ? -17.047 -24 6.227 1 87.75 201 HIS B N 1
ATOM 3852 C CA . HIS B 1 201 ? -17.828 -23.062 5.422 1 87.75 201 HIS B CA 1
ATOM 3853 C C . HIS B 1 201 ? -16.922 -22.094 4.676 1 87.75 201 HIS B C 1
ATOM 3855 O O . HIS B 1 201 ? -17.391 -21.234 3.945 1 87.75 201 HIS B O 1
ATOM 3861 N N . VAL B 1 202 ? -15.625 -22.297 4.836 1 91.94 202 VAL B N 1
ATOM 3862 C CA . VAL B 1 202 ? -14.672 -21.359 4.254 1 91.94 202 VAL B CA 1
ATOM 3863 C C . VAL B 1 202 ? -13.719 -22.109 3.322 1 91.94 202 VAL B C 1
ATOM 3865 O O . VAL B 1 202 ? -13.164 -23.141 3.695 1 91.94 202 VAL B O 1
ATOM 3868 N N . THR B 1 203 ? -13.664 -21.656 2.119 1 95 203 THR B N 1
ATOM 3869 C CA . THR B 1 203 ? -12.625 -22.141 1.214 1 95 203 THR B CA 1
ATOM 3870 C C . THR B 1 203 ? -11.367 -21.281 1.331 1 95 203 THR B C 1
ATOM 3872 O O . THR B 1 203 ? -11.344 -20.141 0.881 1 95 203 THR B O 1
ATOM 3875 N N . VAL B 1 204 ? -10.312 -21.859 1.939 1 96.5 204 VAL B N 1
ATOM 3876 C CA . VAL B 1 204 ? -9.078 -21.109 2.178 1 96.5 204 VAL B CA 1
ATOM 3877 C C . VAL B 1 204 ? -7.926 -21.766 1.423 1 96.5 204 VAL B C 1
ATOM 3879 O O . VAL B 1 204 ? -7.703 -22.969 1.541 1 96.5 204 VAL B O 1
ATOM 3882 N N . LEU B 1 205 ? -7.316 -21.016 0.61 1 97.69 205 LEU B N 1
ATOM 3883 C CA . LEU B 1 205 ? -6.074 -21.406 -0.044 1 97.69 205 LEU B CA 1
ATOM 3884 C C . LEU B 1 205 ? -4.871 -20.766 0.648 1 97.69 205 LEU B C 1
ATOM 3886 O O . LEU B 1 205 ? -4.922 -19.609 1.037 1 97.69 205 LEU B O 1
ATOM 3890 N N . CYS B 1 206 ? -3.836 -21.531 0.778 1 97.62 206 CYS B N 1
ATOM 3891 C CA . CYS B 1 206 ? -2.619 -21.062 1.429 1 97.62 206 CYS B CA 1
ATOM 3892 C C . CYS B 1 206 ? -1.768 -20.234 0.465 1 97.62 206 CYS B C 1
ATOM 3894 O O . CYS B 1 206 ? -1.385 -20.734 -0.6 1 97.62 206 CYS B O 1
ATOM 3896 N N . GLY B 1 207 ? -1.482 -19.031 0.88 1 97.5 207 GLY B N 1
ATOM 3897 C CA . GLY B 1 207 ? -0.638 -18.172 0.069 1 97.5 207 GLY B CA 1
ATOM 3898 C C . GLY B 1 207 ? 0.769 -18.031 0.618 1 97.5 207 GLY B C 1
ATOM 3899 O O . GLY B 1 207 ? 1.579 -17.281 0.074 1 97.5 207 GLY B O 1
ATOM 3900 N N . GLU B 1 208 ? 1.074 -18.75 1.633 1 96.31 208 GLU B N 1
ATOM 3901 C CA . GLU B 1 208 ? 2.4 -18.781 2.24 1 96.31 208 GLU B CA 1
ATOM 3902 C C . GLU B 1 208 ? 3.111 -20.094 1.938 1 96.31 208 GLU B C 1
ATOM 3904 O O . GLU B 1 208 ? 2.779 -21.141 2.514 1 96.31 208 GLU B O 1
ATOM 3909 N N . ASP B 1 209 ? 4.133 -19.969 1.189 1 97.56 209 ASP B N 1
ATOM 3910 C CA . ASP B 1 209 ? 4.754 -21.188 0.664 1 97.56 209 ASP B CA 1
ATOM 3911 C C . ASP B 1 209 ? 5.309 -22.062 1.792 1 97.56 209 ASP B C 1
ATOM 3913 O O . ASP B 1 209 ? 5.238 -23.281 1.73 1 97.56 209 ASP B O 1
ATOM 3917 N N . ALA B 1 210 ? 5.852 -21.406 2.807 1 96.31 210 ALA B N 1
ATOM 3918 C CA . ALA B 1 210 ? 6.461 -22.141 3.908 1 96.31 210 ALA B CA 1
ATOM 3919 C C . ALA B 1 210 ? 5.418 -22.969 4.664 1 96.31 210 ALA B C 1
ATOM 3921 O O . ALA B 1 210 ? 5.75 -23.953 5.309 1 96.31 210 ALA B O 1
ATOM 3922 N N . ALA B 1 211 ? 4.148 -22.609 4.508 1 96.75 211 ALA B N 1
ATOM 3923 C CA . ALA B 1 211 ? 3.08 -23.25 5.27 1 96.75 211 ALA B CA 1
ATOM 3924 C C . ALA B 1 211 ? 2.273 -24.203 4.391 1 96.75 211 ALA B C 1
ATOM 3926 O O . ALA B 1 211 ? 1.296 -24.797 4.848 1 96.75 211 ALA B O 1
ATOM 3927 N N . LEU B 1 212 ? 2.701 -24.359 3.16 1 96.88 212 LEU B N 1
ATOM 3928 C CA . LEU B 1 212 ? 1.823 -25.031 2.203 1 96.88 212 LEU B CA 1
ATOM 3929 C C . LEU B 1 212 ? 1.609 -26.484 2.58 1 96.88 212 LEU B C 1
ATOM 3931 O O . LEU B 1 212 ? 0.499 -27 2.459 1 96.88 212 LEU B O 1
ATOM 3935 N N . LEU B 1 213 ? 2.656 -27.188 3.076 1 96.69 213 LEU B N 1
ATOM 3936 C CA . LEU B 1 213 ? 2.48 -28.594 3.418 1 96.69 213 LEU B CA 1
ATOM 3937 C C . LEU B 1 213 ? 1.53 -28.766 4.602 1 96.69 213 LEU B C 1
ATOM 3939 O O . LEU B 1 213 ? 0.594 -29.562 4.547 1 96.69 213 LEU B O 1
ATOM 3943 N N . ASP B 1 214 ? 1.791 -27.984 5.629 1 95.69 214 ASP B N 1
ATOM 3944 C CA . ASP B 1 214 ? 0.934 -28.047 6.809 1 95.69 214 ASP B CA 1
ATOM 3945 C C . ASP B 1 214 ? -0.523 -27.781 6.445 1 95.69 214 ASP B C 1
ATOM 3947 O O . ASP B 1 214 ? -1.432 -28.438 6.957 1 95.69 214 ASP B O 1
ATOM 3951 N N . HIS B 1 215 ? -0.724 -26.844 5.59 1 96.06 215 HIS B N 1
ATOM 3952 C CA . HIS B 1 215 ? -2.066 -26.5 5.141 1 96.06 215 HIS B CA 1
ATOM 3953 C C . HIS B 1 215 ? -2.727 -27.672 4.414 1 96.06 215 HIS B C 1
ATOM 3955 O O . HIS B 1 215 ? -3.879 -28 4.695 1 96.06 215 HIS B O 1
ATOM 3961 N N . LEU B 1 216 ? -2.004 -28.281 3.533 1 95.31 216 LEU B N 1
ATOM 3962 C CA . LEU B 1 216 ? -2.539 -29.406 2.775 1 95.31 216 LEU B CA 1
ATOM 3963 C C . LEU B 1 216 ? -2.824 -30.594 3.691 1 95.31 216 LEU B C 1
ATOM 3965 O O . LEU B 1 216 ? -3.861 -31.25 3.562 1 95.31 216 LEU B O 1
ATOM 3969 N N . LEU B 1 217 ? -1.928 -30.844 4.59 1 94.81 217 LEU B N 1
ATOM 3970 C CA . LEU B 1 217 ? -2.088 -31.984 5.5 1 94.81 217 LEU B CA 1
ATOM 3971 C C . LEU B 1 217 ? -3.279 -31.766 6.426 1 94.81 217 LEU B C 1
ATOM 3973 O O . LEU B 1 217 ? -3.881 -32.719 6.906 1 94.81 217 LEU B O 1
ATOM 3977 N N . ALA B 1 218 ? -3.637 -30.531 6.664 1 93.06 218 ALA B N 1
ATOM 3978 C CA . ALA B 1 218 ? -4.773 -30.188 7.512 1 93.06 218 ALA B CA 1
ATOM 3979 C C . ALA B 1 218 ? -6.082 -30.234 6.723 1 93.06 218 ALA B C 1
ATOM 3981 O O . ALA B 1 218 ? -7.152 -29.953 7.27 1 93.06 218 ALA B O 1
ATOM 3982 N N . GLY B 1 219 ? -5.988 -30.531 5.477 1 91.19 219 GLY B N 1
ATOM 3983 C CA . GLY B 1 219 ? -7.184 -30.656 4.656 1 91.19 219 GLY B CA 1
ATOM 3984 C C . GLY B 1 219 ? -7.531 -29.359 3.93 1 91.19 219 GLY B C 1
ATOM 3985 O O . GLY B 1 219 ? -8.672 -29.188 3.49 1 91.19 219 GLY B O 1
ATOM 3986 N N . GLY B 1 220 ? -6.605 -28.469 3.879 1 93.5 220 GLY B N 1
ATOM 3987 C CA . GLY B 1 220 ? -6.836 -27.234 3.168 1 93.5 220 GLY B CA 1
ATOM 3988 C C . GLY B 1 220 ? -7.254 -27.438 1.723 1 93.5 220 GLY B C 1
ATOM 3989 O O . GLY B 1 220 ? -6.91 -28.453 1.111 1 93.5 220 GLY B O 1
ATOM 3990 N N . ALA B 1 221 ? -7.938 -26.453 1.181 1 93.88 221 ALA B N 1
ATOM 3991 C CA . ALA B 1 221 ? -8.578 -26.594 -0.127 1 93.88 221 ALA B CA 1
ATOM 3992 C C . ALA B 1 221 ? -7.539 -26.547 -1.248 1 93.88 221 ALA B C 1
ATOM 3994 O O . ALA B 1 221 ? -7.746 -27.141 -2.312 1 93.88 221 ALA B O 1
ATOM 3995 N N . GLY B 1 222 ? -6.461 -25.828 -1.051 1 96.44 222 GLY B N 1
ATOM 3996 C CA . GLY B 1 222 ? -5.445 -25.641 -2.074 1 96.44 222 GLY B CA 1
ATOM 3997 C C . GLY B 1 222 ? -4.387 -24.625 -1.688 1 96.44 222 GLY B C 1
ATOM 3998 O O . GLY B 1 222 ? -4.383 -24.125 -0.562 1 96.44 222 GLY B O 1
ATOM 3999 N N . VAL B 1 223 ? -3.451 -24.484 -2.611 1 97.75 223 VAL B N 1
ATOM 4000 C CA . VAL B 1 223 ? -2.34 -23.578 -2.363 1 97.75 223 VAL B CA 1
ATOM 4001 C C . VAL B 1 223 ? -2.105 -22.688 -3.59 1 97.75 223 VAL B C 1
ATOM 4003 O O . VAL B 1 223 ? -2.328 -23.125 -4.723 1 97.75 223 VAL B O 1
ATOM 4006 N N . ILE B 1 224 ? -1.812 -21.484 -3.371 1 98.38 224 ILE B N 1
ATOM 4007 C CA . ILE B 1 224 ? -1.275 -20.562 -4.363 1 98.38 224 ILE B CA 1
ATOM 4008 C C . ILE B 1 224 ? 0.175 -20.219 -4.023 1 98.38 224 ILE B C 1
ATOM 4010 O O . ILE B 1 224 ? 0.438 -19.359 -3.186 1 98.38 224 ILE B O 1
ATOM 4014 N N . ALA B 1 225 ? 1.094 -20.844 -4.668 1 97.94 225 ALA B N 1
ATOM 4015 C CA . ALA B 1 225 ? 2.488 -20.797 -4.238 1 97.94 225 ALA B CA 1
ATOM 4016 C C . ALA B 1 225 ? 3.385 -20.234 -5.34 1 97.94 225 ALA B C 1
ATOM 4018 O O . ALA B 1 225 ? 3.393 -20.75 -6.461 1 97.94 225 ALA B O 1
ATOM 4019 N N . ALA B 1 226 ? 4.141 -19.266 -4.98 1 98.25 226 ALA B N 1
ATOM 4020 C CA . ALA B 1 226 ? 5.121 -18.703 -5.906 1 98.25 226 ALA B CA 1
ATOM 4021 C C . ALA B 1 226 ? 6.156 -19.75 -6.309 1 98.25 226 ALA B C 1
ATOM 4023 O O . ALA B 1 226 ? 6.574 -19.812 -7.465 1 98.25 226 ALA B O 1
ATOM 4024 N N . SER B 1 227 ? 6.539 -20.578 -5.418 1 98.31 227 SER B N 1
ATOM 4025 C CA . SER B 1 227 ? 7.59 -21.578 -5.645 1 98.31 227 SER B CA 1
ATOM 4026 C C . SER B 1 227 ? 7.141 -22.641 -6.641 1 98.31 227 SER B C 1
ATOM 4028 O O . SER B 1 227 ? 7.969 -23.328 -7.227 1 98.31 227 SER B O 1
ATOM 4030 N N . SER B 1 228 ? 5.855 -22.781 -6.801 1 98.44 228 SER B N 1
ATOM 4031 C CA . SER B 1 228 ? 5.336 -23.812 -7.695 1 98.44 228 SER B CA 1
ATOM 4032 C C . SER B 1 228 ? 5.625 -23.469 -9.156 1 98.44 228 SER B C 1
ATOM 4034 O O . SER B 1 228 ? 5.375 -24.297 -10.047 1 98.44 228 SER B O 1
ATOM 4036 N N . HIS B 1 229 ? 6.219 -22.328 -9.391 1 98.75 229 HIS B N 1
ATOM 4037 C CA . HIS B 1 229 ? 6.684 -21.984 -10.727 1 98.75 229 HIS B CA 1
ATOM 4038 C C . HIS B 1 229 ? 7.766 -22.953 -11.203 1 98.75 229 HIS B C 1
ATOM 4040 O O . HIS B 1 229 ? 7.879 -23.219 -12.398 1 98.75 229 HIS B O 1
ATOM 4046 N N . ILE B 1 230 ? 8.594 -23.359 -10.273 1 98.31 230 ILE B N 1
ATOM 4047 C CA . ILE B 1 230 ? 9.742 -24.203 -10.57 1 98.31 230 ILE B CA 1
ATOM 4048 C C . ILE B 1 230 ? 9.406 -25.656 -10.266 1 98.31 230 ILE B C 1
ATOM 4050 O O . ILE B 1 230 ? 9.148 -26.016 -9.117 1 98.31 230 ILE B O 1
ATOM 4054 N N . ARG B 1 231 ? 9.445 -26.469 -11.273 1 97.12 231 ARG B N 1
ATOM 4055 C CA . ARG B 1 231 ? 9.102 -27.891 -11.148 1 97.12 231 ARG B CA 1
ATOM 4056 C C . ARG B 1 231 ? 7.711 -28.062 -10.555 1 97.12 231 ARG B C 1
ATOM 4058 O O . ARG B 1 231 ? 7.551 -28.734 -9.531 1 97.12 231 ARG B O 1
ATOM 4065 N N . PRO B 1 232 ? 6.758 -27.484 -11.281 1 98.12 232 PRO B N 1
ATOM 4066 C CA . PRO B 1 232 ? 5.383 -27.609 -10.805 1 98.12 232 PRO B CA 1
ATOM 4067 C C . PRO B 1 232 ? 4.938 -29.062 -10.625 1 98.12 232 PRO B C 1
ATOM 4069 O O . PRO B 1 232 ? 4.062 -29.344 -9.805 1 98.12 232 PRO B O 1
ATOM 4072 N N . ASP B 1 233 ? 5.5 -29.984 -11.281 1 97.44 233 ASP B N 1
ATOM 4073 C CA . ASP B 1 233 ? 5.176 -31.406 -11.18 1 97.44 233 ASP B CA 1
ATOM 4074 C C . ASP B 1 233 ? 5.391 -31.922 -9.758 1 97.44 233 ASP B C 1
ATOM 4076 O O . ASP B 1 233 ? 4.629 -32.75 -9.281 1 97.44 233 ASP B O 1
ATOM 4080 N N . LEU B 1 234 ? 6.414 -31.406 -9.133 1 98.12 234 LEU B N 1
ATOM 4081 C CA . LEU B 1 234 ? 6.719 -31.844 -7.773 1 98.12 234 LEU B CA 1
ATOM 4082 C C . LEU B 1 234 ? 5.66 -31.344 -6.797 1 98.12 234 LEU B C 1
ATOM 4084 O O . LEU B 1 234 ? 5.348 -32.031 -5.812 1 98.12 234 LEU B O 1
ATOM 4088 N N . PHE B 1 235 ? 5.117 -30.172 -7.023 1 98.19 235 PHE B N 1
ATOM 4089 C CA . PHE B 1 235 ? 4.055 -29.641 -6.176 1 98.19 235 PHE B CA 1
ATOM 4090 C C . PHE B 1 235 ? 2.75 -30.391 -6.406 1 98.19 235 PHE B C 1
ATOM 4092 O O . PHE B 1 235 ? 2.002 -30.656 -5.461 1 98.19 235 PHE B O 1
ATOM 4099 N N . VAL B 1 236 ? 2.486 -30.734 -7.625 1 97.44 236 VAL B N 1
ATOM 4100 C CA . VAL B 1 236 ? 1.333 -31.578 -7.934 1 97.44 236 VAL B CA 1
ATOM 4101 C C . VAL B 1 236 ? 1.474 -32.938 -7.242 1 97.44 236 VAL B C 1
ATOM 4103 O O . VAL B 1 236 ? 0.512 -33.438 -6.664 1 97.44 236 VAL B O 1
ATOM 4106 N N . ARG B 1 237 ? 2.648 -33.469 -7.285 1 97 237 ARG B N 1
ATOM 4107 C CA . ARG B 1 237 ? 2.916 -34.719 -6.59 1 97 237 ARG B CA 1
ATOM 4108 C C . ARG B 1 237 ? 2.709 -34.594 -5.086 1 97 237 ARG B C 1
ATOM 4110 O O . ARG B 1 237 ? 2.123 -35.438 -4.441 1 97 237 ARG B O 1
ATOM 4117 N N . LEU B 1 238 ? 3.182 -33.5 -4.582 1 97.38 238 LEU B N 1
ATOM 4118 C CA . LEU B 1 238 ? 3.021 -33.219 -3.162 1 97.38 238 LEU B CA 1
ATOM 4119 C C . LEU B 1 238 ? 1.546 -33.188 -2.777 1 97.38 238 LEU B C 1
ATOM 4121 O O . LEU B 1 238 ? 1.155 -33.719 -1.746 1 97.38 238 LEU B O 1
ATOM 4125 N N . LEU B 1 239 ? 0.764 -32.531 -3.568 1 96.75 239 LEU B N 1
ATOM 4126 C CA . LEU B 1 239 ? -0.68 -32.469 -3.371 1 96.75 239 LEU B CA 1
ATOM 4127 C C . LEU B 1 239 ? -1.275 -33.875 -3.344 1 96.75 239 LEU B C 1
ATOM 4129 O O . LEU B 1 239 ? -2.051 -34.219 -2.443 1 96.75 239 LEU B O 1
ATOM 4133 N N . HIS B 1 240 ? -0.915 -34.656 -4.273 1 95.75 240 HIS B N 1
ATOM 4134 C CA . HIS B 1 240 ? -1.421 -36.031 -4.371 1 95.75 240 HIS B CA 1
ATOM 4135 C C . HIS B 1 240 ? -1.059 -36.844 -3.131 1 95.75 240 HIS B C 1
ATOM 4137 O O . HIS B 1 240 ? -1.905 -37.531 -2.572 1 95.75 240 HIS B O 1
ATOM 4143 N N . LEU B 1 241 ? 0.2 -36.75 -2.756 1 96.75 241 LEU B N 1
ATOM 4144 C CA . LEU B 1 241 ? 0.658 -37.469 -1.569 1 96.75 241 LEU B CA 1
ATOM 4145 C C . LEU B 1 241 ? -0.145 -37.062 -0.341 1 96.75 241 LEU B C 1
ATOM 4147 O O . LEU B 1 241 ? -0.574 -37.906 0.442 1 96.75 241 LEU B O 1
ATOM 4151 N N . ALA B 1 242 ? -0.367 -35.781 -0.177 1 96 242 ALA B N 1
ATOM 4152 C CA . ALA B 1 242 ? -1.127 -35.281 0.961 1 96 242 ALA B CA 1
ATOM 4153 C C . ALA B 1 242 ? -2.57 -35.781 0.922 1 96 242 ALA B C 1
ATOM 4155 O O . ALA B 1 242 ? -3.109 -36.219 1.938 1 96 242 ALA B O 1
ATOM 4156 N N . GLN B 1 243 ? -3.178 -35.75 -0.219 1 93.12 243 GLN B N 1
ATOM 4157 C CA . GLN B 1 243 ? -4.586 -36.094 -0.379 1 93.12 243 GLN B CA 1
ATOM 4158 C C . GLN B 1 243 ? -4.816 -37.594 -0.215 1 93.12 243 GLN B C 1
ATOM 4160 O O . GLN B 1 243 ? -5.918 -38.031 0.128 1 93.12 243 GLN B O 1
ATOM 4165 N N . THR B 1 244 ? -3.816 -38.344 -0.451 1 95 244 THR B N 1
ATOM 4166 C CA . THR B 1 244 ? -3.969 -39.812 -0.383 1 95 244 THR B CA 1
ATOM 4167 C C . THR B 1 244 ? -3.41 -40.344 0.929 1 95 244 THR B C 1
ATOM 4169 O O . THR B 1 244 ? -3.217 -41.562 1.075 1 95 244 THR B O 1
ATOM 4172 N N . GLY B 1 245 ? -2.998 -39.469 1.808 1 95 245 GLY B N 1
ATOM 4173 C CA . GLY B 1 245 ? -2.621 -39.844 3.156 1 95 245 GLY B CA 1
ATOM 4174 C C . GLY B 1 245 ? -1.196 -40.375 3.25 1 95 245 GLY B C 1
ATOM 4175 O O . GLY B 1 245 ? -0.816 -40.969 4.25 1 95 245 GLY B O 1
ATOM 4176 N N . ARG B 1 246 ? -0.468 -40.219 2.248 1 97.06 246 ARG B N 1
ATOM 4177 C CA . ARG B 1 246 ? 0.937 -40.594 2.264 1 97.06 246 ARG B CA 1
ATOM 4178 C C . ARG B 1 246 ? 1.807 -39.5 2.875 1 97.06 246 ARG B C 1
ATOM 4180 O O . ARG B 1 246 ? 2.703 -38.969 2.215 1 97.06 246 ARG B O 1
ATOM 4187 N N . PHE B 1 247 ? 1.667 -39.312 4.133 1 97.31 247 PHE B N 1
ATOM 4188 C CA . PHE B 1 247 ? 2.176 -38.125 4.836 1 97.31 247 PHE B CA 1
ATOM 4189 C C . PHE B 1 247 ? 3.695 -38.188 4.938 1 97.31 247 PHE B C 1
ATOM 4191 O O . PHE B 1 247 ? 4.363 -37.156 4.797 1 97.31 247 PHE B O 1
ATOM 4198 N N . ARG B 1 248 ? 4.242 -39.312 5.195 1 97.94 248 ARG B N 1
ATOM 4199 C CA . ARG B 1 248 ? 5.695 -39.438 5.301 1 97.94 248 ARG B CA 1
ATOM 4200 C C . ARG B 1 248 ? 6.371 -39.062 3.986 1 97.94 248 ARG B C 1
ATOM 4202 O O . ARG B 1 248 ? 7.359 -38.312 3.977 1 97.94 248 ARG B O 1
ATOM 4209 N N . ALA B 1 249 ? 5.809 -39.594 2.889 1 97.88 249 ALA B N 1
ATOM 4210 C CA . ALA B 1 249 ? 6.352 -39.281 1.568 1 97.88 249 ALA B CA 1
ATOM 4211 C C . ALA B 1 249 ? 6.195 -37.812 1.245 1 97.88 249 ALA B C 1
ATOM 4213 O O . ALA B 1 249 ? 7.082 -37.188 0.646 1 97.88 249 ALA B O 1
ATOM 4214 N N . ALA B 1 250 ? 5.074 -37.281 1.605 1 98.06 250 ALA B N 1
ATOM 4215 C CA . ALA B 1 250 ? 4.828 -35.844 1.393 1 98.06 250 ALA B CA 1
ATOM 4216 C C . ALA B 1 250 ? 5.863 -35 2.125 1 98.06 250 ALA B C 1
ATOM 4218 O O . ALA B 1 250 ? 6.43 -34.062 1.552 1 98.06 250 ALA B O 1
ATOM 4219 N N . ARG B 1 251 ? 6.109 -35.312 3.361 1 98.38 251 ARG B N 1
ATOM 4220 C CA . ARG B 1 251 ? 7.082 -34.594 4.168 1 98.38 251 ARG B CA 1
ATOM 4221 C C . ARG B 1 251 ? 8.484 -34.719 3.584 1 98.38 251 ARG B C 1
ATOM 4223 O O . ARG B 1 251 ? 9.258 -33.75 3.592 1 98.38 251 ARG B O 1
ATOM 4230 N N . ALA B 1 252 ? 8.789 -35.875 3.121 1 98.06 252 ALA B N 1
ATOM 4231 C CA . ALA B 1 252 ? 10.094 -36.125 2.508 1 98.06 252 ALA B CA 1
ATOM 4232 C C . ALA B 1 252 ? 10.266 -35.281 1.251 1 98.06 252 ALA B C 1
ATOM 4234 O O . ALA B 1 252 ? 11.32 -34.656 1.042 1 98.06 252 ALA B O 1
ATOM 4235 N N . LEU B 1 253 ? 9.273 -35.25 0.436 1 98 253 LEU B N 1
ATOM 4236 C CA . LEU B 1 253 ? 9.32 -34.438 -0.772 1 98 253 LEU B CA 1
ATOM 4237 C C . LEU B 1 253 ? 9.422 -32.938 -0.423 1 98 253 LEU B C 1
ATOM 4239 O O . LEU B 1 253 ? 10.211 -32.219 -1.02 1 98 253 LEU B O 1
ATOM 4243 N N . PHE B 1 254 ? 8.656 -32.531 0.551 1 98.44 254 PHE B N 1
ATOM 4244 C CA . PHE B 1 254 ? 8.68 -31.125 0.961 1 98.44 254 PHE B CA 1
ATOM 4245 C C . PHE B 1 254 ? 10.055 -30.734 1.484 1 98.44 254 PHE B C 1
ATOM 4247 O O . PHE B 1 254 ? 10.516 -29.609 1.249 1 98.44 254 PHE B O 1
ATOM 4254 N N . ALA B 1 255 ? 10.672 -31.609 2.201 1 98 255 ALA B N 1
ATOM 4255 C CA . ALA B 1 255 ? 12.008 -31.344 2.725 1 98 255 ALA B CA 1
ATOM 4256 C C . ALA B 1 255 ? 12.992 -31.047 1.596 1 98 255 ALA B C 1
ATOM 4258 O O . ALA B 1 255 ? 13.898 -30.219 1.755 1 98 255 ALA B O 1
ATOM 4259 N N . LYS B 1 256 ? 12.82 -31.656 0.478 1 97.44 256 LYS B N 1
ATOM 4260 C CA . LYS B 1 256 ? 13.672 -31.422 -0.689 1 97.44 256 LYS B CA 1
ATOM 4261 C C . LYS B 1 256 ? 13.32 -30.078 -1.355 1 97.44 256 LYS B C 1
ATOM 4263 O O . LYS B 1 256 ? 14.188 -29.453 -1.959 1 97.44 256 LYS B O 1
ATOM 4268 N N . LEU B 1 257 ? 12.07 -29.688 -1.241 1 98.31 257 LEU B N 1
ATOM 4269 C CA . LEU B 1 257 ? 11.594 -28.469 -1.868 1 98.31 257 LEU B CA 1
ATOM 4270 C C . LEU B 1 257 ? 11.891 -27.25 -0.992 1 98.31 257 LEU B C 1
ATOM 4272 O O . LEU B 1 257 ? 11.992 -26.125 -1.491 1 98.31 257 LEU B O 1
ATOM 4276 N N . ALA B 1 258 ? 12.07 -27.453 0.305 1 97.94 258 ALA B N 1
ATOM 4277 C CA . ALA B 1 258 ? 12.094 -26.422 1.33 1 97.94 258 ALA B CA 1
ATOM 4278 C C . ALA B 1 258 ? 13.195 -25.406 1.055 1 97.94 258 ALA B C 1
ATOM 4280 O O . ALA B 1 258 ? 12.984 -24.188 1.164 1 97.94 258 ALA B O 1
ATOM 4281 N N . PRO B 1 259 ? 14.43 -25.844 0.639 1 97.94 259 PRO B N 1
ATOM 4282 C CA . PRO B 1 259 ? 15.477 -24.859 0.345 1 97.94 259 PRO B CA 1
ATOM 4283 C C . PRO B 1 259 ? 15.086 -23.906 -0.79 1 97.94 259 PRO B C 1
ATOM 4285 O O . PRO B 1 259 ? 15.32 -22.703 -0.698 1 97.94 259 PRO B O 1
ATOM 4288 N N . LEU B 1 260 ? 14.516 -24.469 -1.814 1 98.12 260 LEU B N 1
ATOM 4289 C CA . LEU B 1 260 ? 14.055 -23.641 -2.928 1 98.12 260 LEU B CA 1
ATOM 4290 C C . LEU B 1 260 ? 12.953 -22.688 -2.479 1 98.12 260 LEU B C 1
ATOM 4292 O O . LEU B 1 260 ? 12.984 -21.5 -2.822 1 98.12 260 LEU B O 1
ATOM 4296 N N . ILE B 1 261 ? 12.016 -23.172 -1.711 1 98.38 261 ILE B N 1
ATOM 4297 C CA . ILE B 1 261 ? 10.891 -22.391 -1.215 1 98.38 261 ILE B CA 1
ATOM 4298 C C . ILE B 1 261 ? 11.406 -21.203 -0.412 1 98.38 261 ILE B C 1
ATOM 4300 O O . ILE B 1 261 ? 10.953 -20.062 -0.609 1 98.38 261 ILE B O 1
ATOM 4304 N N . SER B 1 262 ? 12.328 -21.391 0.413 1 97.75 262 SER B N 1
ATOM 4305 C CA . SER B 1 262 ? 12.891 -20.328 1.241 1 97.75 262 SER B CA 1
ATOM 4306 C C . SER B 1 262 ? 13.539 -19.25 0.386 1 97.75 262 SER B C 1
ATOM 4308 O O . SER B 1 262 ? 13.398 -18.062 0.667 1 97.75 262 SER B O 1
ATOM 4310 N N . LEU B 1 263 ? 14.188 -19.625 -0.638 1 98.31 263 LEU B N 1
ATOM 4311 C CA . LEU B 1 263 ? 14.938 -18.688 -1.474 1 98.31 263 LEU B CA 1
ATOM 4312 C C . LEU B 1 263 ? 14 -17.844 -2.32 1 98.31 263 LEU B C 1
ATOM 4314 O O . LEU B 1 263 ? 14.367 -16.75 -2.754 1 98.31 263 LEU B O 1
ATOM 4318 N N . MET B 1 264 ? 12.781 -18.328 -2.553 1 97.31 264 MET B N 1
ATOM 4319 C CA . MET B 1 264 ? 11.805 -17.594 -3.352 1 97.31 264 MET B CA 1
ATOM 4320 C C . MET B 1 264 ? 11.422 -16.281 -2.672 1 97.31 264 MET B C 1
ATOM 4322 O O . MET B 1 264 ? 10.898 -15.375 -3.316 1 97.31 264 MET B O 1
ATOM 4326 N N . PHE B 1 265 ? 11.734 -16.156 -1.4 1 95.75 265 PHE B N 1
ATOM 4327 C CA . PHE B 1 265 ? 11.297 -14.992 -0.636 1 95.75 265 PHE B CA 1
ATOM 4328 C C . PHE B 1 265 ? 12.492 -14.289 0.001 1 95.75 265 PHE B C 1
ATOM 4330 O O . PHE B 1 265 ? 12.32 -13.469 0.904 1 95.75 265 PHE B O 1
ATOM 4337 N N . ALA B 1 266 ? 13.664 -14.672 -0.438 1 97.25 266 ALA B N 1
ATOM 4338 C CA . ALA B 1 266 ? 14.883 -14.078 0.106 1 97.25 266 ALA B CA 1
ATOM 4339 C C . ALA B 1 266 ? 15.062 -12.641 -0.382 1 97.25 266 ALA B C 1
ATOM 4341 O O . ALA B 1 266 ? 15.758 -11.844 0.253 1 97.25 266 ALA B O 1
ATOM 4342 N N . GLU B 1 267 ? 14.578 -12.359 -1.461 1 97.56 267 GLU B N 1
ATOM 4343 C CA . GLU B 1 267 ? 14.477 -11.031 -2.053 1 97.56 267 GLU B CA 1
ATOM 4344 C C . GLU B 1 267 ? 13.07 -10.758 -2.562 1 97.56 267 GLU B C 1
ATOM 4346 O O . GLU B 1 267 ? 12.219 -11.648 -2.559 1 97.56 267 GLU B O 1
ATOM 4351 N N . PRO B 1 268 ? 12.727 -9.516 -2.924 1 96.06 268 PRO B N 1
ATOM 4352 C CA . PRO B 1 268 ? 11.344 -9.195 -3.293 1 96.06 268 PRO B CA 1
ATOM 4353 C C . PRO B 1 268 ? 10.844 -10.016 -4.48 1 96.06 268 PRO B C 1
ATOM 4355 O O . PRO B 1 268 ? 11.5 -10.07 -5.52 1 96.06 268 PRO B O 1
ATOM 4358 N N . ASN B 1 269 ? 9.742 -10.641 -4.273 1 95.75 269 ASN B N 1
ATOM 4359 C CA . ASN B 1 269 ? 9.039 -11.32 -5.359 1 95.75 269 ASN B CA 1
ATOM 4360 C C . ASN B 1 269 ? 8.539 -10.328 -6.41 1 95.75 269 ASN B C 1
ATOM 4362 O O . ASN B 1 269 ? 8.086 -9.234 -6.07 1 95.75 269 ASN B O 1
ATOM 4366 N N . PRO B 1 270 ? 8.758 -10.672 -7.633 1 98.06 270 PRO B N 1
ATOM 4367 C CA . PRO B 1 270 ? 8.992 -12 -8.211 1 98.06 270 PRO B CA 1
ATOM 4368 C C . PRO B 1 270 ? 10.438 -12.195 -8.664 1 98.06 270 PRO B C 1
ATOM 4370 O O . PRO B 1 270 ? 10.711 -13.086 -9.477 1 98.06 270 PRO B O 1
ATOM 4373 N N . ALA B 1 271 ? 11.344 -11.461 -8.18 1 98.56 271 ALA B N 1
ATOM 4374 C CA . ALA B 1 271 ? 12.727 -11.5 -8.664 1 98.56 271 ALA B CA 1
ATOM 4375 C C . ALA B 1 271 ? 13.32 -12.891 -8.516 1 98.56 271 ALA B C 1
ATOM 4377 O O . ALA B 1 271 ? 13.852 -13.453 -9.477 1 98.56 271 ALA B O 1
ATOM 4378 N N . PRO B 1 272 ? 13.188 -13.508 -7.375 1 98.75 272 PRO B N 1
ATOM 4379 C CA . PRO B 1 272 ? 13.742 -14.859 -7.246 1 98.75 272 PRO B CA 1
ATOM 4380 C C . PRO B 1 272 ? 13.094 -15.859 -8.195 1 98.75 272 PRO B C 1
ATOM 4382 O O . PRO B 1 272 ? 13.773 -16.719 -8.766 1 98.75 272 PRO B O 1
ATOM 4385 N N . VAL B 1 273 ? 11.82 -15.766 -8.359 1 98.81 273 VAL B N 1
ATOM 4386 C CA . VAL B 1 273 ? 11.078 -16.672 -9.227 1 98.81 273 VAL B CA 1
ATOM 4387 C C . VAL B 1 273 ? 11.578 -16.547 -10.664 1 98.81 273 VAL B C 1
ATOM 4389 O O . VAL B 1 273 ? 11.875 -17.547 -11.32 1 98.81 273 VAL B O 1
ATOM 4392 N N . LYS B 1 274 ? 11.672 -15.328 -11.102 1 98.75 274 LYS B N 1
ATOM 4393 C CA . LYS B 1 274 ? 12.094 -15.094 -12.477 1 98.75 274 LYS B CA 1
ATOM 4394 C C . LYS B 1 274 ? 13.555 -15.484 -12.68 1 98.75 274 LYS B C 1
ATOM 4396 O O . LYS B 1 274 ? 13.938 -15.969 -13.75 1 98.75 274 LYS B O 1
ATOM 4401 N N . ALA B 1 275 ? 14.352 -15.297 -11.688 1 98.81 275 ALA B N 1
ATOM 4402 C CA . ALA B 1 275 ? 15.742 -15.742 -11.75 1 98.81 275 ALA B CA 1
ATOM 4403 C C . ALA B 1 275 ? 15.82 -17.266 -11.883 1 98.81 275 ALA B C 1
ATOM 4405 O O . ALA B 1 275 ? 16.594 -17.781 -12.695 1 98.81 275 ALA B O 1
ATOM 4406 N N . ALA B 1 276 ? 15.055 -17.953 -11.125 1 98.81 276 ALA B N 1
ATOM 4407 C CA . ALA B 1 276 ? 15.039 -19.406 -11.172 1 98.81 276 ALA B CA 1
ATOM 4408 C C . ALA B 1 276 ? 14.57 -19.922 -12.531 1 98.81 276 ALA B C 1
ATOM 4410 O O . ALA B 1 276 ? 15.141 -20.859 -13.086 1 98.81 276 ALA B O 1
ATOM 4411 N N . LEU B 1 277 ? 13.531 -19.297 -13.031 1 98.62 277 LEU B N 1
ATOM 4412 C CA . LEU B 1 277 ? 13.031 -19.656 -14.352 1 98.62 277 LEU B CA 1
ATOM 4413 C C . LEU B 1 277 ? 14.078 -19.375 -15.422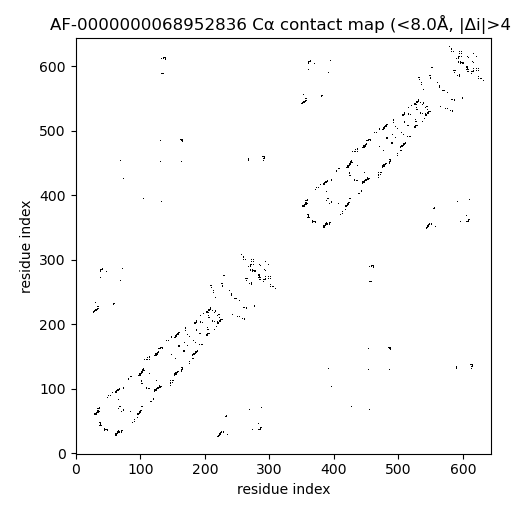 1 98.62 277 LEU B C 1
ATOM 4415 O O . LEU B 1 277 ? 14.211 -20.141 -16.391 1 98.62 277 LEU B O 1
ATOM 4419 N N . ALA B 1 278 ? 14.781 -18.312 -15.266 1 98.44 278 ALA B N 1
ATOM 4420 C CA . ALA B 1 278 ? 15.844 -17.969 -16.203 1 98.44 278 ALA B CA 1
ATOM 4421 C C . ALA B 1 278 ? 16.953 -19.031 -16.188 1 98.44 278 ALA B C 1
ATOM 4423 O O . ALA B 1 278 ? 17.469 -19.406 -17.234 1 98.44 278 ALA B O 1
ATOM 4424 N N . LEU B 1 279 ? 17.297 -19.422 -15.031 1 97.94 279 LEU B N 1
ATOM 4425 C CA . LEU B 1 279 ? 18.297 -20.469 -14.875 1 97.94 279 LEU B CA 1
ATOM 4426 C C . LEU B 1 279 ? 17.891 -21.734 -15.617 1 97.94 279 LEU B C 1
ATOM 4428 O O . LEU B 1 279 ? 18.734 -22.484 -16.109 1 97.94 279 LEU B O 1
ATOM 4432 N N . SER B 1 280 ? 16.609 -21.922 -15.719 1 95.44 280 SER B N 1
ATOM 4433 C CA . SER B 1 280 ? 16.078 -23.094 -16.422 1 95.44 280 SER B CA 1
ATOM 4434 C C . SER B 1 280 ? 15.961 -22.828 -17.922 1 95.44 280 SER B C 1
ATOM 4436 O O . SER B 1 280 ? 15.523 -23.703 -18.672 1 95.44 280 SER B O 1
ATOM 4438 N N . GLY B 1 281 ? 16.25 -21.625 -18.344 1 95.31 281 GLY B N 1
ATOM 4439 C CA . GLY B 1 281 ? 16.25 -21.281 -19.75 1 95.31 281 GLY B CA 1
ATOM 4440 C C . GLY B 1 281 ? 14.859 -21 -20.297 1 95.31 281 GLY B C 1
ATOM 4441 O O . GLY B 1 281 ? 14.633 -21.047 -21.5 1 95.31 281 GLY B O 1
ATOM 4442 N N . VAL B 1 282 ? 13.938 -20.672 -19.469 1 94.31 282 VAL B N 1
ATOM 4443 C CA . VAL B 1 282 ? 12.539 -20.562 -19.859 1 94.31 282 VAL B CA 1
ATOM 4444 C C . VAL B 1 282 ? 12.203 -19.125 -20.234 1 94.31 282 VAL B C 1
ATOM 4446 O O . VAL B 1 282 ? 11.547 -18.875 -21.25 1 94.31 282 VAL B O 1
ATOM 4449 N N . ILE B 1 283 ? 12.602 -18.203 -19.359 1 97.31 283 ILE B N 1
ATOM 4450 C CA . ILE B 1 283 ? 12.344 -16.797 -19.609 1 97.31 283 ILE B CA 1
ATOM 4451 C C . ILE B 1 283 ? 13.547 -15.969 -19.172 1 97.31 283 ILE B C 1
ATOM 4453 O O . ILE B 1 283 ? 14.469 -16.484 -18.531 1 97.31 283 ILE B O 1
ATOM 4457 N N . SER B 1 284 ? 13.523 -14.648 -19.578 1 97.88 284 SER B N 1
ATOM 4458 C CA . SER B 1 284 ? 14.469 -13.672 -19.047 1 97.88 284 SER B CA 1
ATOM 4459 C C . SER B 1 284 ? 14.164 -13.352 -17.578 1 97.88 284 SER B C 1
ATOM 4461 O O . SER B 1 284 ? 13.008 -13.414 -17.156 1 97.88 284 SER B O 1
ATOM 4463 N N . PRO B 1 285 ? 15.164 -13.094 -16.781 1 98.38 285 PRO B N 1
ATOM 4464 C CA . PRO B 1 285 ? 14.938 -12.734 -15.383 1 98.38 285 PRO B CA 1
ATOM 4465 C C . PRO B 1 285 ? 14.477 -11.289 -15.211 1 98.38 285 PRO B C 1
ATOM 4467 O O . PRO B 1 285 ? 14.383 -10.797 -14.086 1 98.38 285 PRO B O 1
ATOM 4470 N N . GLU B 1 286 ? 14.156 -10.641 -16.25 1 98.12 286 GLU B N 1
ATOM 4471 C CA . GLU B 1 286 ? 13.836 -9.219 -16.234 1 98.12 286 GLU B CA 1
ATOM 4472 C C . GLU B 1 286 ? 12.57 -8.945 -15.414 1 98.12 286 GLU B C 1
ATOM 4474 O O . GLU B 1 286 ? 11.578 -9.672 -15.531 1 98.12 286 GLU B O 1
ATOM 4479 N N . THR B 1 287 ? 12.617 -7.926 -14.523 1 98.25 287 THR B N 1
ATOM 4480 C CA . THR B 1 287 ? 11.477 -7.43 -13.75 1 98.25 287 THR B CA 1
ATOM 4481 C C . THR B 1 287 ? 11.086 -6.027 -14.211 1 98.25 287 THR B C 1
ATOM 4483 O O . THR B 1 287 ? 11.875 -5.34 -14.867 1 98.25 287 THR B O 1
ATOM 4486 N N . ARG B 1 288 ? 9.875 -5.699 -14.008 1 98.06 288 ARG B N 1
ATOM 4487 C CA . ARG B 1 288 ? 9.461 -4.324 -14.273 1 98.06 288 ARG B CA 1
ATOM 4488 C C . ARG B 1 288 ? 9.898 -3.391 -13.156 1 98.06 288 ARG B C 1
ATOM 4490 O O . ARG B 1 288 ? 9.609 -3.637 -11.984 1 98.06 288 ARG B O 1
ATOM 4497 N N . LEU B 1 289 ? 10.57 -2.338 -13.484 1 97 289 LEU B N 1
ATOM 4498 C CA . LEU B 1 289 ? 11.008 -1.359 -12.492 1 97 289 LEU B CA 1
ATOM 4499 C C . LEU B 1 289 ? 9.812 -0.763 -11.758 1 97 289 LEU B C 1
ATOM 4501 O O . LEU B 1 289 ? 8.75 -0.557 -12.352 1 97 289 LEU B O 1
ATOM 4505 N N . PRO B 1 290 ? 9.93 -0.556 -10.398 1 97.75 290 PRO B N 1
ATOM 4506 C CA . PRO B 1 290 ? 11.125 -0.432 -9.57 1 97.75 290 PRO B CA 1
ATOM 4507 C C . PRO B 1 290 ? 11.617 -1.777 -9.039 1 97.75 290 PRO B C 1
ATOM 4509 O O . PRO B 1 290 ? 12.648 -1.84 -8.367 1 97.75 290 PRO B O 1
ATOM 4512 N N . LEU B 1 291 ? 10.945 -2.832 -9.344 1 98.12 291 LEU B N 1
ATOM 4513 C CA . LEU B 1 291 ? 11.453 -4.141 -8.938 1 98.12 291 LEU B CA 1
ATOM 4514 C C . LEU B 1 291 ? 12.758 -4.465 -9.656 1 98.12 291 LEU B C 1
ATOM 4516 O O . LEU B 1 291 ? 12.891 -4.215 -10.859 1 98.12 291 LEU B O 1
ATOM 4520 N N . GLN B 1 292 ? 13.688 -4.973 -8.883 1 97.81 292 GLN B N 1
ATOM 4521 C CA . GLN B 1 292 ? 15.016 -5.289 -9.414 1 97.81 292 GLN B CA 1
ATOM 4522 C C . GLN B 1 292 ? 15.18 -6.793 -9.617 1 97.81 292 GLN B C 1
ATOM 4524 O O . GLN B 1 292 ? 14.539 -7.59 -8.938 1 97.81 292 GLN B O 1
ATOM 4529 N N . PRO B 1 293 ? 16.031 -7.141 -10.586 1 97.81 293 PRO B N 1
ATOM 4530 C CA . PRO B 1 293 ? 16.359 -8.57 -10.68 1 97.81 293 PRO B CA 1
ATOM 4531 C C . PRO B 1 293 ? 17.047 -9.102 -9.422 1 97.81 293 PRO B C 1
ATOM 4533 O O . PRO B 1 293 ? 17.562 -8.32 -8.617 1 97.81 293 PRO B O 1
ATOM 4536 N N . ALA B 1 294 ? 16.969 -10.391 -9.297 1 98.56 294 ALA B N 1
ATOM 4537 C CA . ALA B 1 294 ? 17.641 -11.031 -8.164 1 98.56 294 ALA B CA 1
ATOM 4538 C C . ALA B 1 294 ? 19.141 -10.75 -8.188 1 98.56 294 ALA B C 1
ATOM 4540 O O . ALA B 1 294 ? 19.734 -10.641 -9.258 1 98.56 294 ALA B O 1
ATOM 4541 N N . SER B 1 295 ? 19.734 -10.633 -7.059 1 98.25 295 SER B N 1
ATOM 4542 C CA . SER B 1 295 ? 21.172 -10.422 -6.945 1 98.25 295 SER B CA 1
ATOM 4543 C C . SER B 1 295 ? 21.953 -11.633 -7.449 1 98.25 295 SER B C 1
ATOM 4545 O O . SER B 1 295 ? 21.438 -12.758 -7.418 1 98.25 295 SER B O 1
ATOM 4547 N N . PRO B 1 296 ? 23.203 -11.422 -7.883 1 98.19 296 PRO B N 1
ATOM 4548 C CA . PRO B 1 296 ? 24.031 -12.555 -8.289 1 98.19 296 PRO B CA 1
ATOM 4549 C C . PRO B 1 296 ? 24.203 -13.594 -7.184 1 98.19 296 PRO B C 1
ATOM 4551 O O . PRO B 1 296 ? 24.234 -14.797 -7.457 1 98.19 296 PRO B O 1
ATOM 4554 N N . ALA B 1 297 ? 24.297 -13.117 -5.98 1 98.44 297 ALA B N 1
ATOM 4555 C CA . ALA B 1 297 ? 24.422 -14.023 -4.844 1 98.44 297 ALA B CA 1
ATOM 4556 C C . ALA B 1 297 ? 23.203 -14.938 -4.727 1 98.44 297 ALA B C 1
ATOM 4558 O O . ALA B 1 297 ? 23.344 -16.141 -4.48 1 98.44 297 ALA B O 1
ATOM 4559 N N . LEU B 1 298 ? 22.031 -14.375 -4.883 1 98.62 298 LEU B N 1
ATOM 4560 C CA . LEU B 1 298 ? 20.812 -15.18 -4.797 1 98.62 298 LEU B CA 1
ATOM 4561 C C . LEU B 1 298 ? 20.719 -16.141 -5.98 1 98.62 298 LEU B C 1
ATOM 4563 O O . LEU B 1 298 ? 20.266 -17.281 -5.828 1 98.62 298 LEU B O 1
ATOM 4567 N N . VAL B 1 299 ? 21.094 -15.703 -7.141 1 98.75 299 VAL B N 1
ATOM 4568 C CA . VAL B 1 299 ? 21.047 -16.547 -8.336 1 98.75 299 VAL B CA 1
ATOM 4569 C C . VAL B 1 299 ? 21.891 -17.797 -8.117 1 98.75 299 VAL B C 1
ATOM 4571 O O . VAL B 1 299 ? 21.469 -18.906 -8.461 1 98.75 299 VAL B O 1
ATOM 4574 N N . GLN B 1 300 ? 23.031 -17.625 -7.539 1 98.62 300 GLN B N 1
ATOM 4575 C CA . GLN B 1 300 ? 23.891 -18.75 -7.262 1 98.62 300 GLN B CA 1
ATOM 4576 C C . GLN B 1 300 ? 23.234 -19.719 -6.281 1 98.62 300 GLN B C 1
ATOM 4578 O O . GLN B 1 300 ? 23.281 -20.938 -6.48 1 98.62 300 GLN B O 1
ATOM 4583 N N . ARG B 1 301 ? 22.656 -19.203 -5.285 1 98.75 301 ARG B N 1
ATOM 4584 C CA . ARG B 1 301 ? 21.984 -20.047 -4.297 1 98.75 301 ARG B CA 1
ATOM 4585 C C . ARG B 1 301 ? 20.812 -20.781 -4.914 1 98.75 301 ARG B C 1
ATOM 4587 O O . ARG B 1 301 ? 20.531 -21.938 -4.562 1 98.75 301 ARG B O 1
ATOM 4594 N N . LEU B 1 302 ? 20.109 -20.094 -5.789 1 98.75 302 LEU B N 1
ATOM 4595 C CA . LEU B 1 302 ? 18.984 -20.719 -6.492 1 98.75 302 LEU B CA 1
ATOM 4596 C C . LEU B 1 302 ? 19.469 -21.875 -7.355 1 98.75 302 LEU B C 1
ATOM 4598 O O . LEU B 1 302 ? 18.844 -22.938 -7.383 1 98.75 302 LEU B O 1
ATOM 4602 N N . GLU B 1 303 ? 20.516 -21.656 -8.055 1 98.38 303 GLU B N 1
ATOM 4603 C CA . GLU B 1 303 ? 21.078 -22.703 -8.883 1 98.38 303 GLU B CA 1
ATOM 4604 C C . GLU B 1 303 ? 21.406 -23.938 -8.055 1 98.38 303 GLU B C 1
ATOM 4606 O O . GLU B 1 303 ? 21.094 -25.062 -8.461 1 98.38 303 GLU B O 1
ATOM 4611 N N . GLU B 1 304 ? 21.984 -23.734 -6.918 1 98.19 304 GLU B N 1
ATOM 4612 C CA . GLU B 1 304 ? 22.344 -24.828 -6.023 1 98.19 304 GLU B CA 1
ATOM 4613 C C . GLU B 1 304 ? 21.109 -25.562 -5.508 1 98.19 304 GLU B C 1
ATOM 4615 O O . GLU B 1 304 ? 21.078 -26.797 -5.484 1 98.19 304 GLU B O 1
ATOM 4620 N N . ALA B 1 305 ? 20.141 -24.812 -5.109 1 98.25 305 ALA B N 1
ATOM 4621 C CA . ALA B 1 305 ? 18.922 -25.406 -4.582 1 98.25 305 ALA B CA 1
ATOM 4622 C C . ALA B 1 305 ? 18.188 -26.188 -5.66 1 98.25 305 ALA B C 1
ATOM 4624 O O . ALA B 1 305 ? 17.625 -27.266 -5.395 1 98.25 305 ALA B O 1
ATOM 4625 N N . MET B 1 306 ? 18.141 -25.703 -6.859 1 97.81 306 MET B N 1
ATOM 4626 C CA . MET B 1 306 ? 17.453 -26.344 -7.973 1 97.81 306 MET B CA 1
ATOM 4627 C C . MET B 1 306 ? 18.141 -27.656 -8.352 1 97.81 306 MET B C 1
ATOM 4629 O O . MET B 1 306 ? 17.484 -28.609 -8.766 1 97.81 306 MET B O 1
ATOM 4633 N N . ALA B 1 307 ? 19.438 -27.703 -8.164 1 96.31 307 ALA B N 1
ATOM 4634 C CA . ALA B 1 307 ? 20.203 -28.891 -8.492 1 96.31 307 ALA B CA 1
ATOM 4635 C C . ALA B 1 307 ? 19.875 -30.047 -7.539 1 96.31 307 ALA B C 1
ATOM 4637 O O . ALA B 1 307 ? 20.078 -31.203 -7.867 1 96.31 307 ALA B O 1
ATOM 4638 N N . LEU B 1 308 ? 19.312 -29.719 -6.418 1 94.69 308 LEU B N 1
ATOM 4639 C CA . LEU B 1 308 ? 19.031 -30.719 -5.395 1 94.69 308 LEU B CA 1
ATOM 4640 C C . LEU B 1 308 ? 17.641 -31.297 -5.582 1 94.69 308 LEU B C 1
ATOM 4642 O O . LEU B 1 308 ? 17.281 -32.281 -4.926 1 94.69 308 LEU B O 1
ATOM 4646 N N . LEU B 1 309 ? 16.844 -30.797 -6.48 1 96.81 309 LEU B N 1
ATOM 4647 C CA . LEU B 1 309 ? 15.477 -31.266 -6.699 1 96.81 309 LEU B CA 1
ATOM 4648 C C . LEU B 1 309 ? 15.484 -32.625 -7.367 1 96.81 309 LEU B C 1
ATOM 4650 O O . LEU B 1 309 ? 16.406 -32.969 -8.109 1 96.81 309 LEU B O 1
ATOM 4654 N N . PRO B 1 310 ? 14.445 -33.406 -7.141 1 94.19 310 PRO B N 1
ATOM 4655 C CA . PRO B 1 310 ? 14.352 -34.719 -7.812 1 94.19 310 PRO B CA 1
ATOM 4656 C C . PRO B 1 310 ? 14.352 -34.594 -9.336 1 94.19 310 PRO B C 1
ATOM 4658 O O . PRO B 1 310 ? 13.797 -33.625 -9.883 1 94.19 310 PRO B O 1
ATOM 4661 N N . PRO B 1 311 ? 14.977 -35.531 -9.945 1 89.19 311 PRO B N 1
ATOM 4662 C CA . PRO B 1 311 ? 14.992 -35.469 -11.414 1 89.19 311 PRO B CA 1
ATOM 4663 C C . PRO B 1 311 ? 13.602 -35.656 -12.023 1 89.19 311 PRO B C 1
ATOM 4665 O O . PRO B 1 311 ? 12.68 -36.125 -11.344 1 89.19 311 PRO B O 1
ATOM 4668 N N . HIS B 1 312 ? 13.43 -35.156 -13.203 1 83.25 312 HIS B N 1
ATOM 4669 C CA . HIS B 1 312 ? 12.164 -35.281 -13.906 1 83.25 312 HIS B CA 1
ATOM 4670 C C . HIS B 1 312 ? 11.789 -36.719 -14.117 1 83.25 312 HIS B C 1
ATOM 4672 O O . HIS B 1 312 ? 12.648 -37.562 -14.383 1 83.25 312 HIS B O 1
ATOM 4678 N N . THR B 1 313 ? 10.75 -37.219 -13.469 1 62.12 313 THR B N 1
ATOM 4679 C CA . THR B 1 313 ? 10.328 -38.594 -13.734 1 62.12 313 THR B CA 1
ATOM 4680 C C . THR B 1 313 ? 9.844 -38.75 -15.172 1 62.12 313 THR B C 1
ATOM 4682 O O . THR B 1 313 ? 8.961 -38 -15.617 1 62.12 313 THR B O 1
ATOM 4685 N N . VAL B 1 314 ? 10.648 -39 -16.125 1 48.03 314 VAL B N 1
ATOM 4686 C CA . VAL B 1 314 ? 10.18 -39.406 -17.438 1 48.03 314 VAL B CA 1
ATOM 4687 C C . VAL B 1 314 ? 9.086 -40.469 -17.297 1 48.03 314 VAL B C 1
ATOM 4689 O O . VAL B 1 314 ? 9.203 -41.375 -16.484 1 48.03 314 VAL B O 1
ATOM 4692 N N . ALA B 1 315 ? 7.734 -40.125 -17.547 1 44.81 315 ALA B N 1
ATOM 4693 C CA . ALA B 1 315 ? 6.727 -41.156 -17.703 1 44.81 315 ALA B CA 1
ATOM 4694 C C . ALA B 1 315 ? 7.332 -42.406 -18.344 1 44.81 315 ALA B C 1
ATOM 4696 O O . ALA B 1 315 ? 7.715 -42.406 -19.516 1 44.81 315 ALA B O 1
ATOM 4697 N N . ARG B 1 316 ? 8.016 -43.156 -17.734 1 38.88 316 ARG B N 1
ATOM 4698 C CA . ARG B 1 316 ? 8.219 -44.469 -18.312 1 38.88 316 ARG B CA 1
ATOM 4699 C C . ARG B 1 316 ? 6.887 -45.094 -18.719 1 38.88 316 ARG B C 1
ATOM 4701 O O . ARG B 1 316 ? 5.895 -44.969 -17.984 1 38.88 316 ARG B O 1
ATOM 4708 N N . ASP B 1 317 ? 6.578 -45.188 -20.062 1 36.31 317 ASP B N 1
ATOM 4709 C CA . ASP B 1 317 ? 5.598 -46.031 -20.734 1 36.31 317 ASP B CA 1
ATOM 4710 C C . ASP B 1 317 ? 5.391 -47.344 -19.969 1 36.31 317 ASP B C 1
ATOM 4712 O O . ASP B 1 317 ? 6.043 -48.344 -20.266 1 36.31 317 ASP B O 1
ATOM 4716 N N . GLU B 1 318 ? 5.582 -47.375 -18.766 1 35.78 318 GLU B N 1
ATOM 4717 C CA . GLU B 1 318 ? 5.359 -48.719 -18.266 1 35.78 318 GLU B CA 1
ATOM 4718 C C . GLU B 1 318 ? 3.908 -49.156 -18.484 1 35.78 318 GLU B C 1
ATOM 4720 O O . GLU B 1 318 ? 3.146 -49.25 -17.516 1 35.78 318 GLU B O 1
ATOM 4725 N N . HIS B 1 319 ? 3.057 -48.531 -19.344 1 35 319 HIS B N 1
ATOM 4726 C CA . HIS B 1 319 ? 1.884 -49.281 -19.766 1 35 319 HIS B CA 1
ATOM 4727 C C . HIS B 1 319 ? 2.279 -50.625 -20.344 1 35 319 HIS B C 1
ATOM 4729 O O . HIS B 1 319 ? 1.421 -51.406 -20.781 1 35 319 HIS B O 1
ATOM 4735 N N . LEU B 1 320 ? 3.471 -50.781 -20.938 1 31.97 320 LEU B N 1
ATOM 4736 C CA . LEU B 1 320 ? 3.562 -51.969 -21.781 1 31.97 320 LEU B CA 1
ATOM 4737 C C . LEU B 1 320 ? 3.346 -53.25 -20.953 1 31.97 320 LEU B C 1
ATOM 4739 O O . LEU B 1 320 ? 2.762 -54.219 -21.438 1 31.97 320 LEU B O 1
ATOM 4743 N N . ALA B 1 321 ? 4.223 -53.625 -20 1 34 321 ALA B N 1
ATOM 4744 C CA . ALA B 1 321 ? 4.266 -55.062 -19.734 1 34 321 ALA B CA 1
ATOM 4745 C C . ALA B 1 321 ? 3.115 -55.5 -18.844 1 34 321 ALA B C 1
ATOM 4747 O O . ALA B 1 321 ? 2.961 -56.688 -18.547 1 34 321 ALA B O 1
ATOM 4748 N N . ALA B 1 322 ? 1.938 -54.688 -18.594 1 27.92 322 ALA B N 1
ATOM 4749 C CA . ALA B 1 322 ? 0.898 -55.594 -18.156 1 27.92 322 ALA B CA 1
ATOM 4750 C C . ALA B 1 322 ? 0.006 -56.031 -19.312 1 27.92 322 ALA B C 1
ATOM 4752 O O . ALA B 1 322 ? -0.289 -55.25 -20.203 1 27.92 322 ALA B O 1
#